Protein AF-A0A2K4ZEJ6-F1 (afdb_monomer)

InterPro domains:
  IPR011962 dCTP deaminase [PF22769] (3-139)
  IPR025935 Bacteriophage abortive infection AbiH [PF14253] (225-486)
  IPR033704 dUTPase, trimeric [cd07557] (33-137)
  IPR036157 dUTPase-like superfamily [G3DSA:2.70.40.10] (2-168)
  IPR036157 dUTPase-like superfamily [SSF51283] (3-155)

Secondary structure (DSSP, 8-state):
-EEPPHHHHHHHHHHT-SEEEET--GGGEETTEEEEEEEEEEETTT-PPPPBPTT-TTEEEEPTT-EEEEEEEEEEEE-TTEEEEEEE-HHHHTTTEEEPP-EE-TT-EEEEEEEEEE-SSS-EEEETTSEEEEEEEEE-SS-------B-TTSSB--TTGGGGSS---S-HHHHHHHHHHHHHHHHHHHHHHHHHHHHHHHHHHHGGGS----------SEEEEEE-THHHHHTT---SHHHHHHHHHHH-TT-HHHHHHHH-GGGGSSHHHHHHHHGGG--HHHHTTHHHHHHHHHHHHHHHHHHHHTT----SHHHHHHHHHHHHHHHHSGGGGS-HHHHHHHHHHS-SSGGG-EEEEEE--SSSHHHHHHHHHHHH-TTS--EEEEEEETT-BTTB----SBSSGGG---TTTTT-HHHHHHHBHHHHHHHTT-SHHHHHHHHHHTEEEEEEES----GGGHHHHHHHHHHHHT-TT-EEEEEE--TTTTT-GGGHHHHHHHHHHHHHHHTT-TTTHHHHGGGEEEEES--SS-----

Foldseek 3Di:
DDFAALVRVCVCQVLLAFKHKPPDDNVQSDGRFGQFWFQDKAFFQPLHDFDQDPVHNQKGWAFAQTKMKTWTLIWIAGALFKKWWKAFDPVCVVQQWGWDIDMGHHRDTFIDITMIGRNDNGIDIDGNTGGGITIGMDTDPDGDPDDADADPVRHGPDPLCLLVDPCSSGDPSNNVVVCVSRVVSCVVCVVVVVVSVVSNLVVVVVVVPPDDDDDDQPFQQEEEEEEEPQLCVLQPFPLQVVSLLVQLCVVCVPQPLNVVCVVPVPCCSPVQLSLQVCLVVQDPVCVVVVLVSLVSVLLSSLVSVVVRVVLFDCPDPVQLLVLLVLQLCLQQVVLVLDDPVSSVLLVVLHDPDLLSHEYAYEYCAQDCVVVSSPVSNVVNCPPNSYHYDDYQDLQYHSVGQGHRAAQALVSHPDPVLSVDLVSCCSHHRVNVVVVVVDCSVVVVLVSLLSHLEYEYDRDDLDRRVLVVLLSNLVSLVSDPSHAYEYEAEDPVCVVPVVCFVVRVVVRLVSSCVSNVCVVPCVVRVVRYHYDYPRCRSNHHRD

pLDDT: mean 89.16, std 11.36, range [23.98, 98.5]

Radius of gyration: 28.94 Å; Cα contacts (8 Å, |Δi|>4): 928; chains: 1; bounding box: 53×80×77 Å

Organism: NCBI:txid879566

Nearest PDB structures (foldseek):
  8y1w-assembly1_A  TM=8.239E-01  e=3.758E-10  Thermococcus pacificus
  2zdc-assembly1_C  TM=8.089E-01  e=6.655E-09  unclassified
  3km3-assembly1_A  TM=7.893E-01  e=1.938E-07  Anaplasma phagocytophilum str. HZ
  4dhk-assembly1_A  TM=7.792E-01  e=4.693E-07  Burkholderia thailandensis E264
  4dhk-assembly2_B  TM=7.669E-01  e=1.018E-06  Burkholderia thailandensis E264

Mean predicted aligned error: 15.79 Å

Solvent-accessible surface area (backbone atoms only — not comparable to full-atom values): 29051 Å² total; per-residue (Å²): 113,47,75,36,40,39,67,54,49,54,49,27,46,75,68,33,57,56,37,45,64,43,79,67,56,78,89,33,56,35,73,44,31,37,42,40,30,47,58,43,63,21,28,29,75,80,30,43,65,60,49,62,31,89,93,42,82,62,21,29,41,42,56,47,71,40,48,29,39,35,32,32,56,36,38,38,35,28,29,42,41,28,35,31,39,41,37,49,38,69,81,37,46,78,57,25,37,40,47,70,70,47,76,44,57,33,58,37,74,47,56,57,51,48,46,40,36,24,74,22,96,50,67,39,79,43,54,57,79,38,62,63,34,34,37,35,34,30,38,50,90,63,62,50,89,68,68,70,54,60,44,99,86,70,43,63,67,48,69,64,53,39,65,73,42,101,75,51,88,56,24,66,57,31,42,55,52,48,51,53,50,50,54,53,53,47,67,73,43,45,66,59,51,51,55,49,52,50,52,26,51,54,49,60,60,61,65,65,75,78,72,94,73,88,82,78,85,87,53,40,48,27,36,28,38,40,38,17,58,44,49,52,40,58,25,60,38,75,74,48,68,82,60,43,46,66,57,46,33,70,76,36,64,84,34,67,65,32,51,51,39,74,76,39,54,76,74,38,75,48,58,38,61,28,54,22,50,49,44,56,74,56,47,81,84,46,59,78,47,44,63,58,47,50,49,54,50,54,55,48,50,34,53,51,52,50,58,47,60,70,51,54,62,62,83,51,66,69,58,27,49,51,49,4,49,46,41,42,46,32,68,78,46,55,54,72,77,45,62,69,71,55,28,50,59,56,53,71,41,46,58,88,53,64,66,63,34,34,44,40,37,38,31,66,34,46,68,65,65,63,57,57,43,50,52,32,15,58,76,61,47,85,79,65,42,73,49,74,54,77,73,39,44,68,36,18,25,67,89,49,76,62,58,70,38,24,48,46,61,87,52,36,56,23,70,64,46,60,68,40,64,68,50,33,45,61,39,20,42,62,43,35,48,57,73,66,70,63,60,48,66,59,51,50,48,50,51,54,70,44,29,17,34,39,38,37,37,33,57,77,79,47,74,52,53,23,70,56,40,34,48,51,41,52,53,43,72,74,36,91,61,32,34,43,36,38,49,42,81,52,77,66,34,78,75,38,69,82,42,45,67,54,55,42,49,53,53,52,50,36,45,32,60,45,20,70,28,77,92,54,38,91,80,51,54,93,38,54,48,68,42,72,63,56,89,59,60,80,50,72,36,97

Sequence (542 aa):
MAVLSYDDIVRLIKKEEGILILNRRDKNISGLGYDLTIGFIRDADTGQVPETFAEDNNRYVLLSEHRYIVISKEFVYFSSQYMATLHSRGSYALKGIIVTSTTVDPNYAGCITGSLYICSPKDVYIKKDNSFATMVIHQLRTPTQKGLSRNEDGRLMDAQETFHSRYPNINADTIQAGDAYYGALRKQIEYEYMAARERMRAKSQAGAVVEAAPTQKDGGSRITFLIGNGFDINVGLNTRYSDFYPYFIKNYPDNLLAKNIEGNIEAWSDLELGIGKYTEKISLPDERNFEQYEKDLEECLADYLKEETYKINLREEGRKKQVGLIMLNSITNFYSHFPKIIEQDILRVLPVHPDERKYSFISFNYTDTLELCLKAAKEQDTGRQFRLEDVIHIHGTISDNMVLGVNDKNQIANKNFQRDIEKKELLIKEEINKSYKNSRIQEARAAIDDSSVICVFGMSIGETDKMWWQYIAKWLQCSEARKLVIFARDSEVARNSKYTNKCKRDMTERFKKNGDLIEVWNQVESRIHVEVNADIFSFELV

Structure (mmCIF, N/CA/C/O backbone):
data_AF-A0A2K4ZEJ6-F1
#
_entry.id   AF-A0A2K4ZEJ6-F1
#
loop_
_atom_site.group_PDB
_atom_site.id
_atom_site.type_symbol
_atom_site.label_atom_id
_atom_site.label_alt_id
_atom_site.label_comp_id
_atom_site.label_asym_id
_atom_site.label_entity_id
_atom_site.label_seq_id
_atom_site.pdbx_PDB_ins_code
_atom_site.Cartn_x
_atom_site.Cartn_y
_atom_site.Cartn_z
_atom_site.occupancy
_atom_site.B_iso_or_equiv
_atom_site.auth_seq_id
_atom_site.auth_comp_id
_atom_site.auth_asym_id
_atom_site.auth_atom_id
_atom_site.pdbx_PDB_model_num
ATOM 1 N N . MET A 1 1 ? -7.137 -36.712 -0.230 1.00 64.88 1 MET A N 1
ATOM 2 C CA . MET A 1 1 ? -6.967 -35.885 -1.435 1.00 64.88 1 MET A CA 1
ATOM 3 C C . MET A 1 1 ? -7.773 -36.543 -2.531 1.00 64.88 1 MET A C 1
ATOM 5 O O . MET A 1 1 ? -7.771 -37.769 -2.583 1.00 64.88 1 MET A O 1
ATOM 9 N N . ALA A 1 2 ? -8.527 -35.760 -3.293 1.00 86.12 2 ALA A N 1
ATOM 10 C CA . ALA A 1 2 ? -9.277 -36.241 -4.450 1.00 86.12 2 ALA A CA 1
ATOM 11 C C . ALA A 1 2 ? -8.617 -35.687 -5.716 1.00 86.12 2 ALA A C 1
ATOM 13 O O . ALA A 1 2 ? -8.221 -34.522 -5.722 1.00 86.12 2 ALA A O 1
ATOM 14 N N . VAL A 1 3 ? -8.480 -36.512 -6.752 1.00 94.62 3 VAL A N 1
ATOM 15 C CA . VAL A 1 3 ? -7.999 -36.068 -8.067 1.00 94.62 3 VAL A CA 1
ATOM 16 C C . VAL A 1 3 ? -9.160 -35.395 -8.790 1.00 94.62 3 VAL A C 1
ATOM 18 O O . VAL A 1 3 ? -10.260 -35.945 -8.809 1.00 94.62 3 VAL A O 1
ATOM 21 N N . LEU A 1 4 ? -8.923 -34.218 -9.365 1.00 95.00 4 LEU A N 1
ATOM 22 C CA . LEU A 1 4 ? -9.938 -33.506 -10.136 1.00 95.00 4 LEU A CA 1
ATOM 23 C C . LEU A 1 4 ? -10.072 -34.113 -11.534 1.00 95.00 4 LEU A C 1
ATOM 25 O O . LEU A 1 4 ? -9.070 -34.338 -12.214 1.00 95.00 4 LEU A O 1
ATOM 29 N N . SER A 1 5 ? -11.308 -34.358 -11.966 1.00 95.19 5 SER A N 1
ATOM 30 C CA . SER A 1 5 ? -11.596 -34.810 -13.330 1.00 95.19 5 SER A CA 1
ATOM 31 C C . SER A 1 5 ? -11.444 -33.674 -14.350 1.00 95.19 5 SER A C 1
ATOM 33 O O . SER A 1 5 ? -11.368 -32.499 -13.985 1.00 95.19 5 SER A O 1
ATOM 35 N N . TYR A 1 6 ? -11.462 -34.011 -15.643 1.00 95.06 6 TYR A N 1
ATOM 36 C CA . TYR A 1 6 ? -11.555 -33.027 -16.730 1.00 95.06 6 TYR A CA 1
ATOM 37 C C . TYR A 1 6 ? -12.668 -31.995 -16.483 1.00 95.06 6 TYR A C 1
ATOM 39 O O . TYR A 1 6 ? -12.417 -30.790 -16.538 1.00 95.06 6 TYR A O 1
ATOM 47 N N . ASP A 1 7 ? -13.878 -32.459 -16.159 1.00 94.56 7 ASP A N 1
ATOM 48 C CA . ASP A 1 7 ? -15.042 -31.590 -15.974 1.00 94.56 7 ASP A CA 1
ATOM 49 C C . ASP A 1 7 ? -14.884 -30.679 -14.753 1.00 94.56 7 ASP A C 1
ATOM 51 O O . ASP A 1 7 ? -15.231 -29.495 -14.811 1.00 94.56 7 ASP A O 1
ATOM 55 N N . ASP A 1 8 ? -14.297 -31.193 -13.666 1.00 94.94 8 ASP A N 1
ATOM 56 C CA . ASP A 1 8 ? -13.988 -30.387 -12.484 1.00 94.94 8 ASP A CA 1
ATOM 57 C C . ASP A 1 8 ? -12.987 -29.284 -12.815 1.00 94.94 8 ASP A C 1
ATOM 59 O O . ASP A 1 8 ? -13.208 -28.126 -12.465 1.00 94.94 8 ASP A O 1
ATOM 63 N N . ILE A 1 9 ? -11.911 -29.619 -13.530 1.00 94.56 9 ILE A N 1
ATOM 64 C CA . ILE A 1 9 ? -10.870 -28.662 -13.913 1.00 94.56 9 ILE A CA 1
ATOM 65 C C . ILE A 1 9 ? -11.454 -27.586 -14.833 1.00 94.56 9 ILE A C 1
ATOM 67 O O . ILE A 1 9 ? -11.269 -26.395 -14.580 1.00 94.56 9 ILE A O 1
ATOM 71 N N . VAL A 1 10 ? -12.208 -27.973 -15.868 1.00 94.38 10 VAL A N 1
ATOM 72 C CA . VAL A 1 10 ? -12.864 -27.023 -16.781 1.00 94.38 10 VAL A CA 1
ATOM 73 C C . VAL A 1 10 ? -13.815 -26.107 -16.017 1.00 94.38 10 VAL A C 1
ATOM 75 O O . VAL A 1 10 ? -13.788 -24.889 -16.217 1.00 94.38 10 VAL A O 1
ATOM 78 N N . ARG A 1 11 ? -14.633 -26.664 -15.115 1.00 94.38 11 ARG A N 1
ATOM 79 C CA . ARG A 1 11 ? -15.557 -25.890 -14.279 1.00 94.38 11 ARG A CA 1
ATOM 80 C C . ARG A 1 11 ? -14.806 -24.891 -13.409 1.00 94.38 11 ARG A C 1
ATOM 82 O O . ARG A 1 11 ? -15.171 -23.716 -13.413 1.00 94.38 11 ARG A O 1
ATOM 89 N N . LEU A 1 12 ? -13.786 -25.340 -12.682 1.00 92.69 12 LEU A N 1
ATOM 90 C CA . LEU A 1 12 ? -13.029 -24.503 -11.755 1.00 92.69 12 LEU A CA 1
ATOM 91 C C . LEU A 1 12 ? -12.295 -23.389 -12.492 1.00 92.69 12 LEU A C 1
ATOM 93 O O . LEU A 1 12 ? -12.379 -22.242 -12.068 1.00 92.69 12 LEU A O 1
ATOM 97 N N . ILE A 1 13 ? -11.664 -23.665 -13.637 1.00 91.38 13 ILE A N 1
ATOM 98 C CA . ILE A 1 13 ? -10.987 -22.603 -14.387 1.00 91.38 13 ILE A CA 1
ATOM 99 C C . ILE A 1 13 ? -12.003 -21.632 -15.005 1.00 91.38 13 ILE A C 1
ATOM 101 O O . ILE A 1 13 ? -11.815 -20.422 -14.916 1.00 91.38 13 ILE A O 1
ATOM 105 N N . LYS A 1 14 ? -13.110 -22.118 -15.590 1.00 89.56 14 LYS A N 1
ATOM 106 C CA . LYS A 1 14 ? -14.151 -21.251 -16.180 1.00 89.56 14 LYS A CA 1
ATOM 107 C C . LYS A 1 14 ? -14.811 -20.351 -15.137 1.00 89.56 14 LYS A C 1
ATOM 109 O O . LYS A 1 14 ? -15.125 -19.196 -15.418 1.00 89.56 14 LYS A O 1
ATOM 114 N N . LYS A 1 15 ? -15.049 -20.887 -13.940 1.00 86.00 15 LYS A N 1
ATOM 115 C CA . LYS A 1 15 ? -15.587 -20.117 -12.818 1.00 86.00 15 LYS A CA 1
ATOM 116 C C . LYS A 1 15 ? -14.521 -19.295 -12.107 1.00 86.00 15 LYS A C 1
ATOM 118 O O . LYS A 1 15 ? -14.884 -18.382 -11.376 1.00 86.00 15 LYS A O 1
ATOM 123 N N . GLU A 1 16 ? -13.248 -19.534 -12.396 1.00 85.12 16 GLU A N 1
ATOM 124 C CA . GLU A 1 16 ? -12.107 -18.946 -11.704 1.00 85.12 16 GLU A CA 1
ATOM 125 C C . GLU A 1 16 ? -12.158 -19.261 -10.189 1.00 85.12 16 GLU A C 1
ATOM 127 O O . GLU A 1 16 ? -12.019 -18.403 -9.325 1.00 85.12 16 GLU A O 1
ATOM 132 N N . GLU A 1 17 ? -12.407 -20.523 -9.848 1.00 88.06 17 GLU A N 1
ATOM 133 C CA . GLU A 1 17 ? -12.518 -21.024 -8.475 1.00 88.06 17 GLU A CA 1
ATOM 134 C C . GLU A 1 17 ? -11.205 -21.697 -8.054 1.00 88.06 17 GLU A C 1
ATOM 136 O O . GLU A 1 17 ? -11.014 -22.902 -8.197 1.00 88.06 17 GLU A O 1
ATOM 141 N N . GLY A 1 18 ? -10.268 -20.904 -7.534 1.00 87.75 18 GLY A N 1
ATOM 142 C CA . GLY A 1 18 ? -9.056 -21.401 -6.871 1.00 87.75 18 GLY A CA 1
ATOM 143 C C . GLY A 1 18 ? -7.990 -22.047 -7.766 1.00 87.75 18 GLY A C 1
ATOM 144 O O . GLY A 1 18 ? -6.931 -22.397 -7.251 1.00 87.75 18 GLY A O 1
ATOM 145 N N . ILE A 1 19 ? -8.220 -22.156 -9.078 1.00 94.44 19 ILE A N 1
ATOM 146 C CA . ILE A 1 19 ? -7.237 -22.611 -10.070 1.00 94.44 19 ILE A CA 1
ATOM 147 C C . ILE A 1 19 ? -7.201 -21.621 -11.233 1.00 94.44 19 ILE A C 1
ATOM 149 O O . ILE A 1 19 ? -8.235 -21.348 -11.845 1.00 94.44 19 ILE A O 1
ATOM 153 N N . LEU A 1 20 ? -6.009 -21.128 -11.571 1.00 94.94 20 LEU A N 1
ATOM 154 C CA . LEU A 1 20 ? -5.760 -20.341 -12.780 1.00 94.94 20 LEU A CA 1
ATOM 155 C C . LEU A 1 20 ? -4.675 -21.012 -13.619 1.00 94.94 20 LEU A C 1
ATOM 157 O O . LEU A 1 20 ? -3.651 -21.436 -13.086 1.00 94.94 20 LEU A O 1
ATOM 161 N N . ILE A 1 21 ? -4.877 -21.043 -14.933 1.00 96.12 21 ILE A N 1
ATOM 162 C CA . ILE A 1 21 ? -3.848 -21.415 -15.906 1.00 96.12 21 ILE A CA 1
ATOM 163 C C . ILE A 1 21 ? -3.891 -20.356 -17.008 1.00 96.12 21 ILE A C 1
ATOM 165 O O . ILE A 1 21 ? -4.876 -20.285 -17.742 1.00 96.12 21 ILE A O 1
ATOM 169 N N . LEU A 1 22 ? -2.859 -19.519 -17.091 1.00 94.69 22 LEU A N 1
ATOM 170 C CA . LEU A 1 22 ? -2.687 -18.514 -18.146 1.00 94.69 22 LEU A CA 1
ATOM 171 C C . LEU A 1 22 ? -1.811 -19.072 -19.266 1.00 94.69 22 LEU A C 1
ATOM 173 O O . LEU A 1 22 ? -1.048 -20.015 -19.048 1.00 94.69 22 LEU A O 1
ATOM 177 N N . ASN A 1 23 ? -1.947 -18.517 -20.475 1.00 94.06 23 ASN A N 1
ATOM 178 C CA . ASN A 1 23 ? -1.426 -19.112 -21.719 1.00 94.06 23 ASN A CA 1
ATOM 179 C C . ASN A 1 23 ? -1.905 -20.557 -21.947 1.00 94.06 23 ASN A C 1
ATOM 181 O O . ASN A 1 23 ? -1.233 -21.371 -22.588 1.00 94.06 23 ASN A O 1
ATOM 185 N N . ARG A 1 24 ? -3.086 -20.876 -21.407 1.00 93.44 24 ARG A N 1
ATOM 186 C CA . ARG A 1 24 ? -3.702 -22.197 -21.475 1.00 93.44 24 ARG A CA 1
ATOM 187 C C . ARG A 1 24 ? -4.009 -22.590 -22.917 1.00 93.44 24 ARG A C 1
ATOM 189 O O . ARG A 1 24 ? -4.477 -21.789 -23.721 1.00 93.44 24 ARG A O 1
ATOM 196 N N . ARG A 1 25 ? -3.838 -23.875 -23.211 1.00 93.19 25 ARG A N 1
ATOM 197 C CA . ARG A 1 25 ? -4.327 -24.538 -24.421 1.00 93.19 25 ARG A CA 1
ATOM 198 C C . ARG A 1 25 ? -5.422 -25.511 -24.009 1.00 93.19 25 ARG A C 1
ATOM 200 O O . ARG A 1 25 ? -5.137 -26.492 -23.336 1.00 93.19 25 ARG A O 1
ATOM 207 N N . ASP A 1 26 ? -6.663 -25.280 -24.425 1.00 90.81 26 ASP A N 1
ATOM 208 C CA . ASP A 1 26 ? -7.803 -26.097 -23.965 1.00 90.81 26 ASP A CA 1
ATOM 209 C C . ASP A 1 26 ? -7.646 -27.591 -24.285 1.00 90.81 26 ASP A C 1
ATOM 211 O O . ASP A 1 26 ? -7.997 -28.442 -23.474 1.00 90.81 26 ASP A O 1
ATOM 215 N N . LYS A 1 27 ? -7.009 -27.918 -25.417 1.00 93.00 27 LYS A N 1
ATOM 216 C CA . LYS A 1 27 ? -6.676 -29.300 -25.805 1.00 93.00 27 LYS A CA 1
ATOM 217 C C . LYS A 1 27 ? -5.710 -30.016 -24.847 1.00 93.00 27 LYS A C 1
ATOM 219 O O . LYS A 1 27 ? -5.544 -31.224 -24.963 1.00 93.00 27 LYS A O 1
ATOM 224 N N . ASN A 1 28 ? -5.025 -29.273 -23.975 1.00 95.94 28 ASN A N 1
ATOM 225 C CA . ASN A 1 28 ? -4.076 -29.812 -23.006 1.00 95.94 28 ASN A CA 1
ATOM 226 C C . ASN A 1 28 ? -4.739 -30.126 -21.653 1.00 95.94 28 ASN A C 1
ATOM 228 O O . ASN A 1 28 ? -4.079 -30.701 -20.793 1.00 95.94 28 ASN A O 1
ATOM 232 N N . ILE A 1 29 ? -6.016 -29.786 -21.439 1.00 95.25 29 ILE A N 1
ATOM 233 C CA . ILE A 1 29 ? -6.752 -30.273 -20.266 1.00 95.25 29 ILE A CA 1
ATOM 234 C C . ILE A 1 29 ? -7.002 -31.771 -20.480 1.00 95.25 29 ILE A C 1
ATOM 236 O O . ILE A 1 29 ? -7.671 -32.166 -21.435 1.00 95.25 29 ILE A O 1
ATOM 240 N N . SER A 1 30 ? -6.422 -32.607 -19.621 1.00 90.31 30 SER A N 1
ATOM 241 C CA . SER A 1 30 ? -6.514 -34.065 -19.708 1.00 90.31 30 SER A CA 1
ATOM 242 C C . SER A 1 30 ? -7.583 -34.603 -18.753 1.00 90.31 30 SER A C 1
ATOM 244 O O . SER A 1 30 ? -8.189 -33.854 -17.990 1.00 90.31 30 SER A O 1
ATOM 246 N N . GLY A 1 31 ? -7.825 -35.918 -18.773 1.00 89.44 31 GLY A N 1
ATOM 247 C CA . GLY A 1 31 ? -8.857 -36.552 -17.939 1.00 89.44 31 GLY A CA 1
ATOM 248 C C . GLY A 1 31 ? -8.705 -36.331 -16.426 1.00 89.44 31 GLY A C 1
ATOM 249 O O . GLY A 1 31 ? -9.682 -36.461 -15.697 1.00 89.44 31 GLY A O 1
ATOM 250 N N . LEU A 1 32 ? -7.492 -36.017 -15.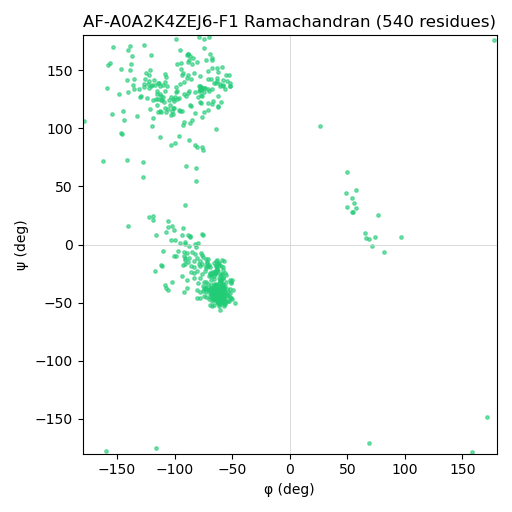964 1.00 88.56 32 LEU A N 1
ATOM 251 C CA . LEU A 1 32 ? -7.118 -35.929 -14.547 1.00 88.56 32 LEU A CA 1
ATOM 252 C C . LEU A 1 32 ? -6.163 -34.755 -14.249 1.00 88.56 32 LEU A C 1
ATOM 254 O O . LEU A 1 32 ? -5.489 -34.735 -13.218 1.00 88.56 32 LEU A O 1
ATOM 258 N N . GLY A 1 33 ? -6.031 -33.791 -15.165 1.00 93.81 33 GLY A N 1
ATOM 259 C CA . GLY A 1 33 ? -5.030 -32.740 -15.013 1.00 93.81 33 GLY A CA 1
ATOM 260 C C . GLY A 1 33 ? -4.853 -31.834 -16.224 1.00 93.81 33 GLY A C 1
ATOM 261 O O . GLY A 1 33 ? -5.781 -31.574 -16.989 1.00 93.81 33 GLY A O 1
ATOM 262 N N . TYR A 1 34 ? -3.626 -31.351 -16.393 1.00 97.00 34 TYR A N 1
ATOM 263 C CA . TYR A 1 34 ? -3.233 -30.477 -17.490 1.00 97.00 34 TYR A CA 1
ATOM 264 C C . TYR A 1 34 ? -1.836 -30.837 -18.020 1.00 97.00 34 TYR A C 1
ATOM 266 O O . TYR A 1 34 ? -0.885 -30.975 -17.254 1.00 97.00 34 TYR A O 1
ATOM 274 N N . ASP A 1 35 ? -1.698 -30.971 -19.335 1.00 96.19 35 ASP A N 1
ATOM 275 C CA . ASP A 1 35 ? -0.444 -31.285 -20.020 1.00 96.19 35 ASP A CA 1
ATOM 276 C C . ASP A 1 35 ? 0.383 -30.002 -20.270 1.00 96.19 35 ASP A C 1
ATOM 278 O O . ASP A 1 35 ? 0.069 -29.205 -21.155 1.00 96.19 35 ASP A O 1
ATOM 282 N N . LEU A 1 36 ? 1.475 -29.810 -19.525 1.00 96.06 36 LEU A N 1
ATOM 283 C CA . LEU A 1 36 ? 2.330 -28.612 -19.556 1.00 96.06 36 LEU A CA 1
ATOM 284 C C . LEU A 1 36 ? 3.205 -28.552 -20.807 1.00 96.06 36 LEU A C 1
ATOM 286 O O . LEU A 1 36 ? 3.900 -29.522 -21.117 1.00 96.06 36 LEU A O 1
ATOM 290 N N . THR A 1 37 ? 3.215 -27.407 -21.488 1.00 96.00 37 THR A N 1
ATOM 291 C CA . THR A 1 37 ? 3.930 -27.188 -22.752 1.00 96.00 37 THR A CA 1
ATOM 292 C C . THR A 1 37 ? 5.337 -26.649 -22.520 1.00 96.00 37 THR A C 1
ATOM 294 O O . THR A 1 37 ? 5.524 -25.758 -21.699 1.00 96.00 37 THR A O 1
ATOM 297 N N . ILE A 1 38 ? 6.322 -27.119 -23.293 1.00 96.00 38 ILE A N 1
ATOM 298 C CA . ILE A 1 38 ? 7.685 -26.562 -23.273 1.00 96.00 38 ILE A CA 1
ATOM 299 C C . ILE A 1 38 ? 7.648 -25.096 -23.710 1.00 96.00 38 ILE A C 1
ATOM 301 O O . ILE A 1 38 ? 7.231 -24.793 -24.828 1.00 96.00 38 ILE A O 1
ATOM 305 N N . GLY A 1 39 ? 8.079 -24.194 -22.831 1.00 95.75 39 GLY A N 1
ATOM 306 C CA . GLY A 1 39 ? 8.245 -22.769 -23.113 1.00 95.75 39 GLY A CA 1
ATOM 307 C C . GLY A 1 39 ? 9.699 -22.351 -23.260 1.00 95.75 39 GLY A C 1
ATOM 308 O O . GLY A 1 39 ? 10.040 -21.588 -24.161 1.00 95.75 39 GLY A O 1
ATOM 309 N N . PHE A 1 40 ? 10.546 -22.933 -22.422 1.00 96.56 40 PHE A N 1
ATOM 310 C CA . PHE A 1 40 ? 11.992 -22.782 -22.415 1.00 96.56 40 PHE A CA 1
ATOM 311 C C . PHE A 1 40 ? 12.626 -24.158 -22.241 1.00 96.56 40 PHE A C 1
ATOM 313 O O . PHE A 1 40 ? 12.098 -24.979 -21.490 1.00 96.56 40 PHE A O 1
ATOM 320 N N . ILE A 1 41 ? 13.750 -24.399 -22.915 1.00 97.06 41 ILE A N 1
ATOM 321 C CA . ILE A 1 41 ? 14.574 -25.586 -22.698 1.00 97.06 41 ILE A CA 1
ATOM 322 C C . ILE A 1 41 ? 16.047 -25.264 -22.951 1.00 97.06 41 ILE A C 1
ATOM 324 O O . ILE A 1 41 ? 16.392 -24.711 -23.999 1.00 97.06 41 ILE A O 1
ATOM 328 N N . ARG A 1 42 ? 16.909 -25.617 -21.997 1.00 97.69 42 ARG A N 1
ATOM 329 C CA . ARG A 1 42 ? 18.370 -25.538 -22.123 1.00 97.69 42 ARG A CA 1
ATOM 330 C C . ARG A 1 42 ? 19.041 -26.657 -21.355 1.00 97.69 42 ARG A C 1
ATOM 332 O O . ARG A 1 42 ? 18.509 -27.142 -20.361 1.00 97.69 42 ARG A O 1
ATOM 339 N N . ASP A 1 43 ? 20.200 -27.064 -21.836 1.00 97.88 43 ASP A N 1
ATOM 340 C CA . ASP A 1 43 ? 21.056 -28.016 -21.152 1.00 97.88 43 ASP A CA 1
ATOM 341 C C . ASP A 1 43 ? 21.508 -27.433 -19.807 1.00 97.88 43 ASP A C 1
ATOM 343 O O . ASP A 1 43 ? 21.974 -26.291 -19.721 1.00 97.88 43 ASP A O 1
ATOM 347 N N . ALA A 1 44 ? 21.299 -28.195 -18.740 1.00 96.06 44 ALA A N 1
ATOM 348 C CA . ALA A 1 44 ? 21.538 -27.735 -17.383 1.00 96.06 44 ALA A CA 1
ATOM 349 C C . ALA A 1 44 ? 23.028 -27.550 -17.084 1.00 96.06 44 ALA A C 1
ATOM 351 O O . ALA A 1 44 ? 23.354 -26.753 -16.211 1.00 96.06 44 ALA A O 1
ATOM 352 N N . ASP A 1 45 ? 23.914 -28.244 -17.796 1.00 95.44 45 ASP A N 1
ATOM 353 C CA . ASP A 1 45 ? 25.338 -28.314 -17.474 1.00 95.44 45 ASP A CA 1
ATOM 354 C C . ASP A 1 45 ? 26.173 -27.505 -18.482 1.00 95.44 45 ASP A C 1
ATOM 356 O O . ASP A 1 45 ? 27.095 -26.783 -18.097 1.00 95.44 45 ASP A O 1
ATOM 360 N N . THR A 1 46 ? 25.800 -27.524 -19.766 1.00 96.88 46 THR A N 1
ATOM 361 C CA . THR A 1 46 ? 26.506 -26.779 -20.826 1.00 96.88 46 THR A CA 1
ATOM 362 C C . THR A 1 46 ? 25.946 -25.384 -21.094 1.00 96.88 46 THR A C 1
ATOM 364 O O . THR A 1 46 ? 26.627 -24.575 -21.718 1.00 96.88 46 THR A O 1
ATOM 367 N N . GLY A 1 47 ? 24.717 -25.079 -20.662 1.00 96.12 47 GLY A N 1
ATOM 368 C CA . GLY A 1 47 ? 24.086 -23.786 -20.947 1.00 96.12 47 GLY A CA 1
ATOM 369 C C . GLY A 1 47 ? 23.437 -23.684 -22.332 1.00 96.12 47 GLY A C 1
ATOM 370 O O . GLY A 1 47 ? 22.787 -22.682 -22.646 1.00 96.12 47 GLY A O 1
ATOM 371 N N . GLN A 1 48 ? 23.609 -24.697 -23.186 1.00 97.12 48 GLN A N 1
ATOM 372 C CA . GLN A 1 48 ? 23.239 -24.627 -24.597 1.00 97.12 48 GLN A CA 1
ATOM 373 C C . GLN A 1 48 ? 21.754 -24.913 -24.836 1.00 97.12 48 GLN A C 1
ATOM 375 O O . GLN A 1 48 ? 21.112 -25.705 -24.144 1.00 97.12 48 GLN A O 1
ATOM 380 N N . VAL A 1 49 ? 21.191 -24.267 -25.858 1.00 96.56 49 VAL A N 1
ATOM 381 C CA . VAL A 1 49 ? 19.866 -24.632 -26.376 1.00 96.56 49 VAL A CA 1
ATOM 382 C C . VAL A 1 49 ? 20.017 -25.938 -27.163 1.00 96.56 49 VAL A C 1
ATOM 384 O O . VAL A 1 49 ? 20.941 -26.018 -27.973 1.00 96.56 49 VAL A O 1
ATOM 387 N N . PRO A 1 50 ? 19.130 -26.934 -26.981 1.00 97.06 50 PRO A N 1
ATOM 388 C CA . PRO A 1 50 ? 19.177 -28.155 -27.774 1.00 97.06 50 PRO A CA 1
ATOM 389 C C . PRO A 1 50 ? 19.151 -27.869 -29.277 1.00 97.06 50 PRO A C 1
ATOM 391 O O . PRO A 1 50 ? 18.400 -27.003 -29.747 1.00 97.06 50 PRO A O 1
ATOM 394 N N . GLU A 1 51 ? 19.928 -28.632 -30.039 1.00 97.31 51 GLU A N 1
ATOM 395 C CA . GLU A 1 51 ? 19.969 -28.488 -31.489 1.00 97.31 51 GLU A CA 1
ATOM 396 C C . GLU A 1 51 ? 18.615 -28.813 -32.125 1.00 97.31 51 GLU A C 1
ATOM 398 O O . GLU A 1 51 ? 17.808 -29.593 -31.611 1.00 97.31 51 GLU A O 1
ATOM 403 N N . THR A 1 52 ? 18.353 -28.201 -33.277 1.00 96.38 52 THR A N 1
ATOM 404 C CA . THR A 1 52 ? 17.174 -28.533 -34.077 1.00 96.38 52 THR A CA 1
ATOM 405 C C . THR A 1 52 ? 17.467 -29.763 -34.920 1.00 96.38 52 THR A C 1
ATOM 407 O O . THR A 1 52 ? 18.482 -29.805 -35.608 1.00 96.38 52 THR A O 1
ATOM 410 N N . PHE A 1 53 ? 16.571 -30.749 -34.901 1.00 95.62 53 PHE A N 1
ATOM 411 C CA . PHE A 1 53 ? 16.749 -31.952 -35.706 1.00 95.62 53 PHE A CA 1
ATOM 412 C C . PHE A 1 53 ? 16.661 -31.615 -37.199 1.00 95.62 53 PHE A C 1
ATOM 414 O O . PHE A 1 53 ? 15.653 -31.078 -37.653 1.00 95.62 53 PHE A O 1
ATOM 421 N N . ALA A 1 54 ? 17.707 -31.947 -37.957 1.00 92.81 54 ALA A N 1
ATOM 422 C CA . ALA A 1 54 ? 17.849 -31.534 -39.354 1.00 92.81 54 ALA A CA 1
ATOM 423 C C . ALA A 1 54 ? 16.715 -32.029 -40.273 1.00 92.81 54 ALA A C 1
ATOM 425 O O . ALA A 1 54 ? 16.365 -31.348 -41.234 1.00 92.81 54 ALA A O 1
ATOM 426 N N . GLU A 1 55 ? 16.118 -33.189 -39.978 1.00 93.62 55 GLU A N 1
ATOM 427 C CA . GLU A 1 55 ? 15.032 -33.764 -40.789 1.00 93.62 55 GLU A CA 1
ATOM 428 C C . GLU A 1 55 ? 13.631 -33.284 -40.360 1.00 93.62 55 GLU A C 1
ATOM 430 O O . GLU A 1 55 ? 12.666 -33.442 -41.106 1.00 93.62 55 GLU A O 1
ATOM 435 N N . ASP A 1 56 ? 13.490 -32.687 -39.169 1.00 92.38 56 ASP A N 1
ATOM 436 C CA . ASP A 1 56 ? 12.229 -32.121 -38.676 1.00 92.38 56 ASP A CA 1
ATOM 437 C C . ASP A 1 56 ? 12.513 -30.884 -37.816 1.00 92.38 56 ASP A C 1
ATOM 439 O O . ASP A 1 56 ? 12.734 -30.969 -36.603 1.00 92.38 56 ASP A O 1
ATOM 443 N N . ASN A 1 57 ? 12.426 -29.711 -38.448 1.00 92.56 57 ASN A N 1
ATOM 444 C CA . ASN A 1 57 ? 12.695 -28.415 -37.820 1.00 92.56 57 ASN A CA 1
ATOM 445 C C . ASN A 1 57 ? 11.805 -28.109 -36.598 1.00 92.56 57 ASN A C 1
ATOM 447 O O . ASN A 1 57 ? 12.110 -27.196 -35.821 1.00 92.56 57 ASN A O 1
ATOM 451 N N . ASN A 1 58 ? 10.724 -28.872 -36.395 1.00 94.31 58 ASN A N 1
ATOM 452 C CA . ASN A 1 58 ? 9.856 -28.769 -35.226 1.00 94.31 58 ASN A CA 1
ATOM 453 C C . ASN A 1 58 ? 10.337 -29.602 -34.038 1.00 94.31 58 ASN A C 1
ATOM 455 O O . ASN A 1 58 ? 9.602 -29.706 -33.050 1.00 94.31 58 ASN A O 1
ATOM 459 N N . ARG A 1 59 ? 11.531 -30.203 -34.094 1.00 95.81 59 ARG A N 1
ATOM 460 C CA . ARG A 1 59 ? 12.077 -31.026 -33.012 1.00 95.81 59 ARG A CA 1
ATOM 461 C C . ARG A 1 59 ? 13.413 -30.526 -32.498 1.00 95.81 59 ARG A C 1
ATOM 463 O O . ARG A 1 59 ? 14.237 -30.023 -33.253 1.00 95.81 59 ARG A O 1
ATOM 470 N N . TYR A 1 60 ? 13.597 -30.709 -31.201 1.00 96.56 60 TYR A N 1
ATOM 471 C CA . TYR A 1 60 ? 14.891 -30.679 -30.546 1.00 96.56 60 TYR A CA 1
ATOM 472 C C . TYR A 1 60 ? 15.518 -32.071 -30.558 1.00 96.56 60 TYR A C 1
ATOM 474 O O . TYR A 1 60 ? 14.796 -33.068 -30.432 1.00 96.56 60 TYR A O 1
ATOM 482 N N . VAL A 1 61 ? 16.843 -32.112 -30.664 1.00 97.25 61 VAL A N 1
ATOM 483 C CA . VAL A 1 61 ? 17.679 -33.272 -30.346 1.00 97.25 61 VAL A CA 1
ATOM 484 C C . VAL A 1 61 ? 18.128 -33.122 -28.895 1.00 97.25 61 VAL A C 1
ATOM 486 O O . VAL A 1 61 ? 18.813 -32.158 -28.563 1.00 97.25 61 VAL A O 1
ATOM 489 N N . LEU A 1 62 ? 17.697 -34.029 -28.019 1.00 96.88 62 LEU A N 1
ATOM 490 C CA . LEU A 1 62 ? 18.173 -34.088 -26.638 1.00 96.88 62 LEU A CA 1
ATOM 491 C C . LEU A 1 62 ? 19.213 -35.200 -26.539 1.00 96.88 62 LEU A C 1
ATOM 493 O O . LEU A 1 62 ? 18.920 -36.345 -26.892 1.00 96.88 62 LEU A O 1
ATOM 497 N N . LEU A 1 63 ? 20.404 -34.843 -26.077 1.00 97.50 63 LEU A N 1
ATOM 498 C CA . LEU A 1 63 ? 21.555 -35.731 -26.032 1.00 97.50 63 LEU A CA 1
ATOM 499 C C . LEU A 1 63 ? 21.373 -36.812 -24.963 1.00 97.50 63 LEU A C 1
ATOM 501 O O . LEU A 1 63 ? 20.808 -36.569 -23.892 1.00 97.50 63 LEU A O 1
ATOM 505 N N . SER A 1 64 ? 21.840 -38.017 -25.279 1.00 96.56 64 SER A N 1
ATOM 506 C CA . SER A 1 64 ? 21.913 -39.147 -24.348 1.00 96.56 64 SER A CA 1
ATOM 507 C C . SER A 1 64 ? 22.621 -38.757 -23.046 1.00 96.56 64 SER A C 1
ATOM 509 O O . SER A 1 64 ? 23.670 -38.133 -23.098 1.00 96.56 64 SER A O 1
ATOM 511 N N . GLU A 1 65 ? 22.090 -39.165 -21.891 1.00 92.88 65 GLU A N 1
ATOM 512 C CA . GLU A 1 65 ? 22.655 -38.931 -20.543 1.00 92.88 65 GLU A CA 1
ATOM 513 C C . GLU A 1 65 ? 22.702 -37.466 -20.071 1.00 92.88 65 GLU A C 1
ATOM 515 O O . GLU A 1 65 ? 23.185 -37.182 -18.976 1.00 92.88 65 GLU A O 1
ATOM 520 N N . HIS A 1 66 ? 22.137 -36.532 -20.838 1.00 96.31 66 HIS A N 1
ATOM 521 C CA . HIS A 1 66 ? 22.085 -35.125 -20.453 1.00 96.31 66 HIS A CA 1
ATOM 522 C C . HIS A 1 66 ? 20.854 -34.786 -19.598 1.00 96.31 66 HIS A C 1
ATOM 524 O O . HIS A 1 66 ? 19.812 -35.457 -19.623 1.00 96.31 66 HIS A O 1
ATOM 530 N N . ARG A 1 67 ? 20.968 -33.681 -18.854 1.00 96.00 67 ARG A N 1
ATOM 531 C CA . ARG A 1 67 ? 19.885 -33.060 -18.088 1.00 96.00 67 ARG A CA 1
ATOM 532 C C . ARG A 1 67 ? 19.537 -31.711 -18.702 1.00 96.00 67 ARG A C 1
ATOM 534 O O . ARG A 1 67 ? 20.398 -30.856 -18.859 1.00 96.00 67 ARG A O 1
ATOM 541 N N . TYR A 1 68 ? 18.257 -31.483 -18.967 1.00 96.75 68 TYR A N 1
ATOM 542 C CA . TYR A 1 68 ? 17.758 -30.217 -19.500 1.00 96.75 68 TYR A CA 1
ATOM 543 C C . TYR A 1 68 ? 16.834 -29.532 -18.499 1.00 96.75 68 TYR A C 1
ATOM 545 O O . TYR A 1 68 ? 15.904 -30.154 -17.989 1.00 96.75 68 TYR A O 1
ATOM 553 N N . ILE A 1 69 ? 17.047 -28.241 -18.255 1.00 95.94 69 ILE A N 1
ATOM 554 C CA . ILE A 1 69 ? 16.086 -27.394 -17.547 1.00 95.94 69 ILE A CA 1
ATOM 555 C C . ILE A 1 69 ? 14.961 -27.034 -18.507 1.00 95.94 69 ILE A C 1
ATOM 557 O O . ILE A 1 69 ? 15.210 -26.617 -19.639 1.00 95.94 69 ILE A O 1
ATOM 561 N N . VAL A 1 70 ? 13.722 -27.177 -18.043 1.00 95.44 70 VAL A N 1
ATOM 562 C CA . VAL A 1 70 ? 12.510 -26.821 -18.780 1.00 95.44 70 VAL A CA 1
ATOM 563 C C . VAL A 1 70 ? 11.637 -25.893 -17.939 1.00 95.44 70 VAL A C 1
ATOM 565 O O . VAL A 1 70 ? 11.468 -26.119 -16.742 1.00 95.44 70 VAL A O 1
ATOM 568 N N . ILE A 1 71 ? 11.069 -24.863 -18.570 1.00 95.56 71 ILE A N 1
ATOM 569 C CA . ILE A 1 71 ? 10.055 -23.981 -17.966 1.00 95.56 71 ILE A CA 1
ATOM 570 C C . ILE A 1 71 ? 8.805 -24.033 -18.845 1.00 95.56 71 ILE A C 1
ATOM 572 O O . ILE A 1 71 ? 8.905 -23.981 -20.079 1.00 95.56 71 ILE A O 1
ATOM 576 N N . SER A 1 72 ? 7.631 -24.176 -18.229 1.00 96.25 72 SER A N 1
ATOM 577 C CA . SER A 1 72 ? 6.359 -24.232 -18.951 1.00 96.25 72 SER A CA 1
ATOM 578 C C . SER A 1 72 ? 5.992 -22.904 -19.619 1.00 96.25 72 SER A C 1
ATOM 580 O O . SER A 1 72 ? 6.333 -21.833 -19.123 1.00 96.25 72 SER A O 1
ATOM 582 N N . LYS A 1 73 ? 5.232 -22.967 -20.723 1.00 96.62 73 LYS A N 1
ATOM 583 C CA . LYS A 1 73 ? 4.563 -21.777 -21.298 1.00 96.62 73 LYS A CA 1
ATOM 584 C C . LYS A 1 73 ? 3.446 -21.261 -20.407 1.00 96.62 73 LYS A C 1
ATOM 586 O O . LYS A 1 73 ? 3.100 -20.080 -20.440 1.00 96.62 73 LYS A O 1
ATOM 591 N N . GLU A 1 74 ? 2.829 -22.187 -19.690 1.00 96.81 74 GLU A N 1
ATOM 592 C CA . GLU A 1 74 ? 1.718 -21.914 -18.809 1.00 96.81 74 GLU A CA 1
ATOM 593 C C . GLU A 1 74 ? 2.203 -21.309 -17.497 1.00 96.81 74 GLU A C 1
ATOM 595 O O . GLU A 1 74 ? 3.155 -21.802 -16.887 1.00 96.81 74 GLU A O 1
ATOM 600 N N . PHE A 1 75 ? 1.491 -20.279 -17.052 1.00 96.25 75 PHE A N 1
ATOM 601 C CA . PHE A 1 75 ? 1.608 -19.747 -15.703 1.00 96.25 75 PHE A CA 1
ATOM 602 C C . PHE A 1 75 ? 0.431 -20.257 -14.881 1.00 96.25 75 PHE A C 1
ATOM 604 O O . PHE A 1 75 ? -0.728 -20.082 -15.269 1.00 96.25 75 PHE A O 1
ATOM 611 N N . VAL A 1 76 ? 0.724 -20.888 -13.752 1.00 95.50 76 VAL A N 1
ATOM 612 C CA . VAL A 1 76 ? -0.258 -21.579 -12.921 1.00 95.50 76 VAL A CA 1
ATOM 613 C C . VAL A 1 76 ? -0.404 -20.853 -11.593 1.00 95.50 76 VAL A C 1
ATOM 615 O O . VAL A 1 76 ? 0.583 -20.430 -10.994 1.00 95.50 76 VAL A O 1
ATOM 618 N N . TYR A 1 77 ? -1.642 -20.739 -11.117 1.00 95.00 77 TYR A N 1
ATOM 619 C CA . TYR A 1 77 ? -1.933 -20.379 -9.735 1.00 95.00 77 TYR A CA 1
ATOM 620 C C . TYR A 1 77 ? -2.870 -21.397 -9.086 1.00 95.00 77 TYR A C 1
ATOM 622 O O . TYR A 1 77 ? -3.893 -21.767 -9.670 1.00 95.00 77 TYR A O 1
ATOM 630 N N . PHE A 1 78 ? -2.544 -21.781 -7.852 1.00 94.56 78 PHE A N 1
ATOM 631 C CA . PHE A 1 78 ? -3.388 -22.593 -6.981 1.00 94.56 78 PHE A CA 1
ATOM 632 C C . PHE A 1 78 ? -3.716 -21.846 -5.691 1.00 94.56 78 PHE A C 1
ATOM 634 O O . PHE A 1 78 ? -2.845 -21.252 -5.064 1.00 94.56 78 PHE A O 1
ATOM 641 N N . SER A 1 79 ? -4.976 -21.897 -5.259 1.00 92.38 79 SER A N 1
ATOM 642 C CA . SER A 1 79 ? -5.362 -21.455 -3.918 1.00 92.38 79 SER A CA 1
ATOM 643 C C . SER A 1 79 ? -4.926 -22.452 -2.845 1.00 92.38 79 SER A C 1
ATOM 645 O O . SER A 1 79 ? -4.433 -23.541 -3.134 1.00 92.38 79 SER A O 1
ATOM 647 N N . SER A 1 80 ? -5.179 -22.109 -1.585 1.00 90.44 80 SER A N 1
ATOM 648 C CA . SER A 1 80 ? -4.948 -22.968 -0.422 1.00 90.44 80 SER A CA 1
ATOM 649 C C . SER A 1 80 ? -5.669 -24.322 -0.463 1.00 90.44 80 SER A C 1
ATOM 651 O O . SER A 1 80 ? -5.347 -25.200 0.334 1.00 90.44 80 SER A O 1
ATOM 653 N N . GLN A 1 81 ? -6.647 -24.514 -1.354 1.00 93.56 81 GLN A N 1
ATOM 654 C CA . GLN A 1 81 ? -7.447 -25.738 -1.457 1.00 93.56 81 GLN A CA 1
ATOM 655 C C . GLN A 1 81 ? -6.863 -26.768 -2.436 1.00 93.56 81 GLN A C 1
ATOM 657 O O . GLN A 1 81 ? -7.264 -27.935 -2.397 1.00 93.56 81 GLN A O 1
ATOM 662 N N . TYR A 1 82 ? -5.945 -26.361 -3.314 1.00 94.88 82 TYR A N 1
ATOM 663 C CA . TYR A 1 82 ? -5.477 -27.187 -4.422 1.00 94.88 82 TYR A CA 1
ATOM 664 C C . TYR A 1 82 ? -3.964 -27.342 -4.399 1.00 94.88 82 TYR A C 1
ATOM 666 O O . TYR A 1 82 ? -3.237 -26.440 -4.004 1.00 94.88 82 TYR A O 1
ATOM 674 N N . MET A 1 83 ? -3.502 -28.498 -4.850 1.00 94.88 83 MET A N 1
ATOM 675 C CA . MET A 1 83 ? -2.098 -28.776 -5.133 1.00 94.88 83 MET A CA 1
ATOM 676 C C . MET A 1 83 ? -2.018 -29.583 -6.428 1.00 94.88 83 MET A C 1
ATOM 678 O O . MET A 1 83 ? -3.034 -30.092 -6.909 1.00 94.88 83 MET A O 1
ATOM 682 N N . ALA A 1 84 ? -0.821 -29.787 -6.964 1.00 95.50 84 ALA A N 1
ATOM 683 C CA . ALA A 1 84 ? -0.635 -30.722 -8.063 1.00 95.50 84 ALA A CA 1
ATOM 684 C C . ALA A 1 84 ? 0.605 -31.596 -7.900 1.00 95.50 84 ALA A C 1
ATOM 686 O O . ALA A 1 84 ? 1.512 -31.296 -7.134 1.00 95.50 84 ALA A O 1
ATOM 687 N N . THR A 1 85 ? 0.640 -32.696 -8.640 1.00 95.00 85 THR A N 1
ATOM 688 C CA . THR A 1 85 ? 1.818 -33.557 -8.794 1.00 95.00 85 THR A CA 1
ATOM 689 C C . THR A 1 85 ? 2.213 -33.594 -10.261 1.00 95.00 85 THR A C 1
ATOM 691 O O . THR A 1 85 ? 1.332 -33.725 -11.116 1.00 95.00 85 THR A O 1
ATOM 694 N N . LEU A 1 86 ? 3.507 -33.508 -10.558 1.00 94.50 86 LEU A N 1
ATOM 695 C CA . LEU A 1 86 ? 4.017 -33.587 -11.926 1.00 94.50 86 LEU A CA 1
ATOM 696 C C . LEU A 1 86 ? 4.378 -35.024 -12.294 1.00 94.50 86 LEU A C 1
ATOM 698 O O . LEU A 1 86 ? 5.123 -35.686 -11.577 1.00 94.50 86 LEU A O 1
ATOM 702 N N . HIS A 1 87 ? 3.883 -35.484 -13.441 1.00 92.88 87 HIS A N 1
ATOM 703 C CA . HIS A 1 87 ? 4.109 -36.835 -13.947 1.00 92.88 87 HIS A CA 1
ATOM 704 C C . HIS A 1 87 ? 4.753 -36.807 -15.326 1.00 92.88 87 HIS A C 1
ATOM 706 O O . HIS A 1 87 ? 4.389 -36.010 -16.196 1.00 92.88 87 HIS A O 1
ATOM 712 N N . SER A 1 88 ? 5.688 -37.730 -15.542 1.00 90.88 88 SER A N 1
ATOM 713 C CA . SER A 1 88 ? 6.230 -37.992 -16.874 1.00 90.88 88 SER A CA 1
ATOM 714 C C . SER A 1 88 ? 5.134 -38.531 -17.788 1.00 90.88 88 SER A C 1
ATOM 716 O O . SER A 1 88 ? 4.343 -39.390 -17.400 1.00 90.88 88 SER A O 1
ATOM 718 N N . ARG A 1 89 ? 5.113 -38.080 -19.043 1.00 89.69 89 ARG A N 1
ATOM 719 C CA . ARG A 1 89 ? 4.203 -38.650 -20.043 1.00 89.69 89 ARG A CA 1
ATOM 720 C C . ARG A 1 89 ? 4.673 -40.058 -20.394 1.00 89.69 89 ARG A C 1
ATOM 722 O O . ARG A 1 89 ? 5.844 -40.242 -20.723 1.00 89.69 89 ARG A O 1
ATOM 729 N N . GLY A 1 90 ? 3.770 -41.038 -20.403 1.00 88.88 90 GLY A N 1
ATOM 730 C CA . GLY A 1 90 ? 4.131 -42.440 -20.667 1.00 88.88 90 GLY A CA 1
ATOM 731 C C . GLY A 1 90 ? 4.917 -42.630 -21.971 1.00 88.88 90 GLY A C 1
ATOM 732 O O . GLY A 1 90 ? 5.937 -43.310 -21.993 1.00 88.88 90 GLY A O 1
ATOM 733 N N . SER A 1 91 ? 4.530 -41.928 -23.041 1.00 89.12 91 SER A N 1
ATOM 734 C CA . SER A 1 91 ? 5.241 -41.962 -24.329 1.00 89.12 91 SER A CA 1
ATOM 735 C C . SER A 1 91 ? 6.670 -41.411 -24.286 1.00 89.12 91 SER A C 1
ATOM 737 O O . SER A 1 91 ? 7.458 -41.695 -25.182 1.00 89.12 91 SER A O 1
ATOM 739 N N . TYR A 1 92 ? 6.982 -40.553 -23.316 1.00 91.44 92 TYR A N 1
ATOM 740 C CA . TYR A 1 92 ? 8.303 -39.951 -23.128 1.00 91.44 92 TYR A CA 1
ATOM 741 C C . TYR A 1 92 ? 9.155 -40.791 -22.189 1.00 91.44 92 TYR A C 1
ATOM 743 O O . TYR A 1 92 ? 10.303 -41.067 -22.523 1.00 91.44 92 TYR A O 1
ATOM 751 N N . ALA A 1 93 ? 8.557 -41.317 -21.119 1.00 91.69 93 ALA A N 1
ATOM 752 C CA . ALA A 1 93 ? 9.207 -42.294 -20.256 1.00 91.69 93 ALA A CA 1
ATOM 753 C C . ALA A 1 93 ? 9.686 -43.521 -21.057 1.00 91.69 93 ALA A C 1
ATOM 755 O O . ALA A 1 93 ? 10.831 -43.934 -20.918 1.00 91.69 93 ALA A O 1
ATOM 756 N N . LEU A 1 94 ? 8.867 -44.032 -21.989 1.00 91.94 94 LEU A N 1
ATOM 757 C CA . LEU A 1 94 ? 9.251 -45.131 -22.894 1.00 91.94 94 LEU A CA 1
ATOM 758 C C . LEU A 1 94 ? 10.405 -44.787 -23.848 1.00 91.94 94 LEU A C 1
ATOM 760 O O . LEU A 1 94 ? 11.069 -45.685 -24.355 1.00 91.94 94 LEU A O 1
ATOM 764 N N . LYS A 1 95 ? 10.637 -43.498 -24.111 1.00 91.62 95 LYS A N 1
ATOM 765 C CA . LYS A 1 95 ? 11.768 -43.011 -24.912 1.00 91.62 95 LYS A CA 1
ATOM 766 C C . LYS A 1 95 ? 12.996 -42.696 -24.059 1.00 91.62 95 LYS A C 1
ATOM 768 O O . LYS A 1 95 ? 13.972 -42.213 -24.609 1.00 91.62 95 LYS A O 1
ATOM 773 N N . GLY A 1 96 ? 12.947 -42.919 -22.746 1.00 93.00 96 GLY A N 1
ATOM 774 C CA . GLY A 1 96 ? 14.023 -42.557 -21.826 1.00 93.00 96 GLY A CA 1
ATOM 775 C C . GLY A 1 96 ? 14.080 -41.066 -21.488 1.00 93.00 96 GLY A C 1
ATOM 776 O O . GLY A 1 96 ? 15.145 -40.568 -21.150 1.00 93.00 96 GLY A O 1
ATOM 777 N N . ILE A 1 97 ? 12.962 -40.340 -21.588 1.00 94.00 97 ILE A N 1
ATOM 778 C CA . ILE A 1 97 ? 12.838 -38.960 -21.096 1.00 94.00 97 ILE A CA 1
ATOM 779 C C . ILE A 1 97 ? 12.067 -38.995 -19.778 1.00 94.00 97 ILE A C 1
ATOM 781 O O . ILE A 1 97 ? 10.877 -39.325 -19.760 1.00 94.00 97 ILE A O 1
ATOM 785 N N . ILE A 1 98 ? 12.731 -38.624 -18.688 1.00 93.12 98 ILE A N 1
ATOM 786 C CA . ILE A 1 98 ? 12.159 -38.614 -17.341 1.00 93.12 98 ILE A CA 1
ATOM 787 C C . ILE A 1 98 ? 12.024 -37.172 -16.858 1.00 93.12 98 ILE A C 1
ATOM 789 O O . ILE A 1 98 ? 12.995 -36.426 -16.801 1.00 93.12 98 ILE A O 1
ATOM 793 N N . VAL A 1 99 ? 10.811 -36.794 -16.467 1.00 89.62 99 VAL A N 1
ATOM 794 C CA . VAL A 1 99 ? 10.537 -35.584 -15.688 1.00 89.62 99 VAL A CA 1
ATOM 795 C C . VAL A 1 99 ? 10.655 -35.941 -14.210 1.00 89.62 99 VAL A C 1
ATOM 797 O O . VAL A 1 99 ? 10.034 -36.910 -13.762 1.00 89.62 99 VAL A O 1
ATOM 800 N N . THR A 1 100 ? 11.402 -35.154 -13.439 1.00 78.94 100 THR A N 1
ATOM 801 C CA . THR A 1 100 ? 11.457 -35.317 -11.979 1.00 78.94 100 THR A CA 1
ATOM 802 C C . THR A 1 100 ? 10.080 -35.085 -11.359 1.00 78.94 100 THR A C 1
ATOM 804 O O . THR A 1 100 ? 9.528 -33.988 -11.466 1.00 78.94 100 THR A O 1
ATOM 807 N N . SER A 1 101 ? 9.525 -36.110 -10.706 1.00 75.50 101 SER A N 1
ATOM 808 C CA . SER A 1 101 ? 8.247 -36.003 -10.000 1.00 75.50 101 SER A CA 1
ATOM 809 C C . SER A 1 101 ? 8.395 -35.072 -8.798 1.00 75.50 101 SER A C 1
ATOM 811 O O . SER A 1 101 ? 9.181 -35.347 -7.896 1.00 75.50 101 SER A O 1
ATOM 813 N N . THR A 1 102 ? 7.615 -33.996 -8.776 1.00 84.62 102 THR A N 1
ATOM 814 C CA . THR A 1 102 ? 7.558 -33.033 -7.669 1.00 84.62 102 THR A CA 1
ATOM 815 C C . THR A 1 102 ? 6.118 -32.580 -7.426 1.00 84.62 102 THR A C 1
ATOM 817 O O . THR A 1 102 ? 5.220 -32.857 -8.235 1.00 84.62 102 THR A O 1
ATOM 820 N N . THR A 1 103 ? 5.890 -31.911 -6.299 1.00 90.88 103 THR A N 1
ATOM 821 C CA . THR A 1 103 ? 4.621 -31.273 -5.957 1.00 90.88 103 THR A CA 1
ATOM 822 C C . THR A 1 103 ? 4.619 -29.810 -6.382 1.00 90.88 103 THR A C 1
ATOM 824 O O . THR A 1 103 ? 5.634 -29.121 -6.348 1.00 90.88 103 THR A O 1
ATOM 827 N N . VAL A 1 104 ? 3.448 -29.337 -6.793 1.00 92.06 104 VAL A N 1
ATOM 828 C CA . VAL A 1 104 ? 3.125 -27.917 -6.883 1.00 92.06 104 VAL A CA 1
ATOM 829 C C . VAL A 1 104 ? 2.252 -27.615 -5.679 1.00 92.06 104 VAL A C 1
ATOM 831 O O . VAL A 1 104 ? 1.133 -28.130 -5.578 1.00 92.06 104 VAL A O 1
ATOM 834 N N . ASP A 1 105 ? 2.792 -26.844 -4.748 1.00 91.50 105 ASP A N 1
ATOM 835 C CA . ASP A 1 105 ? 2.164 -26.619 -3.454 1.00 91.50 105 ASP A CA 1
ATOM 836 C C . ASP A 1 105 ? 0.929 -25.704 -3.552 1.00 91.50 105 ASP A C 1
ATOM 838 O O . ASP A 1 105 ? 0.780 -24.926 -4.502 1.00 91.50 105 ASP A O 1
ATOM 842 N N . PRO A 1 106 ? 0.021 -25.756 -2.565 1.00 91.94 106 PRO A N 1
ATOM 843 C CA . PRO A 1 106 ? -1.034 -24.759 -2.449 1.00 91.94 106 PRO A CA 1
ATOM 844 C C . PRO A 1 106 ? -0.465 -23.350 -2.294 1.00 91.94 106 PRO A C 1
ATOM 846 O O . PRO A 1 106 ? 0.614 -23.156 -1.736 1.00 91.94 106 PRO A O 1
ATOM 849 N N . ASN A 1 107 ? -1.233 -22.351 -2.729 1.00 88.75 107 ASN A N 1
ATOM 850 C CA . ASN A 1 107 ? -0.816 -20.943 -2.777 1.00 88.75 107 ASN A CA 1
ATOM 851 C C . ASN A 1 107 ? 0.339 -20.653 -3.754 1.00 88.75 107 ASN A C 1
ATOM 853 O O . ASN A 1 107 ? 0.869 -19.540 -3.755 1.00 88.75 107 ASN A O 1
ATOM 857 N N . TYR A 1 108 ? 0.711 -21.616 -4.601 1.00 92.31 108 TYR A N 1
ATOM 858 C CA . TYR A 1 108 ? 1.708 -21.426 -5.646 1.00 92.31 108 TYR A CA 1
ATOM 859 C C . TYR A 1 108 ? 1.217 -20.483 -6.750 1.00 92.31 108 TYR A C 1
ATOM 861 O O . TYR A 1 108 ? 0.050 -20.529 -7.147 1.00 92.31 108 TYR A O 1
ATOM 869 N N . ALA A 1 109 ? 2.125 -19.648 -7.261 1.00 91.94 109 ALA A N 1
ATOM 870 C CA . ALA A 1 109 ? 1.912 -18.781 -8.414 1.00 91.94 109 ALA A CA 1
ATOM 871 C C . ALA A 1 109 ? 3.209 -18.700 -9.229 1.00 91.94 109 ALA A C 1
ATOM 873 O O . ALA A 1 109 ? 4.155 -18.042 -8.806 1.00 91.94 109 ALA A O 1
ATOM 874 N N . GLY A 1 110 ? 3.262 -19.342 -10.391 1.00 93.00 110 GLY A N 1
ATOM 875 C CA . GLY A 1 110 ? 4.498 -19.395 -11.167 1.00 93.00 110 GLY A CA 1
ATOM 876 C C . GLY A 1 110 ? 4.392 -20.219 -12.440 1.00 93.00 110 GLY A C 1
ATOM 877 O O . GLY A 1 110 ? 3.370 -20.848 -12.725 1.00 93.00 110 GLY A O 1
ATOM 878 N N . CYS A 1 111 ? 5.476 -20.220 -13.208 1.00 94.62 111 CYS A N 1
ATOM 879 C CA . CYS A 1 111 ? 5.664 -21.172 -14.295 1.00 94.62 111 CYS A CA 1
ATOM 880 C C . CYS A 1 111 ? 6.275 -22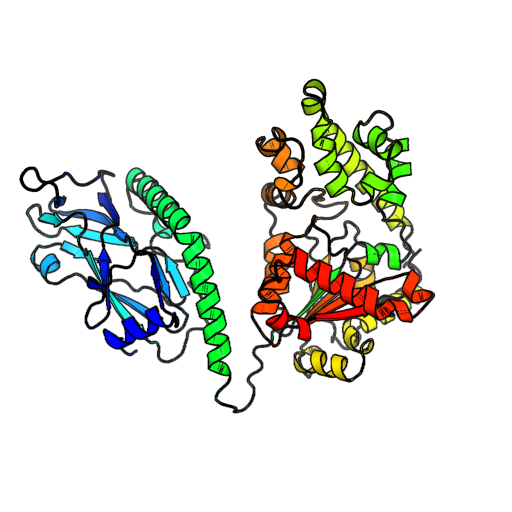.441 -13.720 1.00 94.62 111 CYS A C 1
ATOM 882 O O . CYS A 1 111 ? 7.142 -22.385 -12.852 1.00 94.62 111 CYS A O 1
ATOM 884 N N . ILE A 1 112 ? 5.859 -23.588 -14.237 1.00 93.94 112 ILE A N 1
ATOM 885 C CA . ILE A 1 112 ? 6.378 -24.860 -13.769 1.00 93.94 112 ILE A CA 1
ATOM 886 C C . ILE A 1 112 ? 7.778 -25.064 -14.339 1.00 93.94 112 ILE A C 1
ATOM 888 O O . ILE A 1 112 ? 7.949 -25.301 -15.538 1.00 93.94 112 ILE A O 1
ATOM 892 N N . THR A 1 113 ? 8.763 -24.985 -13.451 1.00 92.44 113 THR A N 1
ATOM 893 C CA . THR A 1 113 ? 10.174 -25.250 -13.732 1.00 92.44 113 THR A CA 1
ATOM 894 C C . THR A 1 113 ? 10.530 -26.662 -13.284 1.00 92.44 113 THR A C 1
ATOM 896 O O . THR A 1 113 ? 10.151 -27.094 -12.195 1.00 92.44 113 THR A O 1
ATOM 899 N N . GLY A 1 114 ? 11.263 -27.399 -14.115 1.00 91.19 114 GLY A N 1
ATOM 900 C CA . GLY A 1 114 ? 11.710 -28.749 -13.786 1.00 91.19 114 GLY A CA 1
ATOM 901 C C . GLY A 1 114 ? 12.901 -29.206 -14.618 1.00 91.19 114 GLY A C 1
ATOM 902 O O . GLY A 1 114 ? 13.421 -28.463 -15.449 1.00 91.19 114 GLY A O 1
ATOM 903 N N . SER A 1 115 ? 13.322 -30.450 -14.390 1.00 92.38 115 SER A N 1
ATOM 904 C CA . SER A 1 115 ? 14.399 -31.097 -15.145 1.00 92.38 115 SER A CA 1
ATOM 905 C C . SER A 1 115 ? 13.860 -32.245 -15.998 1.00 92.38 115 SER A C 1
ATOM 907 O O . SER A 1 115 ? 13.065 -33.061 -15.522 1.00 92.38 115 SER A O 1
ATOM 909 N N . LEU A 1 116 ? 14.329 -32.328 -17.243 1.00 94.50 116 LEU A N 1
ATOM 910 C CA . LEU A 1 116 ? 14.217 -33.496 -18.111 1.00 94.50 116 LEU A CA 1
ATOM 911 C C . LEU A 1 116 ? 15.545 -34.248 -18.085 1.00 94.50 116 LEU A C 1
ATOM 913 O O . LEU A 1 116 ? 16.564 -33.712 -18.514 1.00 94.50 116 LEU A O 1
ATOM 917 N N . TYR A 1 117 ? 15.528 -35.486 -17.614 1.00 95.25 117 TYR A N 1
ATOM 918 C CA . TYR A 1 117 ? 16.678 -36.381 -17.652 1.00 95.25 117 TYR A CA 1
ATOM 919 C C . TYR A 1 117 ? 16.544 -37.342 -18.823 1.00 95.25 117 TYR A C 1
ATOM 921 O O . TYR A 1 117 ? 15.520 -38.019 -18.960 1.00 95.25 117 TYR A O 1
ATOM 929 N N . ILE A 1 118 ? 17.580 -37.406 -19.653 1.00 96.38 118 ILE A N 1
ATOM 930 C CA . ILE A 1 118 ? 17.637 -38.313 -20.795 1.00 96.38 118 ILE A CA 1
ATOM 931 C C . ILE A 1 118 ? 18.402 -39.563 -20.376 1.00 96.38 118 ILE A C 1
ATOM 933 O O . ILE A 1 118 ? 19.620 -39.609 -20.433 1.00 96.38 118 ILE A O 1
ATOM 937 N N . CYS A 1 119 ? 17.687 -40.591 -19.926 1.00 94.69 119 CYS A N 1
ATOM 938 C CA . CYS A 1 119 ? 18.280 -41.871 -19.526 1.00 94.69 119 CYS A CA 1
ATOM 939 C C . CYS A 1 119 ? 18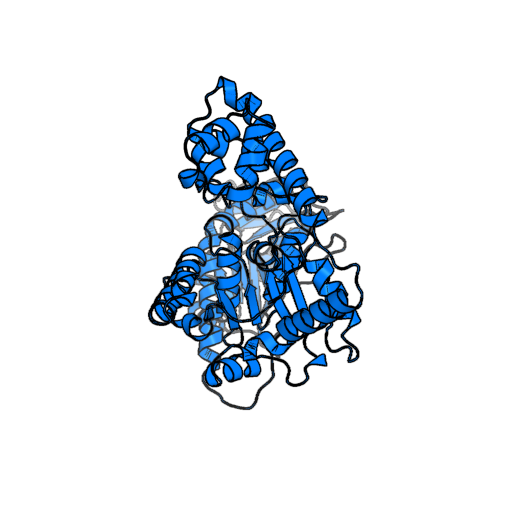.360 -42.891 -20.672 1.00 94.69 119 CYS A C 1
ATOM 941 O O . CYS A 1 119 ? 18.796 -44.024 -20.472 1.00 94.69 119 CYS A O 1
ATOM 943 N N . SER A 1 120 ? 17.906 -42.514 -21.869 1.00 94.19 120 SER A N 1
ATOM 944 C CA . SER A 1 120 ? 18.137 -43.299 -23.080 1.00 94.19 120 SER A CA 1
ATOM 945 C C . SER A 1 120 ? 19.632 -43.307 -23.413 1.00 94.19 120 SER A C 1
ATOM 947 O O . SER A 1 120 ? 20.227 -42.236 -23.370 1.00 94.19 120 SER A O 1
ATOM 949 N N . PRO A 1 121 ? 20.217 -44.448 -23.834 1.00 93.31 121 PRO A N 1
ATOM 950 C CA . PRO A 1 121 ? 21.604 -44.534 -24.316 1.00 93.31 121 PRO A CA 1
ATOM 951 C C . PRO A 1 121 ? 21.788 -43.965 -25.739 1.00 93.31 121 PRO A C 1
ATOM 953 O O . PRO A 1 121 ? 22.806 -44.191 -26.391 1.00 93.31 121 PRO A O 1
ATOM 956 N N . LYS A 1 122 ? 20.747 -43.331 -26.284 1.00 95.19 122 LYS A N 1
ATOM 957 C CA . LYS A 1 122 ? 20.703 -42.704 -27.605 1.00 95.19 122 LYS A CA 1
ATOM 958 C C . LYS A 1 122 ? 19.971 -41.380 -27.493 1.00 95.19 122 LYS A C 1
ATOM 960 O O . LYS A 1 122 ? 19.021 -41.285 -26.713 1.00 95.19 122 LYS A O 1
ATOM 965 N N . ASP A 1 123 ? 20.343 -40.433 -28.343 1.00 96.38 123 ASP A N 1
ATOM 966 C CA . ASP A 1 123 ? 19.662 -39.148 -28.459 1.00 96.38 123 ASP A CA 1
ATOM 967 C C . ASP A 1 123 ? 18.167 -39.321 -28.738 1.00 96.38 123 ASP A C 1
ATOM 969 O O . ASP A 1 123 ? 17.720 -40.247 -29.428 1.00 96.38 123 ASP A O 1
ATOM 973 N N . VAL A 1 124 ? 17.375 -38.407 -28.187 1.00 95.44 124 VAL A N 1
ATOM 974 C CA . VAL A 1 124 ? 15.917 -38.464 -28.237 1.00 95.44 124 VAL A CA 1
ATOM 975 C C . VAL A 1 124 ? 15.342 -37.183 -28.814 1.00 95.44 124 VAL A C 1
ATOM 977 O O . VAL A 1 124 ? 15.796 -36.077 -28.536 1.00 95.44 124 VAL A O 1
ATOM 980 N N . TYR A 1 125 ? 14.284 -37.332 -29.607 1.00 94.12 125 TYR A N 1
ATOM 981 C CA . TYR A 1 125 ? 13.707 -36.220 -30.355 1.00 94.12 125 TYR A CA 1
ATOM 982 C C . TYR A 1 125 ? 12.362 -35.791 -29.777 1.00 94.12 125 TYR A C 1
ATOM 984 O O . TYR A 1 125 ? 11.374 -36.543 -29.822 1.00 94.12 125 TYR A O 1
ATOM 992 N N . ILE A 1 126 ? 12.288 -34.548 -29.308 1.00 93.44 126 ILE A N 1
ATOM 993 C CA . ILE A 1 126 ? 11.071 -33.955 -28.750 1.00 93.44 126 ILE A CA 1
ATOM 994 C C . ILE A 1 126 ? 10.584 -32.804 -29.621 1.00 93.44 126 ILE A C 1
ATOM 996 O O . ILE A 1 126 ? 11.371 -32.005 -30.107 1.00 93.44 126 ILE A O 1
ATOM 1000 N N . LYS A 1 127 ? 9.272 -32.704 -29.838 1.00 93.19 127 LYS A N 1
ATOM 1001 C CA . LYS A 1 127 ? 8.699 -31.568 -30.570 1.00 93.19 127 LYS A CA 1
ATOM 1002 C C . LYS A 1 127 ? 8.780 -30.297 -29.712 1.00 93.19 127 LYS A C 1
ATOM 1004 O O . LYS A 1 127 ? 8.377 -30.342 -28.551 1.00 93.19 127 LYS A O 1
ATOM 1009 N N . LYS A 1 128 ? 9.228 -29.182 -30.298 1.00 91.50 128 LYS A N 1
ATOM 1010 C CA . LYS A 1 128 ? 9.525 -27.911 -29.605 1.00 91.50 128 LYS A CA 1
ATOM 1011 C C . LYS A 1 128 ? 8.332 -27.333 -28.836 1.00 91.50 128 LYS A C 1
ATOM 1013 O O . LYS A 1 128 ? 8.496 -26.823 -27.740 1.00 91.50 128 LYS A O 1
ATOM 1018 N N . ASP A 1 129 ? 7.125 -27.472 -29.383 1.00 87.06 129 ASP A N 1
ATOM 1019 C CA . ASP A 1 129 ? 5.873 -26.944 -28.816 1.00 87.06 129 ASP A CA 1
ATOM 1020 C C . ASP A 1 129 ? 5.004 -27.994 -28.108 1.00 87.06 129 ASP A C 1
ATOM 1022 O O . ASP A 1 129 ? 3.798 -27.785 -27.918 1.00 87.06 129 ASP A O 1
ATOM 1026 N N . ASN A 1 130 ? 5.572 -29.157 -27.786 1.00 89.88 130 ASN A N 1
ATOM 1027 C CA . ASN A 1 130 ? 4.813 -30.261 -27.208 1.00 89.88 130 ASN A CA 1
ATOM 1028 C C . ASN A 1 130 ? 4.765 -30.193 -25.687 1.00 89.88 130 ASN A C 1
ATOM 1030 O O . ASN A 1 130 ? 5.587 -29.543 -25.042 1.00 89.88 130 ASN A O 1
ATOM 1034 N N . SER A 1 131 ? 3.824 -30.938 -25.117 1.00 93.69 131 SER A N 1
ATOM 1035 C CA . SER A 1 131 ? 3.751 -31.093 -23.674 1.00 93.69 131 SER A CA 1
ATOM 1036 C C . SER A 1 131 ? 4.815 -32.057 -23.160 1.00 93.69 131 SER A C 1
ATOM 1038 O O . SER A 1 131 ? 5.001 -33.128 -23.752 1.00 93.69 131 SER A O 1
ATOM 1040 N N . PHE A 1 132 ? 5.497 -31.683 -22.075 1.00 92.81 132 PHE A N 1
ATOM 1041 C CA . PHE A 1 132 ? 6.594 -32.447 -21.466 1.00 92.81 132 PHE A CA 1
ATOM 1042 C C . PHE A 1 132 ? 6.185 -33.213 -20.210 1.00 92.81 132 PHE A C 1
ATOM 1044 O O . PHE A 1 132 ? 6.676 -34.319 -19.994 1.00 92.81 132 PHE A O 1
ATOM 1051 N N . ALA A 1 133 ? 5.241 -32.677 -19.441 1.00 94.44 133 ALA A N 1
ATOM 1052 C CA . ALA A 1 133 ? 4.750 -33.276 -18.208 1.00 94.44 133 ALA A CA 1
ATOM 1053 C C . ALA A 1 133 ? 3.229 -33.158 -18.118 1.00 94.44 133 ALA A C 1
ATOM 1055 O O . ALA A 1 133 ? 2.633 -32.252 -18.702 1.00 94.44 133 ALA A O 1
ATOM 1056 N N . THR A 1 134 ? 2.614 -34.054 -17.355 1.00 94.56 134 THR A N 1
ATOM 1057 C CA . THR A 1 134 ? 1.207 -33.949 -16.967 1.00 94.56 134 THR A CA 1
ATOM 1058 C C . THR A 1 134 ? 1.137 -33.502 -15.512 1.00 94.56 134 THR A C 1
ATOM 1060 O O . THR A 1 134 ? 1.643 -34.178 -14.617 1.00 94.56 134 THR A O 1
ATOM 1063 N N . MET A 1 135 ? 0.508 -32.357 -15.272 1.00 96.00 135 MET A N 1
ATOM 1064 C CA . MET A 1 135 ? 0.197 -31.843 -13.944 1.00 96.00 135 MET A CA 1
ATOM 1065 C C . MET A 1 135 ? -1.143 -32.423 -13.490 1.00 96.00 135 MET A C 1
ATOM 1067 O O . MET A 1 135 ? -2.194 -32.009 -13.974 1.00 96.00 135 MET A O 1
ATOM 1071 N N . VAL A 1 136 ? -1.109 -33.391 -12.575 1.00 96.56 136 VAL A N 1
ATOM 1072 C CA . VAL A 1 136 ? -2.308 -34.003 -11.978 1.00 96.56 136 VAL A CA 1
ATOM 1073 C C . VAL A 1 136 ? -2.739 -33.163 -10.786 1.00 96.56 136 VAL A C 1
ATOM 1075 O O . VAL A 1 136 ? -1.952 -32.987 -9.855 1.00 96.56 136 VAL A O 1
ATOM 1078 N N . ILE A 1 137 ? -3.962 -32.634 -10.822 1.00 96.69 137 ILE A N 1
ATOM 1079 C CA . ILE A 1 137 ? -4.439 -31.647 -9.847 1.00 96.69 137 ILE A CA 1
ATOM 1080 C C . ILE A 1 137 ? -5.278 -32.340 -8.776 1.00 96.69 137 ILE A C 1
ATOM 1082 O O . ILE A 1 137 ? -6.194 -33.107 -9.079 1.00 96.69 137 ILE A O 1
ATOM 1086 N N . HIS A 1 138 ? -4.978 -32.039 -7.516 1.00 96.19 138 HIS A N 1
ATOM 1087 C CA . HIS A 1 138 ? -5.648 -32.608 -6.356 1.00 96.19 138 HIS A CA 1
ATOM 1088 C C . HIS A 1 138 ? -6.338 -31.524 -5.541 1.00 96.19 138 HIS A C 1
ATOM 1090 O O . HIS A 1 138 ? -5.783 -30.450 -5.303 1.00 96.19 138 HIS A O 1
ATOM 1096 N N . GLN A 1 139 ? -7.520 -31.850 -5.031 1.00 94.88 139 GLN A N 1
ATOM 1097 C CA . GLN A 1 139 ? -8.177 -31.082 -3.986 1.00 94.88 139 GLN A CA 1
ATOM 1098 C C . GLN A 1 139 ? -7.756 -31.614 -2.612 1.00 94.88 139 GLN A C 1
ATOM 1100 O O . GLN A 1 139 ? -7.849 -32.818 -2.313 1.00 94.88 139 GLN A O 1
ATOM 1105 N N . LEU A 1 140 ? -7.302 -30.706 -1.752 1.00 91.94 140 LEU A N 1
ATOM 1106 C CA . LEU A 1 140 ? -7.072 -30.992 -0.341 1.00 91.94 140 LEU A CA 1
ATOM 1107 C C . LEU A 1 140 ? -8.404 -31.257 0.371 1.00 91.94 140 LEU A C 1
ATOM 1109 O O . LEU A 1 140 ? -9.464 -30.866 -0.102 1.00 91.94 140 LEU A O 1
ATOM 1113 N N . ARG A 1 141 ? -8.368 -31.941 1.519 1.00 87.75 141 ARG A N 1
ATOM 1114 C CA . ARG A 1 141 ? -9.587 -32.140 2.331 1.00 87.75 141 ARG A CA 1
ATOM 1115 C C . ARG A 1 141 ? -10.014 -30.853 3.035 1.00 87.75 141 ARG A C 1
ATOM 1117 O O . ARG A 1 141 ? -11.199 -30.578 3.145 1.00 87.75 141 ARG A O 1
ATOM 1124 N N . THR A 1 142 ? -9.035 -30.071 3.468 1.00 85.50 142 THR A N 1
ATOM 1125 C CA . THR A 1 142 ? -9.207 -28.787 4.144 1.00 85.50 142 THR A CA 1
ATOM 1126 C C . THR A 1 142 ? -8.191 -27.826 3.533 1.00 85.50 142 THR A C 1
ATOM 1128 O O . THR A 1 142 ? -7.057 -28.260 3.297 1.00 85.50 142 THR A O 1
ATOM 1131 N N . PRO A 1 143 ? -8.563 -26.568 3.242 1.00 84.81 143 PRO A N 1
ATOM 1132 C CA . PRO A 1 143 ? -7.609 -25.612 2.705 1.00 84.81 143 PRO A CA 1
ATOM 1133 C C . PRO A 1 143 ? -6.486 -25.348 3.715 1.00 84.81 143 PRO A C 1
ATOM 1135 O O . PRO A 1 143 ? -6.723 -25.271 4.921 1.00 84.81 143 PRO A O 1
ATOM 1138 N N . THR A 1 144 ? -5.248 -25.227 3.232 1.00 84.19 144 THR A N 1
ATOM 1139 C CA . THR A 1 144 ? -4.096 -24.952 4.101 1.00 84.19 144 THR A CA 1
ATOM 1140 C C . THR A 1 144 ? -4.038 -23.481 4.512 1.00 84.19 144 THR A C 1
ATOM 1142 O O . THR A 1 144 ? -4.178 -22.584 3.684 1.00 84.19 144 THR A O 1
ATOM 1145 N N . GLN A 1 145 ? -3.769 -23.229 5.793 1.00 79.56 145 GLN A N 1
ATOM 1146 C CA . GLN A 1 145 ? -3.462 -21.888 6.307 1.00 79.56 145 GLN A CA 1
ATOM 1147 C C . GLN A 1 145 ? -1.966 -21.551 6.209 1.00 79.56 145 GLN A C 1
ATOM 1149 O O . GLN A 1 145 ? -1.574 -20.399 6.373 1.00 79.56 145 GLN A O 1
ATOM 1154 N N . LYS A 1 146 ? -1.113 -22.545 5.925 1.00 77.19 146 LYS A N 1
ATOM 1155 C CA . LYS A 1 146 ? 0.313 -22.319 5.674 1.00 77.19 146 LYS A CA 1
ATOM 1156 C C . LYS A 1 146 ? 0.525 -21.827 4.245 1.00 77.19 146 LYS A C 1
ATOM 1158 O O . LYS A 1 146 ? 0.087 -22.475 3.292 1.00 77.19 146 LYS A O 1
ATOM 1163 N N . GLY A 1 147 ? 1.229 -20.703 4.120 1.00 75.19 147 GLY A N 1
ATOM 1164 C CA . GLY A 1 147 ? 1.802 -20.252 2.854 1.00 75.19 147 GLY A CA 1
ATOM 1165 C C . GLY A 1 147 ? 2.970 -21.133 2.403 1.00 75.19 147 GLY A C 1
ATOM 1166 O O . GLY A 1 147 ? 3.359 -22.073 3.101 1.00 75.19 147 GLY A O 1
ATOM 1167 N N . LEU A 1 148 ? 3.537 -20.803 1.241 1.00 79.00 148 LEU A N 1
ATOM 1168 C CA . LEU A 1 148 ? 4.762 -21.434 0.755 1.00 79.00 148 LEU A CA 1
ATOM 1169 C C . LEU A 1 148 ? 5.882 -21.273 1.789 1.00 79.00 148 LEU A C 1
ATOM 1171 O O . LEU A 1 148 ? 6.089 -20.196 2.354 1.00 79.00 148 LEU A O 1
ATOM 1175 N N . SER A 1 149 ? 6.590 -22.368 2.043 1.00 75.31 149 SER A N 1
ATOM 1176 C CA . SER A 1 149 ? 7.727 -22.375 2.963 1.00 75.31 149 SER A CA 1
ATOM 1177 C C . SER A 1 149 ? 8.886 -21.551 2.386 1.00 75.31 149 SER A C 1
ATOM 1179 O O . SER A 1 149 ? 8.925 -21.307 1.183 1.00 75.31 149 SER A O 1
ATOM 1181 N N . ARG A 1 150 ? 9.829 -21.111 3.228 1.00 76.00 150 ARG A N 1
ATOM 1182 C CA . ARG A 1 150 ? 11.008 -20.337 2.801 1.00 76.00 150 ARG A CA 1
ATOM 1183 C C . ARG A 1 150 ? 12.295 -21.163 2.898 1.00 76.00 150 ARG A C 1
ATOM 1185 O O . ARG A 1 150 ? 12.382 -22.022 3.771 1.00 76.00 150 ARG A O 1
ATOM 1192 N N . ASN A 1 151 ? 13.249 -20.928 1.995 1.00 71.12 151 ASN A N 1
ATOM 1193 C CA . ASN A 1 151 ? 14.571 -21.560 1.992 1.00 71.12 151 ASN A CA 1
ATOM 1194 C C . ASN A 1 151 ? 15.515 -20.895 3.016 1.00 71.12 151 ASN A C 1
ATOM 1196 O O . ASN A 1 151 ? 15.136 -19.935 3.688 1.00 71.12 151 ASN A O 1
ATOM 1200 N N . GLU A 1 152 ? 16.747 -21.404 3.135 1.00 71.00 152 GLU A N 1
ATOM 1201 C CA . GLU A 1 152 ? 17.775 -20.879 4.055 1.00 71.00 152 GLU A CA 1
ATOM 1202 C C . GLU A 1 152 ? 18.132 -19.405 3.789 1.00 71.00 152 GLU A C 1
ATOM 1204 O O . GLU A 1 152 ? 18.508 -18.685 4.710 1.00 71.00 152 GLU A O 1
ATOM 1209 N N . ASP A 1 153 ? 17.924 -18.937 2.556 1.00 63.72 153 ASP A N 1
ATOM 1210 C CA . ASP A 1 153 ? 18.128 -17.549 2.132 1.00 63.72 153 ASP A CA 1
ATOM 1211 C C . ASP A 1 153 ? 16.867 -16.673 2.334 1.00 63.72 153 ASP A C 1
ATOM 1213 O O . ASP A 1 153 ? 16.800 -15.533 1.870 1.00 63.72 153 ASP A O 1
ATOM 1217 N N . GLY A 1 154 ? 15.830 -17.197 3.000 1.00 65.00 154 GLY A N 1
ATOM 1218 C CA . GLY A 1 154 ? 14.585 -16.487 3.307 1.00 65.00 154 GLY A CA 1
ATOM 1219 C C . GLY A 1 154 ? 13.635 -16.286 2.118 1.00 65.00 154 GLY A C 1
ATOM 1220 O O . GLY A 1 154 ? 12.608 -15.613 2.265 1.00 65.00 154 GLY A O 1
ATOM 1221 N N . ARG A 1 155 ? 13.920 -16.866 0.948 1.00 70.00 155 ARG A N 1
ATOM 1222 C CA . ARG A 1 155 ? 13.077 -16.788 -0.262 1.00 70.00 155 ARG A CA 1
ATOM 1223 C C . ARG A 1 155 ? 12.045 -17.903 -0.289 1.00 70.00 155 ARG A C 1
ATOM 1225 O O . ARG A 1 155 ? 12.223 -18.907 0.388 1.00 70.00 155 ARG A O 1
ATOM 1232 N N . LEU A 1 156 ? 10.948 -17.730 -1.026 1.00 74.12 156 LEU A N 1
ATOM 1233 C CA . LEU A 1 156 ? 9.942 -18.789 -1.150 1.00 74.12 156 LEU A CA 1
ATOM 1234 C C . LEU A 1 156 ? 10.585 -20.038 -1.773 1.00 74.12 156 LEU A C 1
ATOM 1236 O O . LEU A 1 156 ? 11.373 -19.936 -2.707 1.00 74.12 156 LEU A O 1
ATOM 1240 N N . MET A 1 157 ? 10.280 -21.217 -1.236 1.00 70.56 157 MET A N 1
ATOM 1241 C CA . MET A 1 157 ? 10.719 -22.484 -1.814 1.00 70.56 157 MET A CA 1
ATOM 1242 C C . MET A 1 157 ? 9.866 -22.801 -3.034 1.00 70.56 157 MET A C 1
ATOM 1244 O O . MET A 1 157 ? 8.894 -23.548 -2.951 1.00 70.56 157 MET A O 1
ATOM 1248 N N . ASP A 1 158 ? 10.250 -22.235 -4.169 1.00 76.06 158 ASP A N 1
ATOM 1249 C CA . ASP A 1 158 ? 9.817 -22.702 -5.474 1.00 76.06 158 ASP A CA 1
ATOM 1250 C C . ASP A 1 158 ? 11.012 -23.114 -6.350 1.00 76.06 158 ASP A C 1
ATOM 1252 O O . ASP A 1 158 ? 12.179 -22.831 -6.065 1.00 76.06 158 ASP A O 1
ATOM 1256 N N . ALA A 1 159 ? 10.718 -23.875 -7.405 1.00 76.62 159 ALA A N 1
ATOM 1257 C CA . ALA A 1 159 ? 11.740 -24.459 -8.266 1.00 76.62 159 ALA A CA 1
ATOM 1258 C C . ALA A 1 159 ? 12.572 -23.405 -9.014 1.00 76.62 159 ALA A C 1
ATOM 1260 O O . ALA A 1 159 ? 13.704 -23.696 -9.393 1.00 76.62 159 ALA A O 1
ATOM 1261 N N . GLN A 1 160 ? 12.040 -22.199 -9.230 1.00 79.12 160 GLN A N 1
ATOM 1262 C CA . GLN A 1 160 ? 12.772 -21.139 -9.912 1.00 79.12 160 GLN A CA 1
ATOM 1263 C C . GLN A 1 160 ? 13.742 -20.437 -8.962 1.00 79.12 160 GLN A C 1
ATOM 1265 O O . GLN A 1 160 ? 14.888 -20.208 -9.333 1.00 79.12 160 GLN A O 1
ATOM 1270 N N . GLU A 1 161 ? 13.350 -20.208 -7.709 1.00 81.50 161 GLU A N 1
ATOM 1271 C CA . GLU A 1 161 ? 14.240 -19.649 -6.682 1.00 81.50 161 GLU A CA 1
ATOM 1272 C C . GLU A 1 161 ? 15.480 -20.520 -6.420 1.00 81.50 161 GLU A C 1
ATOM 1274 O O . GLU A 1 161 ? 16.507 -20.034 -5.940 1.00 81.50 161 GLU A O 1
ATOM 1279 N N . THR A 1 162 ? 15.443 -21.798 -6.816 1.00 78.25 162 THR A N 1
ATOM 1280 C CA . THR A 1 162 ? 16.623 -22.676 -6.804 1.00 78.25 162 THR A CA 1
ATOM 1281 C C . THR A 1 162 ? 17.752 -22.145 -7.693 1.00 78.25 162 THR A C 1
ATOM 1283 O O . THR A 1 162 ? 18.917 -22.316 -7.329 1.00 78.25 162 THR A O 1
ATOM 1286 N N . PHE A 1 163 ? 17.446 -21.446 -8.796 1.00 85.56 163 PHE A N 1
ATOM 1287 C CA . PHE A 1 163 ? 18.448 -20.799 -9.659 1.00 85.56 163 PHE A CA 1
ATOM 1288 C C . PHE A 1 163 ? 19.313 -19.790 -8.906 1.00 85.56 163 PHE A C 1
ATOM 1290 O O . PHE A 1 163 ? 20.471 -19.575 -9.255 1.00 85.56 163 PHE A O 1
ATOM 1297 N N . HIS A 1 164 ? 18.756 -19.197 -7.856 1.00 84.25 164 HIS A N 1
ATOM 1298 C CA . HIS A 1 164 ? 19.395 -18.156 -7.073 1.00 84.25 164 HIS A CA 1
ATOM 1299 C C . HIS A 1 164 ? 19.849 -18.636 -5.691 1.00 84.25 164 HIS A C 1
ATOM 1301 O O . HIS A 1 164 ? 20.178 -17.803 -4.840 1.00 84.25 164 HIS A O 1
ATOM 1307 N N . SER A 1 165 ? 19.826 -19.951 -5.455 1.00 81.94 165 SER A N 1
ATOM 1308 C CA . SER A 1 165 ? 20.384 -20.560 -4.249 1.00 81.94 165 SER A CA 1
ATOM 1309 C C . SER A 1 165 ? 21.910 -20.465 -4.246 1.00 81.94 165 SER A C 1
ATOM 1311 O O . SER A 1 165 ? 22.546 -20.252 -5.280 1.00 81.94 165 SER A O 1
ATOM 1313 N N . ARG A 1 166 ? 22.526 -20.667 -3.079 1.00 80.12 166 ARG A N 1
ATOM 1314 C CA . ARG A 1 166 ? 23.990 -20.654 -2.927 1.00 80.12 166 ARG A CA 1
ATOM 1315 C C . ARG A 1 166 ? 24.720 -21.682 -3.810 1.00 80.12 166 ARG A C 1
ATOM 1317 O O . ARG A 1 166 ? 25.868 -21.450 -4.182 1.00 80.12 166 ARG A O 1
ATOM 1324 N N . TYR A 1 167 ? 24.068 -22.800 -4.138 1.00 84.62 167 TYR A N 1
ATOM 1325 C CA . TYR A 1 167 ? 24.636 -23.906 -4.916 1.00 84.62 167 TYR A CA 1
ATOM 1326 C C . TYR A 1 167 ? 23.587 -24.490 -5.883 1.00 84.62 167 TYR A C 1
ATOM 1328 O O . TYR A 1 167 ? 23.104 -25.601 -5.665 1.00 84.62 167 TYR A O 1
ATOM 1336 N N . PRO A 1 168 ? 23.227 -23.776 -6.968 1.00 84.56 168 PRO A N 1
ATOM 1337 C CA . PRO A 1 168 ? 22.104 -24.157 -7.828 1.00 84.56 168 PRO A CA 1
ATOM 1338 C C . PRO A 1 168 ? 22.369 -25.429 -8.645 1.00 84.56 168 PRO A C 1
ATOM 1340 O O . PRO A 1 168 ? 21.430 -26.057 -9.124 1.00 84.56 168 PRO A O 1
ATOM 1343 N N . ASN A 1 169 ? 23.642 -25.817 -8.810 1.00 90.94 169 ASN A N 1
ATOM 1344 C CA . ASN A 1 169 ? 24.085 -26.924 -9.663 1.00 90.94 169 ASN A CA 1
ATOM 1345 C C . ASN A 1 169 ? 23.477 -26.860 -11.080 1.00 90.94 169 ASN A C 1
ATOM 1347 O O . ASN A 1 169 ? 22.967 -27.857 -11.593 1.00 90.94 169 ASN A O 1
ATOM 1351 N N . ILE A 1 170 ? 23.466 -25.662 -11.674 1.00 94.25 170 ILE A N 1
ATOM 1352 C CA . ILE A 1 170 ? 22.980 -25.360 -13.026 1.00 94.25 170 ILE A CA 1
ATOM 1353 C C . ILE A 1 170 ? 23.935 -24.326 -13.631 1.00 94.25 170 ILE A C 1
ATOM 1355 O O . ILE A 1 170 ? 24.403 -23.422 -12.937 1.00 94.25 170 ILE A O 1
ATOM 1359 N N . ASN A 1 171 ? 24.224 -24.460 -14.920 1.00 96.44 171 ASN A N 1
ATOM 1360 C CA . ASN A 1 171 ? 25.035 -23.530 -15.687 1.00 96.44 171 ASN A CA 1
ATOM 1361 C C . ASN A 1 171 ? 24.449 -22.104 -15.645 1.00 96.44 171 ASN A C 1
ATOM 1363 O O . ASN A 1 171 ? 23.241 -21.909 -15.815 1.00 96.44 171 ASN A O 1
ATOM 1367 N N . ALA A 1 172 ? 25.314 -21.106 -15.453 1.00 94.75 172 ALA A N 1
ATOM 1368 C CA . ALA A 1 172 ? 24.922 -19.704 -15.319 1.00 94.75 172 ALA A CA 1
ATOM 1369 C C . ALA A 1 172 ? 24.150 -19.171 -16.540 1.00 94.75 172 ALA A C 1
ATOM 1371 O O . ALA A 1 172 ? 23.193 -18.417 -16.365 1.00 94.75 172 ALA A O 1
ATOM 1372 N N . ASP A 1 173 ? 24.490 -19.614 -17.754 1.00 95.56 173 ASP A N 1
ATOM 1373 C CA . ASP A 1 173 ? 23.794 -19.196 -18.976 1.00 95.56 173 ASP A CA 1
ATOM 1374 C C . ASP A 1 173 ? 22.361 -19.741 -19.021 1.00 95.56 173 ASP A C 1
ATOM 1376 O O . ASP A 1 173 ? 21.442 -19.069 -19.496 1.00 95.56 173 ASP A O 1
ATOM 1380 N N . THR A 1 174 ? 22.147 -20.953 -18.498 1.00 96.25 174 THR A N 1
ATOM 1381 C CA . THR A 1 174 ? 20.806 -21.536 -18.363 1.00 96.25 174 THR A CA 1
ATOM 1382 C C . THR A 1 174 ? 19.979 -20.772 -17.338 1.00 96.25 174 THR A C 1
ATOM 1384 O O . THR A 1 174 ? 18.815 -20.486 -17.617 1.00 96.25 174 THR A O 1
ATOM 1387 N N . ILE A 1 175 ? 20.575 -20.385 -16.204 1.00 94.75 175 ILE A N 1
ATOM 1388 C CA . ILE A 1 175 ? 19.918 -19.551 -15.185 1.00 94.75 175 ILE A CA 1
ATOM 1389 C C . ILE A 1 175 ? 19.514 -18.200 -15.786 1.00 94.75 175 ILE A C 1
ATOM 1391 O O . ILE A 1 175 ? 18.330 -17.870 -15.819 1.00 94.75 175 ILE A O 1
ATOM 1395 N N . GLN A 1 176 ? 20.471 -17.461 -16.353 1.00 95.06 176 GLN A N 1
ATOM 1396 C CA . GLN A 1 176 ? 20.230 -16.127 -16.905 1.00 95.06 176 GLN A CA 1
ATOM 1397 C C . GLN A 1 176 ? 19.161 -16.146 -18.007 1.00 95.06 176 GLN A C 1
ATOM 1399 O O . GLN A 1 176 ? 18.277 -15.287 -18.045 1.00 95.06 176 GLN A O 1
ATOM 1404 N N . ALA A 1 177 ? 19.219 -17.129 -18.911 1.00 96.56 177 ALA A N 1
ATOM 1405 C CA . ALA A 1 177 ? 18.237 -17.259 -19.979 1.00 96.56 177 ALA A CA 1
ATOM 1406 C C . ALA A 1 177 ? 16.858 -17.703 -19.456 1.00 96.56 177 ALA A C 1
ATOM 1408 O O . ALA A 1 177 ? 15.838 -17.267 -19.996 1.00 96.56 177 ALA A O 1
ATOM 1409 N N . GLY A 1 178 ? 16.820 -18.539 -18.415 1.00 95.50 178 GLY A N 1
ATOM 1410 C CA . GLY A 1 178 ? 15.594 -18.949 -17.735 1.00 95.50 178 GLY A CA 1
ATOM 1411 C C . GLY A 1 178 ? 14.892 -17.771 -17.057 1.00 95.50 178 GLY A C 1
ATOM 1412 O O . GLY A 1 178 ? 13.695 -17.571 -17.268 1.00 95.50 178 GLY A O 1
ATOM 1413 N N . ASP A 1 179 ? 15.639 -16.932 -16.336 1.00 93.69 179 ASP A N 1
ATOM 1414 C CA . ASP A 1 179 ? 15.109 -15.720 -15.699 1.00 93.69 179 ASP A CA 1
ATOM 1415 C C . ASP A 1 179 ? 14.624 -14.699 -16.720 1.00 93.69 179 ASP A C 1
ATOM 1417 O O . ASP A 1 179 ? 13.555 -14.108 -16.555 1.00 93.69 179 ASP A O 1
ATOM 1421 N N . ALA A 1 180 ? 15.368 -14.519 -17.814 1.00 95.00 180 ALA A N 1
ATOM 1422 C CA . ALA A 1 180 ? 14.944 -13.656 -18.909 1.00 95.00 180 ALA A CA 1
ATOM 1423 C C . ALA A 1 180 ? 13.628 -14.150 -19.533 1.00 95.00 180 ALA A C 1
ATOM 1425 O O . ALA A 1 180 ? 12.721 -13.348 -19.772 1.00 95.00 180 ALA A O 1
ATOM 1426 N N . TYR A 1 181 ? 13.500 -15.464 -19.756 1.00 96.56 181 TYR A N 1
ATOM 1427 C CA . TYR A 1 181 ? 12.270 -16.077 -20.256 1.00 96.56 181 TYR A CA 1
ATOM 1428 C C . TYR A 1 181 ? 11.100 -15.853 -19.293 1.00 96.56 181 TYR A C 1
ATOM 1430 O O . TYR A 1 181 ? 10.058 -15.331 -19.698 1.00 96.56 181 TYR A O 1
ATOM 1438 N N . TYR A 1 182 ? 11.278 -16.197 -18.016 1.00 93.12 182 TYR A N 1
ATOM 1439 C CA . TYR A 1 182 ? 10.237 -16.047 -17.006 1.00 93.12 182 TYR A CA 1
ATOM 1440 C C . TYR A 1 182 ? 9.833 -14.586 -16.816 1.00 93.12 182 TYR A C 1
ATOM 1442 O O . TYR A 1 182 ? 8.647 -14.272 -16.819 1.00 93.12 182 TYR A O 1
ATOM 1450 N N . GLY A 1 183 ? 10.800 -13.673 -16.706 1.00 89.31 183 GLY A N 1
ATOM 1451 C CA . GLY A 1 183 ? 10.546 -12.245 -16.546 1.00 89.31 183 GLY A CA 1
ATOM 1452 C C . GLY A 1 183 ? 9.793 -11.645 -17.736 1.00 89.31 183 GLY A C 1
ATOM 1453 O O . GLY A 1 183 ? 8.891 -10.828 -17.544 1.00 89.31 183 GLY A O 1
ATOM 1454 N N . ALA A 1 184 ? 10.112 -12.068 -18.964 1.00 94.56 184 ALA A N 1
ATOM 1455 C CA . ALA A 1 184 ? 9.375 -11.658 -20.158 1.00 94.56 184 ALA A CA 1
ATOM 1456 C C . ALA A 1 184 ? 7.938 -12.199 -20.154 1.00 94.56 184 ALA A C 1
ATOM 1458 O O . ALA A 1 184 ? 6.997 -11.437 -20.378 1.00 94.56 184 ALA A O 1
ATOM 1459 N N . LEU A 1 185 ? 7.763 -13.487 -19.847 1.00 94.00 185 LEU A N 1
ATOM 1460 C CA . LEU A 1 185 ? 6.453 -14.129 -19.771 1.00 94.00 185 LEU A CA 1
ATOM 1461 C C . LEU A 1 185 ? 5.583 -13.494 -18.680 1.00 94.00 185 LEU A C 1
ATOM 1463 O O . LEU A 1 185 ? 4.437 -13.135 -18.937 1.00 94.00 185 LEU A O 1
ATOM 1467 N N . ARG A 1 186 ? 6.146 -13.284 -17.485 1.00 89.69 186 ARG A N 1
ATOM 1468 C CA . ARG A 1 186 ? 5.479 -12.662 -16.338 1.00 89.69 186 ARG A CA 1
ATOM 1469 C C . ARG A 1 186 ? 4.977 -11.264 -16.681 1.00 89.69 186 ARG A C 1
ATOM 1471 O O . ARG A 1 186 ? 3.810 -10.979 -16.444 1.00 89.69 186 ARG A O 1
ATOM 1478 N N . LYS A 1 187 ? 5.804 -10.428 -17.322 1.00 88.56 187 LYS A N 1
ATOM 1479 C CA . LYS A 1 187 ? 5.395 -9.090 -17.790 1.00 88.56 187 LYS A CA 1
ATOM 1480 C C . LYS A 1 187 ? 4.209 -9.132 -18.756 1.00 88.56 187 LYS A C 1
ATOM 1482 O O . LYS A 1 187 ? 3.363 -8.248 -18.693 1.00 88.56 187 LYS A O 1
ATOM 1487 N N . GLN A 1 188 ? 4.142 -10.131 -19.639 1.00 92.94 188 GLN A N 1
ATOM 1488 C CA . GLN A 1 188 ? 3.046 -10.262 -20.609 1.00 92.94 188 GLN A CA 1
ATOM 1489 C C . GLN A 1 188 ? 1.711 -10.606 -19.943 1.00 92.94 188 GLN A C 1
ATOM 1491 O O . GLN A 1 188 ? 0.671 -10.112 -20.368 1.00 92.94 188 GLN A O 1
ATOM 1496 N N . ILE A 1 189 ? 1.740 -11.441 -18.905 1.00 89.62 189 ILE A N 1
ATOM 1497 C CA . ILE A 1 189 ? 0.531 -11.983 -18.273 1.00 89.62 189 ILE A CA 1
ATOM 1498 C C . ILE A 1 189 ? 0.136 -11.267 -16.977 1.00 89.62 189 ILE A C 1
ATOM 1500 O O . ILE A 1 189 ? -0.942 -11.535 -16.460 1.00 89.62 189 ILE A O 1
ATOM 1504 N N . GLU A 1 190 ? 0.988 -10.392 -16.428 1.00 85.81 190 GLU A N 1
ATOM 1505 C CA . GLU A 1 190 ? 0.811 -9.760 -15.110 1.00 85.81 190 GLU A CA 1
ATOM 1506 C C . GLU A 1 190 ? -0.577 -9.135 -14.949 1.00 85.81 190 GLU A C 1
ATOM 1508 O O . GLU A 1 190 ? -1.258 -9.365 -13.951 1.00 85.81 190 GLU A O 1
ATOM 1513 N N . TYR A 1 191 ? -1.013 -8.382 -15.961 1.00 85.25 191 TYR A N 1
ATOM 1514 C CA . TYR A 1 191 ? -2.308 -7.712 -15.953 1.00 85.25 191 TYR A CA 1
ATOM 1515 C C . TYR A 1 191 ? -3.470 -8.712 -15.884 1.00 85.25 191 TYR A C 1
ATOM 1517 O O . TYR A 1 191 ? -4.336 -8.601 -15.018 1.00 85.25 191 TYR A O 1
ATOM 1525 N N . GLU A 1 192 ? -3.469 -9.725 -16.757 1.00 88.75 192 GLU A N 1
ATOM 1526 C CA . GLU A 1 192 ? -4.513 -10.754 -16.780 1.00 88.75 192 GLU A CA 1
ATOM 1527 C C . GLU A 1 192 ? -4.505 -11.586 -15.492 1.00 88.75 192 GLU A C 1
ATOM 1529 O O . GLU A 1 192 ? -5.566 -11.878 -14.941 1.00 88.75 192 GLU A O 1
ATOM 1534 N N . TYR A 1 193 ? -3.318 -11.917 -14.979 1.00 89.12 193 TYR A N 1
ATOM 1535 C CA . TYR A 1 193 ? -3.137 -12.609 -13.708 1.00 89.12 193 TYR A CA 1
ATOM 1536 C C . TYR A 1 193 ? -3.773 -11.841 -12.552 1.00 89.12 193 TYR A C 1
ATOM 1538 O O . TYR A 1 193 ? -4.568 -12.414 -11.803 1.00 89.12 193 TYR A O 1
ATOM 1546 N N . MET A 1 194 ? -3.456 -10.553 -12.416 1.00 81.94 194 MET A N 1
ATOM 1547 C CA . MET A 1 194 ? -4.002 -9.716 -11.349 1.00 81.94 194 MET A CA 1
ATOM 1548 C C . MET A 1 194 ? -5.520 -9.571 -11.482 1.00 81.94 194 MET A C 1
ATOM 1550 O O . MET A 1 194 ? -6.238 -9.840 -10.519 1.00 81.94 194 MET A O 1
ATOM 1554 N N . ALA A 1 195 ? -6.020 -9.292 -12.689 1.00 81.19 195 ALA A N 1
ATOM 1555 C CA . ALA A 1 195 ? -7.453 -9.180 -12.949 1.00 81.19 195 ALA A CA 1
ATOM 1556 C C . ALA A 1 195 ? -8.204 -10.494 -12.660 1.00 81.19 195 ALA A C 1
ATOM 1558 O O . ALA A 1 195 ? -9.286 -10.490 -12.073 1.00 81.19 195 ALA A O 1
ATOM 1559 N N . ALA A 1 196 ? -7.640 -11.645 -13.041 1.00 81.06 196 ALA A N 1
ATOM 1560 C CA . ALA A 1 196 ? -8.225 -12.944 -12.730 1.00 81.06 196 ALA A CA 1
ATOM 1561 C C . ALA A 1 196 ? -8.248 -13.191 -11.220 1.00 81.06 196 ALA A C 1
ATOM 1563 O O . ALA A 1 196 ? -9.282 -13.579 -10.686 1.00 81.06 196 ALA A O 1
ATOM 1564 N N . ARG A 1 197 ? -7.151 -12.909 -10.504 1.00 85.75 197 ARG A N 1
ATOM 1565 C CA . ARG A 1 197 ? -7.073 -13.049 -9.039 1.00 85.75 197 ARG A CA 1
ATOM 1566 C C . ARG A 1 197 ? -8.100 -12.182 -8.314 1.00 85.75 197 ARG A C 1
ATOM 1568 O O . ARG A 1 197 ? -8.669 -12.647 -7.327 1.00 85.75 197 ARG A O 1
ATOM 1575 N N . GLU A 1 198 ? -8.366 -10.977 -8.802 1.00 78.56 198 GLU A N 1
ATOM 1576 C CA . GLU A 1 198 ? -9.426 -10.102 -8.289 1.00 78.56 198 GLU A CA 1
ATOM 1577 C C . GLU A 1 198 ? -10.814 -10.709 -8.512 1.00 78.56 198 GLU A C 1
ATOM 1579 O O . GLU A 1 198 ? -11.583 -10.835 -7.557 1.00 78.56 198 GLU A O 1
ATOM 1584 N N . ARG A 1 199 ? -11.110 -11.204 -9.724 1.00 84.94 199 ARG A N 1
ATOM 1585 C CA . ARG A 1 199 ? -12.375 -11.908 -10.005 1.00 84.94 199 ARG A CA 1
ATOM 1586 C C . ARG A 1 199 ? -12.553 -13.163 -9.148 1.00 84.94 199 ARG A C 1
ATOM 1588 O O . ARG A 1 199 ? -13.651 -13.393 -8.641 1.00 84.94 199 ARG A O 1
ATOM 1595 N N . MET A 1 200 ? -11.492 -13.950 -8.940 1.00 81.56 200 MET A N 1
ATOM 1596 C CA . MET A 1 200 ? -11.518 -15.119 -8.045 1.00 81.56 200 MET A CA 1
ATOM 1597 C C . MET A 1 200 ? -11.883 -14.719 -6.614 1.00 81.56 200 MET A C 1
ATOM 1599 O O . MET A 1 200 ? -12.700 -15.379 -5.974 1.00 81.56 200 MET A O 1
ATOM 1603 N N . ARG A 1 201 ? -11.282 -13.634 -6.108 1.00 71.06 201 ARG A N 1
ATOM 1604 C CA . ARG A 1 201 ? -11.549 -13.112 -4.760 1.00 71.06 201 ARG A CA 1
ATOM 1605 C C . ARG A 1 201 ? -12.991 -12.629 -4.632 1.00 71.06 201 ARG A C 1
ATOM 1607 O O . ARG A 1 201 ? -13.677 -13.066 -3.714 1.00 71.06 201 ARG A O 1
ATOM 1614 N N . ALA A 1 202 ? -13.475 -11.849 -5.598 1.00 70.25 202 ALA A N 1
ATOM 1615 C CA . ALA A 1 202 ? -14.854 -11.365 -5.624 1.00 70.25 202 ALA A CA 1
ATOM 1616 C C . ALA A 1 202 ? -15.879 -12.517 -5.650 1.00 70.25 202 ALA A C 1
ATOM 1618 O O . ALA A 1 202 ? -16.870 -12.497 -4.922 1.00 70.25 202 ALA A O 1
ATOM 1619 N N . LYS A 1 203 ? -15.632 -13.574 -6.437 1.00 66.12 203 LYS A N 1
ATOM 1620 C CA . LYS A 1 203 ? -16.517 -14.753 -6.498 1.00 66.12 203 LYS A CA 1
ATOM 1621 C C . LYS A 1 203 ? -16.476 -15.596 -5.225 1.00 66.12 203 LYS A C 1
ATOM 1623 O O . LYS A 1 203 ? -17.523 -16.055 -4.778 1.00 66.12 203 LYS A O 1
ATOM 1628 N N . SER A 1 204 ? -15.298 -15.770 -4.621 1.00 57.97 204 SER A N 1
ATOM 1629 C CA . SER A 1 204 ? -15.166 -16.444 -3.322 1.00 57.97 204 SER A CA 1
ATOM 1630 C C . SER A 1 204 ? -15.920 -15.700 -2.215 1.00 57.97 204 SER A C 1
ATOM 1632 O O . SER A 1 204 ? -16.453 -16.340 -1.315 1.00 57.97 204 SER A O 1
ATOM 1634 N N . GLN A 1 205 ? -15.989 -14.369 -2.292 1.00 53.59 205 GLN A N 1
ATOM 1635 C CA . GLN A 1 205 ? -16.765 -13.534 -1.373 1.00 53.59 205 GLN A CA 1
ATOM 1636 C C . GLN A 1 205 ? -18.280 -13.602 -1.666 1.00 53.59 205 GLN A C 1
ATOM 1638 O O . GLN A 1 205 ? -19.076 -13.641 -0.733 1.00 53.59 205 GLN A O 1
ATOM 1643 N N . ALA A 1 206 ? -18.696 -13.709 -2.936 1.00 45.38 206 ALA A N 1
ATOM 1644 C CA . ALA A 1 206 ? -20.108 -13.836 -3.330 1.00 45.38 206 ALA A CA 1
ATOM 1645 C C . ALA A 1 206 ? -20.723 -15.227 -3.051 1.00 45.38 206 ALA A C 1
ATOM 1647 O O . ALA A 1 206 ? -21.908 -15.329 -2.740 1.00 45.38 206 ALA A O 1
ATOM 1648 N N . GLY A 1 207 ? -19.935 -16.307 -3.139 1.00 40.53 207 GLY A N 1
ATOM 1649 C CA . GLY A 1 207 ? -20.378 -17.677 -2.835 1.00 40.53 207 GLY A CA 1
ATOM 1650 C C . GLY A 1 207 ? -20.612 -17.955 -1.343 1.00 40.53 207 GLY A C 1
ATOM 1651 O O . GLY A 1 207 ? -21.330 -18.890 -1.004 1.00 40.53 207 GLY A O 1
ATOM 1652 N N . ALA A 1 208 ? -20.067 -17.124 -0.451 1.00 38.88 208 ALA A N 1
ATOM 1653 C CA . ALA A 1 208 ? -20.234 -17.235 1.000 1.00 38.88 208 ALA A CA 1
ATOM 1654 C C . ALA A 1 208 ? -21.577 -16.673 1.523 1.00 38.88 208 ALA A C 1
ATOM 1656 O O . ALA A 1 208 ? -21.829 -16.689 2.724 1.00 38.88 208 ALA A O 1
ATOM 1657 N N . VAL A 1 209 ? -22.453 -16.176 0.637 1.00 37.22 209 VAL A N 1
ATOM 1658 C CA . VAL A 1 209 ? -23.736 -15.539 0.999 1.00 37.22 209 VAL A CA 1
ATOM 1659 C C . VAL A 1 209 ? -24.879 -16.558 1.198 1.00 37.22 209 VAL A C 1
ATOM 1661 O O . VAL A 1 209 ? -25.949 -16.193 1.678 1.00 37.22 209 VAL A O 1
ATOM 1664 N N . VAL A 1 210 ? -24.676 -17.851 0.905 1.00 35.69 210 VAL A N 1
ATOM 1665 C CA . VAL A 1 210 ? -25.719 -18.892 1.030 1.00 35.69 210 VAL A CA 1
ATOM 1666 C C . VAL A 1 210 ? -25.240 -20.075 1.876 1.00 35.69 210 VAL A C 1
ATOM 1668 O O . VAL A 1 210 ? -24.984 -21.148 1.356 1.00 35.69 210 VAL A O 1
ATOM 1671 N N . GLU A 1 211 ? -25.093 -19.860 3.183 1.00 27.98 211 GLU A N 1
ATOM 1672 C CA . GLU A 1 211 ? -25.477 -20.800 4.253 1.00 27.98 211 GLU A CA 1
ATOM 1673 C C . GLU A 1 211 ? -25.156 -20.147 5.605 1.00 27.98 211 GLU A C 1
ATOM 1675 O O . GLU A 1 211 ? -24.005 -19.984 6.003 1.00 27.98 211 GLU A O 1
ATOM 1680 N N . ALA A 1 212 ? -26.203 -19.713 6.305 1.00 35.16 212 ALA A N 1
ATOM 1681 C CA . ALA A 1 212 ? -26.097 -19.120 7.627 1.00 35.16 212 ALA A CA 1
ATOM 1682 C C . ALA A 1 212 ? -25.999 -20.218 8.701 1.00 35.16 212 ALA A C 1
ATOM 1684 O O . ALA A 1 212 ? -26.972 -20.926 8.953 1.00 35.16 212 ALA A O 1
ATOM 1685 N N . ALA A 1 213 ? -24.846 -20.307 9.368 1.00 23.98 213 ALA A N 1
ATOM 1686 C CA . ALA A 1 213 ? -24.651 -20.899 10.697 1.00 23.98 213 ALA A CA 1
ATOM 1687 C C . ALA A 1 213 ? -23.376 -20.289 11.341 1.00 23.98 213 ALA A C 1
ATOM 1689 O O . ALA A 1 213 ? -22.553 -19.714 10.631 1.00 23.98 213 ALA A O 1
ATOM 1690 N N . PRO A 1 214 ? -23.233 -20.290 12.680 1.00 33.56 214 PRO A N 1
ATOM 1691 C CA . PRO A 1 214 ? -22.688 -19.156 13.425 1.00 33.56 214 PRO A CA 1
ATOM 1692 C C . PRO A 1 214 ? -21.160 -18.996 13.357 1.00 33.56 214 PRO A C 1
ATOM 1694 O O . PRO A 1 214 ? -20.402 -19.901 13.686 1.00 33.56 214 PRO A O 1
ATOM 1697 N N . THR A 1 215 ? -20.759 -17.771 13.002 1.00 39.53 215 THR A N 1
ATOM 1698 C CA . THR A 1 215 ? -19.574 -17.000 13.429 1.00 39.53 215 THR A CA 1
ATOM 1699 C C . THR A 1 215 ? -18.330 -17.768 13.900 1.00 39.53 215 THR A C 1
ATOM 1701 O O . THR A 1 215 ? -18.194 -18.076 15.085 1.00 39.53 215 THR A O 1
ATOM 1704 N N . GLN A 1 216 ? -17.329 -17.867 13.022 1.00 29.88 216 GLN A N 1
ATOM 1705 C CA . GLN A 1 216 ? -15.926 -17.730 13.424 1.00 29.88 216 GLN A CA 1
ATOM 1706 C C . GLN A 1 216 ? -15.456 -16.325 13.036 1.00 29.88 216 GLN A C 1
ATOM 1708 O O . GLN A 1 216 ? -15.486 -15.950 11.866 1.00 29.88 216 GLN A O 1
ATOM 1713 N N . LYS A 1 217 ? -15.084 -15.522 14.041 1.00 39.16 217 LYS A N 1
ATOM 1714 C CA . LYS A 1 217 ? -14.431 -14.224 13.851 1.00 39.16 217 LYS A CA 1
ATOM 1715 C C . LYS A 1 217 ? -13.073 -14.459 13.189 1.00 39.16 217 LYS A C 1
ATOM 1717 O O . LYS A 1 217 ? -12.113 -14.767 13.881 1.00 39.16 217 LYS A O 1
ATOM 1722 N N . ASP A 1 218 ? -12.997 -14.261 11.881 1.00 37.44 218 ASP A N 1
ATOM 1723 C CA . ASP A 1 218 ? -11.726 -14.126 11.155 1.00 37.44 218 ASP A CA 1
ATOM 1724 C C . ASP A 1 218 ? -11.293 -12.643 11.085 1.00 37.44 218 ASP A C 1
ATOM 1726 O O . ASP A 1 218 ? -10.772 -12.151 10.089 1.00 37.44 218 ASP A O 1
ATOM 1730 N N . GLY A 1 219 ? -11.610 -11.878 12.138 1.00 41.03 219 GLY A N 1
ATOM 1731 C CA . GLY A 1 219 ? -11.265 -10.464 12.259 1.00 41.03 219 GLY A CA 1
ATOM 1732 C C . GLY A 1 219 ? -9.969 -10.324 13.042 1.00 41.03 219 GLY A C 1
ATOM 1733 O O . GLY A 1 219 ? -9.936 -10.657 14.228 1.00 41.03 219 GLY A O 1
ATOM 1734 N N . GLY A 1 220 ? -8.905 -9.836 12.403 1.00 55.12 220 GLY A N 1
ATOM 1735 C CA . GLY A 1 220 ? -7.664 -9.493 13.096 1.00 55.12 220 GLY A CA 1
ATOM 1736 C C . GLY A 1 220 ? -7.947 -8.574 14.289 1.00 55.12 220 GLY A C 1
ATOM 1737 O O . GLY A 1 220 ? -8.749 -7.647 14.199 1.00 55.12 220 GLY A O 1
ATOM 1738 N N . SER A 1 221 ? -7.326 -8.812 15.443 1.00 77.19 221 SER A N 1
ATOM 1739 C CA . SER A 1 221 ? -7.630 -8.056 16.669 1.00 77.19 221 SER A CA 1
ATOM 1740 C C . SER A 1 221 ? -7.025 -6.643 16.704 1.00 77.19 221 SER A C 1
ATOM 1742 O O . SER A 1 221 ? -7.049 -5.983 17.747 1.00 77.19 221 SER A O 1
ATOM 1744 N N . ARG A 1 222 ? -6.461 -6.180 15.581 1.00 91.75 222 ARG A N 1
ATOM 1745 C CA . ARG A 1 222 ? -5.700 -4.936 15.470 1.00 91.75 222 ARG A CA 1
ATOM 1746 C C . ARG A 1 222 ? -6.568 -3.773 14.982 1.00 91.75 222 ARG A C 1
ATOM 1748 O O . ARG A 1 222 ? -7.376 -3.911 14.059 1.00 91.75 222 ARG A O 1
ATOM 1755 N N . ILE A 1 223 ? -6.362 -2.623 15.613 1.00 95.44 223 ILE A N 1
ATOM 1756 C CA . ILE A 1 223 ? -6.866 -1.308 15.224 1.00 95.44 223 ILE A CA 1
ATOM 1757 C C . ILE A 1 223 ? -5.638 -0.466 14.892 1.00 95.44 223 ILE A C 1
ATOM 1759 O O . ILE A 1 223 ? -4.783 -0.270 15.758 1.00 95.44 223 ILE A O 1
ATOM 1763 N N . THR A 1 224 ? -5.542 0.027 13.660 1.00 97.62 224 THR A N 1
ATOM 1764 C CA . THR A 1 224 ? -4.388 0.832 13.238 1.00 97.62 224 THR A CA 1
ATOM 1765 C C . THR A 1 224 ? -4.791 2.283 13.043 1.00 97.62 224 THR A C 1
ATOM 1767 O O . THR A 1 224 ? -5.734 2.583 12.312 1.00 97.62 224 THR A O 1
ATOM 1770 N N . PHE A 1 225 ? -4.063 3.185 13.692 1.00 98.06 225 PHE A N 1
ATOM 1771 C CA . PHE A 1 225 ? -4.205 4.623 13.524 1.00 98.06 225 PHE A CA 1
ATOM 1772 C C . PHE A 1 225 ? -3.175 5.132 12.519 1.00 98.06 225 PHE A C 1
ATOM 1774 O O . PHE A 1 225 ? -1.979 4.906 12.679 1.00 98.06 225 PHE A O 1
ATOM 1781 N N . LEU A 1 226 ? -3.647 5.829 11.493 1.00 98.38 226 LEU A N 1
ATOM 1782 C CA . LEU A 1 226 ? -2.833 6.550 10.529 1.00 98.38 226 LEU A CA 1
ATOM 1783 C C . LEU A 1 226 ? -2.898 8.025 10.918 1.00 98.38 226 LEU A C 1
ATOM 1785 O O . LEU A 1 226 ? -3.970 8.641 10.876 1.00 98.38 226 LEU A O 1
ATOM 1789 N N . ILE A 1 227 ? -1.763 8.553 11.359 1.00 98.00 227 ILE A N 1
ATOM 1790 C CA . ILE A 1 227 ? -1.649 9.882 11.952 1.00 98.00 227 ILE A CA 1
ATOM 1791 C C . ILE A 1 227 ? -0.867 10.787 11.003 1.00 98.00 227 ILE A C 1
ATOM 1793 O O . ILE A 1 227 ? 0.247 10.457 10.611 1.00 98.00 227 ILE A O 1
ATOM 1797 N N . GLY A 1 228 ? -1.464 11.918 10.632 1.00 96.12 228 GLY A N 1
ATOM 1798 C CA . GLY A 1 228 ? -0.840 12.943 9.795 1.00 96.12 228 GLY A CA 1
ATOM 1799 C C . GLY A 1 228 ? -0.652 14.273 10.511 1.00 96.12 228 GLY A C 1
ATOM 1800 O O . GLY A 1 228 ? -0.938 14.407 11.704 1.00 96.12 228 GLY A O 1
ATOM 1801 N N . ASN A 1 229 ? -0.188 15.276 9.759 1.00 94.81 229 ASN A N 1
ATOM 1802 C CA . ASN A 1 229 ? 0.342 16.527 10.315 1.00 94.81 229 ASN A CA 1
ATOM 1803 C C . ASN A 1 229 ? -0.701 17.327 11.109 1.00 94.81 229 ASN A C 1
ATOM 1805 O O . ASN A 1 229 ? -0.386 18.103 12.004 1.00 94.81 229 ASN A O 1
ATOM 1809 N N . GLY A 1 230 ? -1.983 17.090 10.831 1.00 95.06 230 GLY A N 1
ATOM 1810 C CA . GLY A 1 230 ? -3.084 17.616 11.623 1.00 95.06 230 GLY A CA 1
ATOM 1811 C C . GLY A 1 230 ? -3.043 17.218 13.100 1.00 95.06 230 GLY A C 1
ATOM 1812 O O . GLY A 1 230 ? -3.671 17.916 13.881 1.00 95.06 230 GLY A O 1
ATOM 1813 N N . PHE A 1 231 ? -2.319 16.165 13.499 1.00 97.19 231 PHE A N 1
ATOM 1814 C CA . PHE A 1 231 ? -2.074 15.850 14.910 1.00 97.19 231 PHE A CA 1
ATOM 1815 C C . PHE A 1 231 ? -1.184 16.890 15.587 1.00 97.19 231 PHE A C 1
ATOM 1817 O O . PHE A 1 231 ? -1.609 17.477 16.577 1.00 97.19 231 PHE A O 1
ATOM 1824 N N . ASP A 1 232 ? -0.021 17.186 15.009 1.00 97.00 232 ASP A N 1
ATOM 1825 C CA . ASP A 1 232 ? 0.921 18.193 15.510 1.00 97.00 232 ASP A CA 1
ATOM 1826 C C . ASP A 1 232 ? 0.253 19.575 15.584 1.00 97.00 232 ASP A C 1
ATOM 1828 O O . ASP A 1 232 ? 0.317 20.266 16.602 1.00 97.00 232 ASP A O 1
ATOM 1832 N N . ILE A 1 233 ? -0.504 19.929 14.543 1.00 95.81 233 ILE A N 1
ATOM 1833 C CA . ILE A 1 233 ? -1.285 21.171 14.507 1.00 95.81 233 ILE A CA 1
ATOM 1834 C C . ILE A 1 233 ? -2.370 21.181 15.588 1.00 95.81 233 ILE A C 1
ATOM 1836 O O . ILE A 1 233 ? -2.609 22.204 16.225 1.00 95.81 233 ILE A O 1
ATOM 1840 N N . ASN A 1 234 ? -3.057 20.055 15.791 1.00 95.06 234 ASN A N 1
ATOM 1841 C CA . ASN A 1 234 ? -4.120 19.944 16.785 1.00 95.06 234 ASN A CA 1
ATOM 1842 C C . ASN A 1 234 ? -3.590 20.093 18.216 1.00 95.06 234 ASN A C 1
ATOM 1844 O O . ASN A 1 234 ? -4.306 20.619 19.060 1.00 95.06 234 ASN A O 1
ATOM 1848 N N . VAL A 1 235 ? -2.340 19.696 18.470 1.00 95.06 235 VAL A N 1
ATOM 1849 C CA . VAL A 1 235 ? -1.684 19.905 19.766 1.00 95.06 235 VAL A CA 1
ATOM 1850 C C . VAL A 1 235 ? -0.986 21.266 19.897 1.00 95.06 235 VAL A C 1
ATOM 1852 O O . VAL A 1 235 ? -0.342 21.531 20.914 1.00 95.06 235 VAL A O 1
ATOM 1855 N N . GLY A 1 236 ? -1.154 22.143 18.903 1.00 95.56 236 GLY A N 1
ATOM 1856 C CA . GLY A 1 236 ? -0.743 23.547 18.931 1.00 95.56 236 GLY A CA 1
ATOM 1857 C C . GLY A 1 236 ? 0.607 23.856 18.276 1.00 95.56 236 GLY A C 1
ATOM 1858 O O . GLY A 1 236 ? 1.062 24.995 18.356 1.00 95.56 236 GLY A O 1
ATOM 1859 N N . LEU A 1 237 ? 1.256 22.890 17.619 1.00 97.06 237 LEU A N 1
ATOM 1860 C CA . LEU A 1 237 ? 2.506 23.138 16.893 1.00 97.06 237 LEU A CA 1
ATOM 1861 C C . LEU A 1 237 ? 2.241 23.821 15.542 1.00 97.06 237 LEU A C 1
ATOM 1863 O O . LEU A 1 237 ? 1.263 23.515 14.858 1.00 97.06 237 LEU A O 1
ATOM 1867 N N . ASN A 1 238 ? 3.141 24.712 15.118 1.00 97.25 238 ASN A N 1
ATOM 1868 C CA . ASN A 1 238 ? 3.035 25.386 13.819 1.00 97.25 238 ASN A CA 1
ATOM 1869 C C . ASN A 1 238 ? 3.759 24.573 12.743 1.00 97.25 238 ASN A C 1
ATOM 1871 O O . ASN A 1 238 ? 4.812 24.955 12.253 1.00 97.25 238 ASN A O 1
ATOM 1875 N N . THR A 1 239 ? 3.233 23.398 12.413 1.00 95.88 239 THR A N 1
ATOM 1876 C CA . THR A 1 239 ? 3.891 22.463 11.486 1.00 95.88 239 THR A CA 1
ATOM 1877 C C . THR A 1 239 ? 3.311 22.503 10.076 1.00 95.88 239 THR A C 1
ATOM 1879 O O . THR A 1 239 ? 3.579 21.612 9.266 1.00 95.88 239 THR A O 1
ATOM 1882 N N . ARG A 1 240 ? 2.483 23.499 9.724 1.00 94.56 240 ARG A N 1
ATOM 1883 C CA . ARG A 1 240 ? 2.043 23.646 8.329 1.00 94.56 240 ARG A CA 1
ATOM 1884 C C . ARG A 1 240 ? 3.216 24.118 7.488 1.00 94.56 240 ARG A C 1
ATOM 1886 O O . ARG A 1 240 ? 4.023 24.928 7.932 1.00 94.56 240 ARG A O 1
ATOM 1893 N N . TYR A 1 241 ? 3.239 23.732 6.217 1.00 94.38 241 TYR A N 1
ATOM 1894 C CA . TYR A 1 241 ? 4.232 24.282 5.297 1.00 94.38 241 TYR A CA 1
ATOM 1895 C C . TYR A 1 241 ? 4.155 25.813 5.194 1.00 94.38 241 TYR A C 1
ATOM 1897 O O . TYR A 1 241 ? 5.186 26.473 5.139 1.00 94.38 241 TYR A O 1
ATOM 1905 N N . SER A 1 242 ? 2.954 26.396 5.292 1.00 93.50 242 SER A N 1
ATOM 1906 C CA . SER A 1 242 ? 2.772 27.852 5.358 1.00 93.50 242 SER A CA 1
ATOM 1907 C C . SER A 1 242 ? 3.442 28.512 6.566 1.00 93.50 242 SER A C 1
ATOM 1909 O O . SER A 1 242 ? 3.815 29.678 6.475 1.00 93.50 242 SER A O 1
ATOM 1911 N N . ASP A 1 243 ? 3.584 27.787 7.678 1.00 95.44 243 ASP A N 1
ATOM 1912 C CA . ASP A 1 243 ? 4.231 28.283 8.898 1.00 95.44 243 ASP A CA 1
ATOM 1913 C C . ASP A 1 243 ? 5.763 28.216 8.762 1.00 95.44 243 ASP A C 1
ATOM 1915 O O . ASP A 1 243 ? 6.480 29.099 9.232 1.00 95.44 243 ASP A O 1
ATOM 1919 N N . PHE A 1 244 ? 6.250 27.206 8.033 1.00 96.75 244 PHE A N 1
ATOM 1920 C CA . PHE A 1 244 ? 7.660 26.990 7.712 1.00 96.75 244 PHE A CA 1
ATOM 1921 C C . PHE A 1 244 ? 8.212 27.969 6.659 1.00 96.75 244 PHE A C 1
ATOM 1923 O O . PHE A 1 244 ? 9.356 28.411 6.768 1.00 96.75 244 PHE A O 1
ATOM 1930 N N . TYR A 1 245 ? 7.435 28.346 5.638 1.00 96.31 245 TYR A N 1
ATOM 1931 C CA . TYR A 1 245 ? 7.950 29.136 4.507 1.00 96.31 245 TYR A CA 1
ATOM 1932 C C . TYR A 1 245 ? 8.657 30.444 4.877 1.00 96.31 245 TYR A C 1
ATOM 1934 O O . TYR A 1 245 ? 9.735 30.684 4.328 1.00 96.31 245 TYR A O 1
ATOM 1942 N N . PRO A 1 246 ? 8.157 31.272 5.815 1.00 96.69 246 PRO A N 1
ATOM 1943 C CA . PRO A 1 246 ? 8.891 32.456 6.257 1.00 96.69 246 PRO A CA 1
ATOM 1944 C C . PRO A 1 246 ? 10.282 32.132 6.824 1.00 96.69 246 PRO A C 1
ATOM 1946 O O . PRO A 1 246 ? 11.219 32.904 6.621 1.00 96.69 246 PRO A O 1
ATOM 1949 N N . TYR A 1 247 ? 10.432 30.995 7.512 1.00 97.38 247 TYR A N 1
ATOM 1950 C CA . TYR A 1 247 ? 11.713 30.532 8.048 1.00 97.38 247 TYR A CA 1
ATOM 1951 C C . TYR A 1 247 ? 12.659 30.104 6.920 1.00 97.38 247 TYR A C 1
ATOM 1953 O O . TYR A 1 247 ? 13.813 30.534 6.892 1.00 97.38 247 TYR A O 1
ATOM 1961 N N . PHE A 1 248 ? 12.163 29.337 5.947 1.00 97.75 248 PHE A N 1
ATOM 1962 C CA . PHE A 1 248 ? 12.961 28.896 4.801 1.00 97.75 248 PHE A CA 1
ATOM 1963 C C . PHE A 1 248 ? 13.443 30.061 3.931 1.00 97.75 248 PHE A C 1
ATOM 1965 O O . PHE A 1 248 ? 14.637 30.180 3.661 1.00 97.75 248 PHE A O 1
ATOM 1972 N N . ILE A 1 249 ? 12.533 30.969 3.560 1.00 97.12 249 ILE A N 1
ATOM 1973 C CA . ILE A 1 249 ? 12.839 32.144 2.727 1.00 97.12 249 ILE A CA 1
ATOM 1974 C C . ILE A 1 249 ? 13.903 33.022 3.391 1.00 97.12 249 ILE A C 1
ATOM 1976 O O . ILE A 1 249 ? 14.817 33.511 2.730 1.00 97.12 249 ILE A O 1
ATOM 1980 N N . LYS A 1 250 ? 13.815 33.194 4.714 1.00 97.12 250 LYS A N 1
ATOM 1981 C CA . LYS A 1 250 ? 14.775 33.991 5.479 1.00 97.12 250 LYS A CA 1
ATOM 1982 C C . LYS A 1 250 ? 16.167 33.353 5.534 1.00 97.12 250 LYS A C 1
ATOM 1984 O O . LYS A 1 250 ? 17.152 34.084 5.456 1.00 97.12 250 LYS A O 1
ATOM 1989 N N . ASN A 1 251 ? 16.255 32.036 5.724 1.00 97.00 251 ASN A N 1
ATOM 1990 C CA . ASN A 1 251 ? 17.535 31.341 5.899 1.00 97.00 251 ASN A CA 1
ATOM 1991 C C . ASN A 1 251 ? 18.226 31.016 4.565 1.00 97.00 251 ASN A C 1
ATOM 1993 O O . ASN A 1 251 ? 19.453 31.006 4.508 1.00 97.00 251 ASN A O 1
ATOM 1997 N N . TYR A 1 252 ? 17.457 30.830 3.488 1.00 96.50 252 TYR A N 1
ATOM 1998 C CA . TYR A 1 252 ? 17.967 30.477 2.161 1.00 96.50 252 TYR A CA 1
ATOM 1999 C C . TYR A 1 252 ? 17.458 31.440 1.073 1.00 96.50 252 TYR A C 1
ATOM 2001 O O . TYR A 1 252 ? 16.859 31.001 0.089 1.00 96.50 252 TYR A O 1
ATOM 2009 N N . PRO A 1 253 ? 17.717 32.759 1.184 1.00 94.75 253 PRO A N 1
ATOM 2010 C CA . PRO A 1 253 ? 17.165 33.759 0.266 1.00 94.75 253 PRO A CA 1
ATOM 2011 C C . PRO A 1 253 ? 17.644 33.589 -1.179 1.00 94.75 253 PRO A C 1
ATOM 2013 O O . PRO A 1 253 ? 16.991 34.080 -2.095 1.00 94.75 253 PRO A O 1
ATOM 2016 N N . ASP A 1 254 ? 18.768 32.897 -1.404 1.00 93.31 254 ASP A N 1
ATOM 2017 C CA . ASP A 1 254 ? 19.309 32.638 -2.737 1.00 93.31 254 ASP A CA 1
ATOM 2018 C C . ASP A 1 254 ? 18.837 31.335 -3.385 1.00 93.31 254 ASP A C 1
ATOM 2020 O O . ASP A 1 254 ? 19.004 31.171 -4.599 1.00 93.31 254 ASP A O 1
ATOM 2024 N N . ASN A 1 255 ? 18.196 30.455 -2.614 1.00 94.19 255 ASN A N 1
ATOM 2025 C CA . ASN A 1 255 ? 17.664 29.188 -3.093 1.00 94.19 255 ASN A CA 1
ATOM 2026 C C . ASN A 1 255 ? 16.486 29.429 -4.055 1.00 94.19 255 ASN A C 1
ATOM 2028 O O . ASN A 1 255 ? 15.594 30.244 -3.805 1.00 94.19 255 ASN A O 1
ATOM 2032 N N . LEU A 1 256 ? 16.481 28.728 -5.191 1.00 93.25 256 LEU A N 1
ATOM 2033 C CA . LEU A 1 256 ? 15.457 28.908 -6.223 1.00 93.25 256 LEU A CA 1
ATOM 2034 C C . LEU A 1 256 ? 14.055 28.486 -5.762 1.00 93.25 256 LEU A C 1
ATOM 2036 O O . LEU A 1 256 ? 13.073 29.126 -6.147 1.00 93.25 256 LEU A O 1
ATOM 2040 N N . LEU A 1 257 ? 13.958 27.455 -4.918 1.00 94.50 257 LEU A N 1
ATOM 2041 C CA . LEU A 1 257 ? 12.699 27.029 -4.310 1.00 94.50 257 LEU A CA 1
ATOM 2042 C C . LEU A 1 257 ? 12.175 28.128 -3.383 1.00 94.50 257 LEU A C 1
ATOM 2044 O O . LEU A 1 257 ? 11.021 28.528 -3.515 1.00 94.50 257 LEU A O 1
ATOM 2048 N N . ALA A 1 258 ? 13.038 28.695 -2.533 1.00 95.19 258 ALA A N 1
ATOM 2049 C CA . ALA A 1 258 ? 12.681 29.794 -1.632 1.00 95.19 258 ALA A CA 1
ATOM 2050 C C . ALA A 1 258 ? 12.160 31.020 -2.401 1.00 95.19 258 ALA A C 1
ATOM 2052 O O . ALA A 1 258 ? 11.057 31.499 -2.130 1.00 95.19 258 ALA A O 1
ATOM 2053 N N . LYS A 1 259 ? 12.893 31.462 -3.434 1.00 94.44 259 LYS A N 1
ATOM 2054 C CA . LYS A 1 259 ? 12.475 32.562 -4.324 1.00 94.44 259 LYS A CA 1
ATOM 2055 C C . LYS A 1 259 ? 11.131 32.280 -4.999 1.00 94.44 259 LYS A C 1
ATOM 2057 O O . LYS A 1 259 ? 10.324 33.189 -5.191 1.00 94.44 259 LYS A O 1
ATOM 2062 N N . ASN A 1 260 ? 10.873 31.029 -5.394 1.00 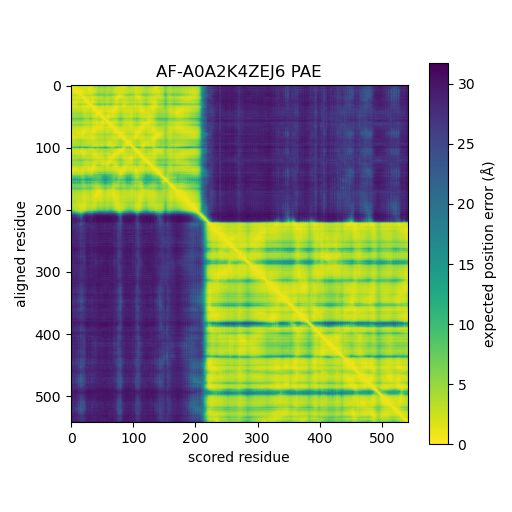93.88 260 ASN A N 1
ATOM 2063 C CA . ASN A 1 260 ? 9.610 30.685 -6.038 1.00 93.88 260 ASN A CA 1
ATOM 2064 C C . ASN A 1 260 ? 8.427 30.639 -5.066 1.00 93.88 260 ASN A C 1
ATOM 2066 O O . ASN A 1 260 ? 7.342 31.087 -5.440 1.00 93.88 260 ASN A O 1
ATOM 2070 N N . ILE A 1 261 ? 8.642 30.130 -3.851 1.00 94.00 261 ILE A N 1
ATOM 2071 C CA . ILE A 1 261 ? 7.642 30.116 -2.779 1.00 94.00 261 ILE A CA 1
ATOM 2072 C C . ILE A 1 261 ? 7.261 31.552 -2.409 1.00 94.00 261 ILE A C 1
ATOM 2074 O O . ILE A 1 261 ? 6.074 31.874 -2.391 1.00 94.00 261 ILE A O 1
ATOM 2078 N N . GLU A 1 262 ? 8.246 32.434 -2.198 1.00 93.19 262 GLU A N 1
ATOM 2079 C CA . GLU A 1 262 ? 8.017 33.849 -1.870 1.00 93.19 262 GLU A CA 1
ATOM 2080 C C . GLU A 1 262 ? 7.143 34.549 -2.924 1.00 93.19 262 GLU A C 1
ATOM 2082 O O . GLU A 1 262 ? 6.225 35.298 -2.591 1.00 93.19 262 GLU A O 1
ATOM 2087 N N . GLY A 1 263 ? 7.377 34.252 -4.206 1.00 88.25 263 GLY A N 1
ATOM 2088 C CA . GLY A 1 263 ? 6.604 34.823 -5.306 1.00 88.25 263 GLY A CA 1
ATOM 2089 C C . GLY A 1 263 ? 5.175 34.282 -5.456 1.00 88.25 263 GLY A C 1
ATOM 2090 O O . GLY A 1 263 ? 4.380 34.920 -6.149 1.00 88.25 263 GLY A O 1
ATOM 2091 N N . ASN A 1 264 ? 4.833 33.116 -4.882 1.00 86.00 264 ASN A N 1
ATOM 2092 C CA . ASN A 1 264 ? 3.502 32.505 -5.026 1.00 86.00 264 ASN A CA 1
ATOM 2093 C C . ASN A 1 264 ? 3.188 31.430 -3.963 1.00 86.00 264 ASN A C 1
ATOM 2095 O O . ASN A 1 264 ? 3.086 30.248 -4.282 1.00 86.00 264 ASN A O 1
ATOM 2099 N N . ILE A 1 265 ? 2.965 31.832 -2.711 1.00 86.81 265 ILE A N 1
ATOM 2100 C CA . ILE A 1 265 ? 2.694 30.905 -1.595 1.00 86.81 265 ILE A CA 1
ATOM 2101 C C . ILE A 1 265 ? 1.485 29.982 -1.855 1.00 86.81 265 ILE A C 1
ATOM 2103 O O . ILE A 1 265 ? 1.517 28.810 -1.486 1.00 86.81 265 ILE A O 1
ATOM 2107 N N . GLU A 1 266 ? 0.427 30.459 -2.523 1.00 83.38 266 GLU A N 1
ATOM 2108 C CA . GLU A 1 266 ? -0.786 29.658 -2.775 1.00 83.38 266 GLU A CA 1
ATOM 2109 C C . GLU A 1 266 ? -0.514 28.425 -3.654 1.00 83.38 266 GLU A C 1
ATOM 2111 O O . GLU A 1 266 ? -1.039 27.334 -3.392 1.00 83.38 266 GLU A O 1
ATOM 2116 N N . ALA A 1 267 ? 0.346 28.571 -4.669 1.00 81.56 267 ALA A N 1
ATOM 2117 C CA . ALA A 1 267 ? 0.753 27.470 -5.544 1.00 81.56 267 ALA A CA 1
ATOM 2118 C C . ALA A 1 267 ? 1.570 26.386 -4.816 1.00 81.56 267 ALA A C 1
ATOM 2120 O O . ALA A 1 267 ? 1.677 25.269 -5.327 1.00 81.56 267 ALA A O 1
ATOM 2121 N N . TRP A 1 268 ? 2.088 26.712 -3.630 1.00 89.56 268 TRP A N 1
ATOM 2122 C CA . TRP A 1 268 ? 2.853 25.845 -2.737 1.00 89.56 268 TRP A CA 1
ATOM 2123 C C . TRP A 1 268 ? 2.032 25.398 -1.519 1.00 89.56 268 TRP A C 1
ATOM 2125 O O . TRP A 1 268 ? 2.578 24.960 -0.524 1.00 89.56 268 TRP A O 1
ATOM 2135 N N . SER A 1 269 ? 0.700 25.459 -1.567 1.00 82.94 269 SER A N 1
ATOM 2136 C CA . SER A 1 269 ? -0.141 24.927 -0.476 1.00 82.94 269 SER A CA 1
ATOM 2137 C C . SER A 1 269 ? 0.122 23.445 -0.144 1.00 82.94 269 SER A C 1
ATOM 2139 O O . SER A 1 269 ? -0.097 23.024 0.991 1.00 82.94 269 SER A O 1
ATOM 2141 N N . ASP A 1 270 ? 0.615 22.678 -1.119 1.00 89.00 270 ASP A N 1
ATOM 2142 C CA . ASP A 1 270 ? 1.168 21.330 -0.979 1.00 89.00 270 ASP A CA 1
ATOM 2143 C C . ASP A 1 270 ? 2.637 21.390 -1.426 1.00 89.00 270 ASP A C 1
ATOM 2145 O O . ASP A 1 270 ? 2.916 21.617 -2.610 1.00 89.00 270 ASP A O 1
ATOM 2149 N N . LEU A 1 271 ? 3.567 21.281 -0.469 1.00 93.00 271 LEU A N 1
ATOM 2150 C CA . LEU A 1 271 ? 4.998 21.457 -0.718 1.00 93.00 271 LEU A CA 1
ATOM 2151 C C . LEU A 1 271 ? 5.503 20.428 -1.728 1.00 93.00 271 LEU A C 1
ATOM 2153 O O . LEU A 1 271 ? 6.188 20.799 -2.678 1.00 93.00 271 LEU A O 1
ATOM 2157 N N . GLU A 1 272 ? 5.140 19.157 -1.565 1.00 94.06 272 GLU A N 1
ATOM 2158 C CA . GLU A 1 272 ? 5.672 18.081 -2.398 1.00 94.06 272 GLU A CA 1
ATOM 2159 C C . GLU A 1 272 ? 5.191 18.206 -3.852 1.00 94.06 272 GLU A C 1
ATOM 2161 O O . GLU A 1 272 ? 5.994 18.116 -4.786 1.00 94.06 272 GLU A O 1
ATOM 2166 N N . LEU A 1 273 ? 3.902 18.507 -4.073 1.00 92.88 273 LEU A N 1
ATOM 2167 C CA . LEU A 1 273 ? 3.403 18.829 -5.417 1.00 92.88 273 LEU A CA 1
ATOM 2168 C C . LEU A 1 273 ? 4.021 20.118 -5.968 1.00 92.88 273 LEU A C 1
ATOM 2170 O O . LEU A 1 273 ? 4.231 20.220 -7.180 1.00 92.88 273 LEU A O 1
ATOM 2174 N N . GLY A 1 274 ? 4.288 21.101 -5.105 1.00 93.88 274 GLY A N 1
ATOM 2175 C CA . GLY A 1 274 ? 4.985 22.337 -5.450 1.00 93.88 274 GLY A CA 1
ATOM 2176 C C . GLY A 1 274 ? 6.371 22.063 -6.032 1.00 93.88 274 GLY A C 1
ATOM 2177 O O . GLY A 1 274 ? 6.657 22.510 -7.146 1.00 93.88 274 GLY A O 1
ATOM 2178 N N . ILE A 1 275 ? 7.178 21.238 -5.351 1.00 94.31 275 ILE A N 1
ATOM 2179 C CA . ILE A 1 275 ? 8.506 20.803 -5.815 1.00 94.31 275 ILE A CA 1
ATOM 2180 C C . ILE A 1 275 ? 8.377 20.123 -7.180 1.00 94.31 275 ILE A C 1
ATOM 2182 O O . ILE A 1 275 ? 9.015 20.544 -8.148 1.00 94.31 275 ILE A O 1
ATOM 2186 N N . GLY A 1 276 ? 7.498 19.120 -7.284 1.00 94.75 276 GLY A N 1
ATOM 2187 C CA . GLY A 1 276 ? 7.290 18.352 -8.512 1.00 94.75 276 GLY A CA 1
ATOM 2188 C C . GLY A 1 276 ? 6.928 19.227 -9.718 1.00 94.75 276 GLY A C 1
ATOM 2189 O O . GLY A 1 276 ? 7.514 19.074 -10.796 1.00 94.75 276 GLY A O 1
ATOM 2190 N N . LYS A 1 277 ? 6.033 20.206 -9.535 1.00 94.62 277 LYS A N 1
ATOM 2191 C CA . LYS A 1 277 ? 5.647 21.175 -10.578 1.00 94.62 277 LYS A CA 1
ATOM 2192 C C . LYS A 1 277 ? 6.762 22.166 -10.903 1.00 94.62 277 LYS A C 1
ATOM 2194 O O . LYS A 1 277 ? 6.951 22.505 -12.070 1.00 94.62 277 LYS A O 1
ATOM 2199 N N . TYR A 1 278 ? 7.503 22.635 -9.899 1.00 93.81 278 TYR A N 1
ATOM 2200 C CA . TYR A 1 278 ? 8.566 23.619 -10.095 1.00 93.81 278 TYR A CA 1
ATOM 2201 C C . TYR A 1 278 ? 9.719 23.084 -10.950 1.00 93.81 278 TYR A C 1
ATOM 2203 O O . TYR A 1 278 ? 10.361 23.868 -11.646 1.00 93.81 278 TYR A O 1
ATOM 2211 N N . THR A 1 279 ? 9.931 21.763 -10.984 1.00 94.19 279 THR A N 1
ATOM 2212 C CA . THR A 1 279 ? 10.989 21.145 -11.802 1.00 94.19 279 THR A CA 1
ATOM 2213 C C . THR A 1 279 ? 10.979 21.579 -13.277 1.00 94.19 279 THR A C 1
ATOM 2215 O O . THR A 1 279 ? 12.045 21.658 -13.882 1.00 94.19 279 THR A O 1
ATOM 2218 N N . GLU A 1 280 ? 9.821 21.907 -13.871 1.00 94.12 280 GLU A N 1
ATOM 2219 C CA . GLU A 1 280 ? 9.720 22.396 -15.263 1.00 94.12 280 GLU A CA 1
ATOM 2220 C C . GLU A 1 280 ? 10.395 23.761 -15.481 1.00 94.12 280 GLU A C 1
ATOM 2222 O O . GLU A 1 280 ? 10.797 24.085 -16.596 1.00 94.12 280 GLU A O 1
ATOM 2227 N N . LYS A 1 281 ? 10.545 24.559 -14.418 1.00 90.81 281 LYS A N 1
ATOM 2228 C CA . LYS A 1 281 ? 11.180 25.884 -14.455 1.00 90.81 281 LYS A CA 1
ATOM 2229 C C . LYS A 1 281 ? 12.689 25.835 -14.213 1.00 90.81 281 LYS A C 1
ATOM 2231 O O . LYS A 1 281 ? 13.343 26.867 -14.351 1.00 90.81 281 LYS A O 1
ATOM 2236 N N . ILE A 1 282 ? 13.237 24.674 -13.850 1.00 88.94 282 ILE A N 1
ATOM 2237 C CA . ILE A 1 282 ? 14.677 24.489 -13.662 1.00 88.94 282 ILE A CA 1
ATOM 2238 C C . ILE A 1 282 ? 15.368 24.517 -15.025 1.00 88.94 282 ILE A C 1
ATOM 2240 O O . ILE A 1 282 ? 15.052 23.729 -15.916 1.00 88.94 282 ILE A O 1
ATOM 2244 N N . SER A 1 283 ? 16.313 25.442 -15.189 1.00 86.38 283 SER A N 1
ATOM 2245 C CA . SER A 1 283 ? 17.111 25.547 -16.407 1.00 86.38 283 SER A CA 1
ATOM 2246 C C . SER A 1 283 ? 18.252 24.518 -16.410 1.00 86.38 283 SER A C 1
ATOM 2248 O O . SER A 1 283 ? 18.696 24.087 -15.350 1.00 86.38 283 SER A O 1
ATOM 2250 N N . LEU A 1 284 ? 18.777 24.144 -17.586 1.00 79.31 284 LEU A N 1
ATOM 2251 C CA . LEU A 1 284 ? 19.893 23.183 -17.700 1.00 79.31 284 LEU A CA 1
ATOM 2252 C C . LEU A 1 284 ? 21.118 23.533 -16.816 1.00 79.31 284 LEU A C 1
ATOM 2254 O O . LEU A 1 284 ? 21.690 22.625 -16.214 1.00 79.31 284 LEU A O 1
ATOM 2258 N N . PRO A 1 285 ? 21.557 24.807 -16.703 1.00 79.19 285 PRO A N 1
ATOM 2259 C CA . PRO A 1 285 ? 22.585 25.193 -15.733 1.00 79.19 285 PRO A CA 1
ATOM 2260 C C . PRO A 1 285 ? 22.232 24.870 -14.276 1.00 79.19 285 PRO A C 1
ATOM 2262 O O . PRO A 1 285 ? 23.112 24.435 -13.534 1.00 79.19 285 PRO A O 1
ATOM 2265 N N . ASP A 1 286 ? 20.966 25.044 -13.897 1.00 81.56 286 ASP A N 1
ATOM 2266 C CA . ASP A 1 286 ? 20.473 24.893 -12.526 1.00 81.56 286 ASP A CA 1
ATOM 2267 C C . ASP A 1 286 ? 20.161 23.434 -12.159 1.00 81.56 286 ASP A C 1
ATOM 2269 O O . ASP A 1 286 ? 20.154 23.094 -10.978 1.00 81.56 286 ASP A O 1
ATOM 2273 N N . GLU A 1 287 ? 19.970 22.537 -13.137 1.00 80.81 287 GLU A N 1
ATOM 2274 C CA . GLU A 1 287 ? 19.749 21.098 -12.889 1.00 80.81 287 GLU A CA 1
ATOM 2275 C C . GLU A 1 287 ? 20.877 20.469 -12.047 1.00 80.81 287 GLU A C 1
ATOM 2277 O O . GLU A 1 287 ? 20.626 19.575 -11.229 1.00 80.81 287 GLU A O 1
ATOM 2282 N N . ARG A 1 288 ? 22.109 20.980 -12.206 1.00 80.62 288 ARG A N 1
ATOM 2283 C CA . ARG A 1 288 ? 23.295 20.567 -11.436 1.00 80.62 288 ARG A CA 1
ATOM 2284 C C . ARG A 1 288 ? 23.260 21.010 -9.974 1.00 80.62 288 ARG A C 1
ATOM 2286 O O . ARG A 1 288 ? 23.850 20.340 -9.141 1.00 80.62 288 ARG A O 1
ATOM 2293 N N . ASN A 1 289 ? 22.565 22.104 -9.669 1.00 86.88 289 ASN A N 1
ATOM 2294 C CA . ASN A 1 289 ? 22.450 22.644 -8.312 1.00 86.88 289 ASN A CA 1
ATOM 2295 C C . ASN A 1 289 ? 21.137 22.243 -7.629 1.00 86.88 289 ASN A C 1
ATOM 2297 O O . ASN A 1 289 ? 20.980 22.466 -6.435 1.00 86.88 289 ASN A O 1
ATOM 2301 N N . PHE A 1 290 ? 20.192 21.653 -8.369 1.00 91.50 290 PHE A N 1
ATOM 2302 C CA . PHE A 1 290 ? 18.870 21.316 -7.845 1.00 91.50 290 PHE A CA 1
ATOM 2303 C C . PHE A 1 290 ? 18.917 20.407 -6.612 1.00 91.50 290 PHE A C 1
ATOM 2305 O O . PHE A 1 290 ? 18.138 20.609 -5.691 1.00 91.50 290 PHE A O 1
ATOM 2312 N N . GLU A 1 291 ? 19.845 19.450 -6.578 1.00 91.31 291 GLU A N 1
ATOM 2313 C CA . GLU A 1 291 ? 20.040 18.578 -5.413 1.00 91.31 291 GLU A CA 1
ATOM 2314 C C . GLU A 1 291 ? 20.419 19.379 -4.164 1.00 91.31 291 GLU A C 1
ATOM 2316 O O . GLU A 1 291 ? 19.875 19.143 -3.095 1.00 91.31 291 GLU A O 1
ATOM 2321 N N . GLN A 1 292 ? 21.276 20.394 -4.308 1.00 93.50 292 GLN A N 1
ATOM 2322 C CA . GLN A 1 292 ? 21.610 21.275 -3.194 1.00 93.50 292 GLN A CA 1
ATOM 2323 C C . GLN A 1 292 ? 20.399 22.104 -2.751 1.00 93.50 292 GLN A C 1
ATOM 2325 O O . GLN A 1 292 ? 20.194 22.280 -1.557 1.00 93.50 292 GLN A O 1
ATOM 2330 N N . TYR A 1 293 ? 19.577 22.589 -3.689 1.00 93.94 293 TYR A N 1
ATOM 2331 C CA . TYR A 1 293 ? 18.383 23.360 -3.330 1.00 93.94 293 TYR A CA 1
ATOM 2332 C C . TYR A 1 293 ? 17.346 22.538 -2.566 1.00 93.94 293 TYR A C 1
ATOM 2334 O O . TYR A 1 293 ? 16.679 23.076 -1.685 1.00 93.94 293 TYR A O 1
ATOM 2342 N N . GLU A 1 294 ? 17.196 21.272 -2.941 1.00 94.31 294 GLU A N 1
ATOM 2343 C CA . GLU A 1 294 ? 16.302 20.310 -2.304 1.00 94.31 294 GLU A CA 1
ATOM 2344 C C . GLU A 1 294 ? 16.833 19.929 -0.914 1.00 94.31 294 GLU A C 1
ATOM 2346 O O . GLU A 1 294 ? 16.126 20.099 0.076 1.00 94.31 294 GLU A O 1
ATOM 2351 N N . LYS A 1 295 ? 18.129 19.619 -0.811 1.00 93.31 295 LYS A N 1
ATOM 2352 C CA . LYS A 1 295 ? 18.797 19.362 0.465 1.00 93.31 295 LYS A CA 1
ATOM 2353 C C . LYS A 1 295 ? 18.672 20.527 1.453 1.00 93.31 295 LYS A C 1
ATOM 2355 O O . LYS A 1 295 ? 18.344 20.315 2.616 1.00 93.31 295 LYS A O 1
ATOM 2360 N N . ASP A 1 296 ? 18.908 21.759 0.996 1.00 96.12 296 ASP A N 1
ATOM 23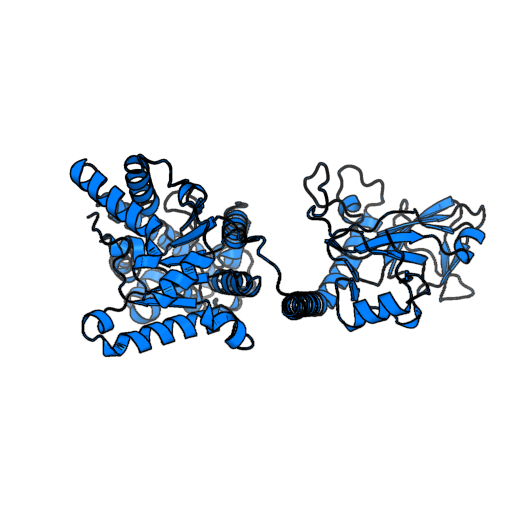61 C CA . ASP A 1 296 ? 18.748 22.970 1.812 1.00 96.12 296 ASP A CA 1
ATOM 2362 C C . ASP A 1 296 ? 17.317 23.094 2.371 1.00 96.12 296 ASP A C 1
ATOM 2364 O O . ASP A 1 296 ? 17.122 23.527 3.506 1.00 96.12 296 ASP A O 1
ATOM 2368 N N . LEU A 1 297 ? 16.305 22.732 1.572 1.00 95.75 297 LEU A N 1
ATOM 2369 C CA . LEU A 1 297 ? 14.898 22.74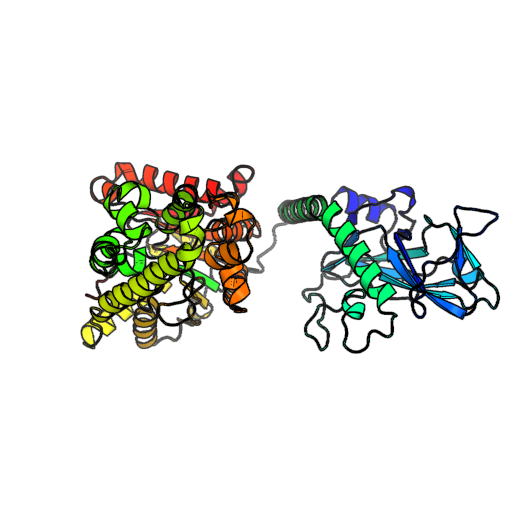5 1.976 1.00 95.75 297 LEU A CA 1
ATOM 2370 C C . LEU A 1 297 ? 14.623 21.686 3.050 1.00 95.75 297 LEU A C 1
ATOM 2372 O O . LEU A 1 297 ? 13.994 22.013 4.058 1.00 95.75 297 LEU A O 1
ATOM 2376 N N . GLU A 1 298 ? 15.079 20.449 2.843 1.00 94.44 298 GLU A N 1
ATOM 2377 C CA . GLU A 1 298 ? 14.896 19.352 3.797 1.00 94.44 298 GLU A CA 1
ATOM 2378 C C . GLU A 1 298 ? 15.582 19.635 5.139 1.00 94.44 298 GLU A C 1
ATOM 2380 O O . GLU A 1 298 ? 14.942 19.538 6.188 1.00 94.44 298 GLU A O 1
ATOM 2385 N N . GLU A 1 299 ? 16.855 20.042 5.124 1.00 94.88 299 GLU A N 1
ATOM 2386 C CA . GLU A 1 299 ? 17.608 20.367 6.343 1.00 94.88 299 GLU A CA 1
ATOM 2387 C C . GLU A 1 299 ? 16.950 21.532 7.099 1.00 94.88 299 GLU A C 1
ATOM 2389 O O . GLU A 1 299 ? 16.742 21.457 8.313 1.00 94.88 299 GLU A O 1
ATOM 2394 N N . CYS A 1 300 ? 16.519 22.577 6.382 1.00 97.06 300 CYS A N 1
ATOM 2395 C CA . CYS A 1 300 ? 15.836 23.716 6.990 1.00 97.06 300 CYS A CA 1
ATOM 2396 C C . CYS A 1 300 ? 14.471 23.339 7.586 1.00 97.06 300 CYS A C 1
ATOM 2398 O O . CYS A 1 300 ? 14.100 23.848 8.647 1.00 97.06 300 CYS A O 1
ATOM 2400 N N . LEU A 1 301 ? 13.719 22.449 6.927 1.00 96.94 301 LEU A N 1
ATOM 2401 C CA . LEU A 1 301 ? 12.451 21.936 7.447 1.00 96.94 301 LEU A CA 1
ATOM 2402 C C . LEU A 1 301 ? 12.676 21.120 8.722 1.00 96.94 301 LEU A C 1
ATOM 2404 O O . LEU A 1 301 ? 11.954 21.309 9.701 1.00 96.94 301 LEU A O 1
ATOM 2408 N N . ALA A 1 302 ? 13.682 20.246 8.730 1.00 96.31 302 ALA A N 1
ATOM 2409 C CA . ALA A 1 302 ? 14.037 19.445 9.894 1.00 96.31 302 ALA A CA 1
ATOM 2410 C C . ALA A 1 302 ? 14.405 20.330 11.100 1.00 96.31 302 ALA A C 1
ATOM 2412 O O . ALA A 1 302 ? 13.889 20.112 12.200 1.00 96.31 302 ALA A O 1
ATOM 2413 N N . ASP A 1 303 ? 15.224 21.366 10.890 1.00 96.56 303 ASP A N 1
ATOM 2414 C CA . ASP A 1 303 ? 15.598 22.329 11.932 1.00 96.56 303 ASP A CA 1
ATOM 2415 C C . ASP A 1 303 ? 14.390 23.115 12.457 1.00 96.56 303 ASP A C 1
ATOM 2417 O O . ASP A 1 303 ? 14.193 23.213 13.671 1.00 96.56 303 ASP A O 1
ATOM 2421 N N . TYR A 1 304 ? 13.531 23.609 11.563 1.00 97.88 304 TYR A N 1
ATOM 2422 C CA . TYR A 1 304 ? 12.311 24.319 11.946 1.00 97.88 304 TYR A CA 1
ATOM 2423 C C . TYR A 1 304 ? 11.364 23.441 12.777 1.00 97.88 304 TYR A C 1
ATOM 2425 O O . TYR A 1 304 ? 10.901 23.845 13.844 1.00 97.88 304 TYR A O 1
ATOM 2433 N N . LEU A 1 305 ? 11.097 22.210 12.328 1.00 97.38 305 LEU A N 1
ATOM 2434 C CA . LEU A 1 305 ? 10.219 21.288 13.053 1.00 97.38 305 LEU A CA 1
ATOM 2435 C C . LEU A 1 305 ? 10.802 20.910 14.417 1.00 97.38 305 LEU A C 1
ATOM 2437 O O . LEU A 1 305 ? 10.058 20.769 15.386 1.00 97.38 305 LEU A O 1
ATOM 2441 N N . LYS A 1 306 ? 12.129 20.802 14.521 1.00 96.00 306 LYS A N 1
ATOM 2442 C CA . LYS A 1 306 ? 12.820 20.589 15.794 1.00 96.00 306 LYS A CA 1
ATOM 2443 C C . LYS A 1 306 ? 12.651 21.776 16.748 1.00 96.00 306 LYS A C 1
ATOM 2445 O O . LYS A 1 306 ? 12.466 21.573 17.946 1.00 96.00 306 LYS A O 1
ATOM 2450 N N . GLU A 1 307 ? 12.688 23.011 16.247 1.00 96.31 307 GLU A N 1
ATOM 2451 C CA . GLU A 1 307 ? 12.377 24.203 17.049 1.00 96.31 307 GLU A CA 1
ATOM 2452 C C . GLU A 1 307 ? 10.925 24.199 17.552 1.00 96.31 307 GLU A C 1
ATOM 2454 O O . GLU A 1 307 ? 10.682 24.543 18.713 1.00 96.31 307 GLU A O 1
ATOM 2459 N N . GLU A 1 308 ? 9.962 23.769 16.730 1.00 96.88 308 GLU A N 1
ATOM 2460 C CA . GLU A 1 308 ? 8.568 23.632 17.164 1.00 96.88 308 GLU A CA 1
ATOM 2461 C C . GLU A 1 308 ? 8.412 22.557 18.251 1.00 96.88 308 GLU A C 1
ATOM 2463 O O . GLU A 1 308 ? 7.772 22.821 19.271 1.00 96.88 308 GLU A O 1
ATOM 2468 N N . THR A 1 309 ? 9.029 21.377 18.109 1.00 94.81 309 THR A N 1
ATOM 2469 C CA . THR A 1 309 ? 8.902 20.306 19.118 1.00 94.81 309 THR A CA 1
ATOM 2470 C C . THR A 1 309 ? 9.526 20.678 20.464 1.00 94.81 309 THR A C 1
ATOM 2472 O O . THR A 1 309 ? 9.032 20.243 21.506 1.00 94.81 309 THR A O 1
ATOM 2475 N N . TYR A 1 310 ? 10.533 21.561 20.501 1.00 94.25 310 TYR A N 1
ATOM 2476 C CA . TYR A 1 310 ? 11.071 22.088 21.764 1.00 94.25 310 TYR A CA 1
ATOM 2477 C C . TYR A 1 310 ? 10.069 22.917 22.579 1.00 94.25 310 TYR A C 1
ATOM 2479 O O . TYR A 1 310 ? 10.277 23.100 23.783 1.00 94.25 310 TYR A O 1
ATOM 2487 N N . LYS A 1 311 ? 8.982 23.399 21.966 1.00 95.31 311 LYS A N 1
ATOM 2488 C CA . LYS A 1 311 ? 7.917 24.135 22.664 1.00 95.31 311 LYS A CA 1
ATOM 2489 C C . LYS A 1 311 ? 6.996 23.216 23.469 1.00 95.31 311 LYS A C 1
ATOM 2491 O O . LYS A 1 311 ? 6.292 23.699 24.352 1.00 95.31 311 LYS A O 1
ATOM 2496 N N . ILE A 1 312 ? 7.012 21.905 23.202 1.00 94.75 312 ILE A N 1
ATOM 2497 C CA . ILE A 1 312 ? 6.178 20.920 23.900 1.00 94.75 312 ILE A CA 1
ATOM 2498 C C . ILE A 1 312 ? 6.495 20.928 25.398 1.00 94.75 312 ILE A C 1
ATOM 2500 O O . ILE A 1 312 ? 7.615 20.653 25.839 1.00 94.75 312 ILE A O 1
ATOM 2504 N N . ASN A 1 313 ? 5.467 21.162 26.207 1.00 89.12 313 ASN A N 1
ATOM 2505 C CA . ASN A 1 313 ? 5.555 21.172 27.655 1.00 89.12 313 ASN A CA 1
ATOM 2506 C C . ASN A 1 313 ? 4.770 20.004 28.272 1.00 89.12 313 ASN A C 1
ATOM 2508 O O . ASN A 1 313 ? 3.589 20.111 28.592 1.00 89.12 313 ASN A O 1
ATOM 2512 N N . LEU A 1 314 ? 5.474 18.892 28.505 1.00 89.00 314 LEU A N 1
ATOM 2513 C CA . LEU A 1 314 ? 4.981 17.710 29.231 1.00 89.00 314 LEU A CA 1
ATOM 2514 C C . LEU A 1 314 ? 5.795 17.402 30.498 1.00 89.00 314 LEU A C 1
ATOM 2516 O O . LEU A 1 314 ? 5.814 16.270 30.980 1.00 89.00 314 LEU A O 1
ATOM 2520 N N . ARG A 1 315 ? 6.510 18.400 31.034 1.00 85.12 315 ARG A N 1
ATOM 2521 C CA . ARG A 1 315 ? 7.353 18.224 32.231 1.00 85.12 315 ARG A CA 1
ATOM 2522 C C . ARG A 1 315 ? 6.539 18.206 33.521 1.00 85.12 315 ARG A C 1
ATOM 2524 O O . ARG A 1 315 ? 6.956 17.594 34.498 1.00 85.12 315 ARG A O 1
ATOM 2531 N N . GLU A 1 316 ? 5.406 18.900 33.531 1.00 89.75 316 GLU A N 1
ATOM 2532 C CA . GLU A 1 316 ? 4.496 18.913 34.669 1.00 89.75 316 GLU A CA 1
ATOM 2533 C C . GLU A 1 316 ? 3.685 17.611 34.719 1.00 89.75 316 GLU A C 1
ATOM 2535 O O . GLU A 1 316 ? 2.936 17.297 33.794 1.00 89.75 316 GLU A O 1
ATOM 2540 N N . GLU A 1 317 ? 3.795 16.878 35.829 1.00 89.94 317 GLU A N 1
ATOM 2541 C CA . GLU A 1 317 ? 3.141 15.575 36.013 1.00 89.94 317 GLU A CA 1
ATOM 2542 C C . GLU A 1 317 ? 1.611 15.653 35.863 1.00 89.94 317 GLU A C 1
ATOM 2544 O O . GLU A 1 317 ? 0.995 14.766 35.276 1.00 89.94 317 GLU A O 1
ATOM 2549 N N . GLY A 1 318 ? 0.988 16.742 36.334 1.00 92.25 318 GLY A N 1
ATOM 2550 C CA . GLY A 1 318 ? -0.454 16.970 36.194 1.00 92.25 318 GLY A CA 1
ATOM 2551 C C . GLY A 1 318 ? -0.894 17.065 34.730 1.00 92.25 318 GLY A C 1
ATOM 2552 O O . GLY A 1 318 ? -1.810 16.352 34.312 1.00 92.25 318 GLY A O 1
ATOM 2553 N N . ARG A 1 319 ? -0.191 17.883 33.934 1.00 93.12 319 ARG A N 1
ATOM 2554 C CA . ARG A 1 319 ? -0.435 18.035 32.491 1.00 93.12 319 ARG A CA 1
ATOM 2555 C C . ARG A 1 319 ? -0.157 16.734 31.741 1.00 93.12 319 ARG A C 1
ATOM 2557 O O . ARG A 1 319 ? -0.991 16.298 30.952 1.00 93.12 319 ARG A O 1
ATOM 2564 N N . LYS A 1 320 ? 0.964 16.067 32.035 1.00 94.81 320 LYS A N 1
ATOM 2565 C CA . LYS A 1 320 ? 1.323 14.769 31.442 1.00 94.81 320 LYS A CA 1
ATOM 2566 C C . LYS A 1 320 ? 0.250 13.712 31.697 1.00 94.81 320 LYS A C 1
ATOM 2568 O O . LYS A 1 320 ? -0.163 13.020 30.769 1.00 94.81 320 LYS A O 1
ATOM 2573 N N . LYS A 1 321 ? -0.254 13.631 32.931 1.00 95.12 321 LYS A N 1
ATOM 2574 C CA . LYS A 1 321 ? -1.354 12.739 33.304 1.00 95.12 321 LYS A CA 1
ATOM 2575 C C . LYS A 1 321 ? -2.641 13.064 32.550 1.00 95.12 321 LYS A C 1
ATOM 2577 O O . LYS A 1 321 ? -3.286 12.149 32.043 1.00 95.12 321 LYS A O 1
ATOM 2582 N N . GLN A 1 322 ? -3.012 14.341 32.455 1.00 95.50 322 GLN A N 1
ATOM 2583 C CA . GLN A 1 322 ? -4.199 14.768 31.711 1.00 95.50 322 GLN A CA 1
ATOM 2584 C C . GLN A 1 322 ? -4.104 14.376 30.231 1.00 95.50 322 GLN A C 1
ATOM 2586 O O . GLN A 1 322 ? -5.021 13.743 29.709 1.00 95.50 322 GLN A O 1
ATOM 2591 N N . VAL A 1 323 ? -2.978 14.686 29.581 1.00 96.06 323 VAL A N 1
ATOM 2592 C CA . VAL A 1 323 ? -2.707 14.305 28.187 1.00 96.06 323 VAL A CA 1
ATOM 2593 C C . VAL A 1 323 ? -2.763 12.790 28.023 1.00 96.06 323 VAL A C 1
ATOM 2595 O O . VAL A 1 323 ? -3.446 12.299 27.129 1.00 96.06 323 VAL A O 1
ATOM 2598 N N . GLY A 1 324 ? -2.126 12.036 28.924 1.00 95.00 324 GLY A N 1
ATOM 2599 C CA . GLY A 1 324 ? -2.152 10.575 28.902 1.00 95.00 324 GLY A CA 1
ATOM 2600 C C . GLY A 1 324 ? -3.566 9.994 28.992 1.00 95.00 324 GLY A C 1
ATOM 2601 O O . GLY A 1 324 ? -3.903 9.090 28.230 1.00 95.00 324 GLY A O 1
ATOM 2602 N N . LEU A 1 325 ? -4.425 10.539 29.861 1.00 94.94 325 LEU A N 1
ATOM 2603 C CA . LEU A 1 325 ? -5.822 10.108 29.987 1.00 94.94 325 LEU A CA 1
ATOM 2604 C C . LEU A 1 325 ? -6.650 10.430 28.736 1.00 94.94 325 LEU A C 1
ATOM 2606 O O . LEU A 1 325 ? -7.402 9.572 28.271 1.00 94.94 325 LEU A O 1
ATOM 2610 N N . ILE A 1 326 ? -6.507 11.636 28.171 1.00 95.94 326 ILE A N 1
ATOM 2611 C CA . ILE A 1 326 ? -7.232 12.023 26.950 1.00 95.94 326 ILE A CA 1
ATOM 2612 C C . ILE A 1 326 ? -6.768 11.173 25.767 1.00 95.94 326 ILE A C 1
ATOM 2614 O O . ILE A 1 326 ? -7.602 10.679 25.008 1.00 95.94 326 ILE A O 1
ATOM 2618 N N . MET A 1 327 ? -5.459 10.957 25.629 1.00 95.56 327 MET A N 1
ATOM 2619 C CA . MET A 1 327 ? -4.873 10.113 24.590 1.00 95.56 327 MET A CA 1
ATOM 2620 C C . MET A 1 327 ? -5.380 8.668 24.704 1.00 95.56 327 MET A C 1
ATOM 2622 O O . MET A 1 327 ? -5.882 8.114 23.728 1.00 95.56 327 MET A O 1
ATOM 2626 N N . LEU A 1 328 ? -5.343 8.080 25.906 1.00 93.38 328 LEU A N 1
ATOM 2627 C CA . LEU A 1 328 ? -5.847 6.726 26.157 1.00 93.38 328 LEU A CA 1
ATOM 2628 C C . LEU A 1 328 ? -7.341 6.603 25.823 1.00 93.38 328 LEU A C 1
ATOM 2630 O O . LEU A 1 328 ? -7.750 5.644 25.165 1.00 93.38 328 LEU A O 1
ATOM 2634 N N . ASN A 1 329 ? -8.155 7.582 26.228 1.00 93.00 329 ASN A N 1
ATOM 2635 C CA . ASN A 1 329 ? -9.581 7.606 25.908 1.00 93.00 329 ASN A CA 1
ATOM 2636 C C . ASN A 1 329 ? -9.828 7.754 24.399 1.00 93.00 329 ASN A C 1
ATOM 2638 O O . ASN A 1 329 ? -10.649 7.034 23.838 1.00 93.00 329 ASN A O 1
ATOM 2642 N N . SER A 1 330 ? -9.081 8.639 23.738 1.00 95.56 330 SER A N 1
ATOM 2643 C CA . SER A 1 330 ? -9.164 8.868 22.291 1.00 95.56 330 SER A CA 1
ATOM 2644 C C . SER A 1 330 ? -8.889 7.589 21.503 1.00 95.56 330 SER A C 1
ATOM 2646 O O . SER A 1 330 ? -9.581 7.300 20.534 1.00 95.56 330 SER A O 1
ATOM 2648 N N . ILE A 1 331 ? -7.924 6.781 21.950 1.00 93.94 331 ILE A N 1
ATOM 2649 C CA . ILE A 1 331 ? -7.552 5.528 21.286 1.00 93.94 331 ILE A CA 1
ATOM 2650 C C . ILE A 1 331 ? -8.547 4.404 21.581 1.00 93.94 331 ILE A C 1
ATOM 2652 O O . ILE A 1 331 ? -8.951 3.678 20.677 1.00 93.94 331 ILE A O 1
ATOM 2656 N N . THR A 1 332 ? -8.943 4.233 22.843 1.00 91.81 332 THR A N 1
ATOM 2657 C CA . THR A 1 332 ? -9.759 3.082 23.268 1.00 91.81 332 THR A CA 1
ATOM 2658 C C . THR A 1 332 ? -11.255 3.273 23.016 1.00 91.81 332 THR A C 1
ATOM 2660 O O . THR A 1 332 ? -11.966 2.284 22.837 1.00 91.81 332 THR A O 1
ATOM 2663 N N . ASN A 1 333 ? -11.720 4.525 22.936 1.00 92.25 333 ASN A N 1
ATOM 2664 C CA . ASN A 1 333 ? -13.128 4.894 22.765 1.00 92.25 333 ASN A CA 1
ATOM 2665 C C . ASN A 1 333 ? -13.391 5.745 21.508 1.00 92.25 333 ASN A C 1
ATOM 2667 O O . ASN A 1 333 ? -14.415 6.427 21.442 1.00 92.25 333 ASN A O 1
ATOM 2671 N N . PHE A 1 334 ? -12.529 5.685 20.485 1.00 94.75 334 PHE A N 1
ATOM 2672 C CA . PHE A 1 334 ? -12.673 6.456 19.235 1.00 94.75 334 PHE A CA 1
ATOM 2673 C C . PHE A 1 334 ? -14.059 6.317 18.566 1.00 94.75 334 PHE A C 1
ATOM 2675 O O . PHE A 1 334 ? -14.573 7.260 17.967 1.00 94.75 334 PHE A O 1
ATOM 2682 N N . TYR A 1 335 ? -14.698 5.148 18.676 1.00 94.06 335 TYR A N 1
ATOM 2683 C CA . TYR A 1 335 ? -16.019 4.874 18.097 1.00 94.06 335 TYR A CA 1
ATOM 2684 C C . TYR A 1 335 ? -17.166 5.625 18.793 1.00 94.06 335 TYR A C 1
ATOM 2686 O O . TYR A 1 335 ? -18.239 5.760 18.211 1.00 94.06 335 TYR A O 1
ATOM 2694 N N . SER A 1 336 ? -16.959 6.131 20.014 1.00 92.62 336 SER A N 1
ATOM 2695 C CA . SER A 1 336 ? -17.991 6.835 20.792 1.00 92.62 336 SER A CA 1
ATOM 2696 C C . SER A 1 336 ? -18.348 8.221 20.241 1.00 92.62 336 SER A C 1
ATOM 2698 O O . SER A 1 336 ? -19.371 8.788 20.619 1.00 92.62 336 SER A O 1
ATOM 2700 N N . HIS A 1 337 ? -17.543 8.750 19.314 1.00 90.19 337 HIS A N 1
ATOM 2701 C CA . HIS A 1 337 ? -17.819 10.008 18.618 1.00 90.19 337 HIS A CA 1
ATOM 2702 C C . HIS A 1 337 ? -18.870 9.867 17.506 1.00 90.19 337 HIS A C 1
ATOM 2704 O O . HIS A 1 337 ? -19.298 10.867 16.934 1.00 90.19 337 HIS A O 1
ATOM 2710 N N . PHE A 1 338 ? -19.297 8.642 17.193 1.00 91.06 338 PHE A N 1
ATOM 2711 C CA . PHE A 1 338 ? -20.259 8.371 16.133 1.00 91.06 338 PHE A CA 1
ATOM 2712 C C . PHE A 1 338 ? -21.687 8.201 16.675 1.00 91.06 338 PHE A C 1
ATOM 2714 O O . PHE A 1 338 ? -21.885 7.783 17.818 1.00 91.06 338 PHE A O 1
ATOM 2721 N N . PRO A 1 339 ? -22.725 8.440 15.848 1.00 88.50 339 PRO A N 1
ATOM 2722 C CA . PRO A 1 339 ? -24.083 8.014 16.165 1.00 88.50 339 PRO A CA 1
ATOM 2723 C C . PRO A 1 339 ? -24.139 6.522 16.516 1.00 88.50 339 PRO A C 1
ATOM 2725 O O . PRO A 1 339 ? -23.452 5.710 15.894 1.00 88.50 339 PRO A O 1
ATOM 2728 N N . LYS A 1 340 ? -25.032 6.142 17.441 1.00 88.94 340 LYS A N 1
ATOM 2729 C CA . LYS A 1 340 ? -25.101 4.777 18.002 1.00 88.94 340 LYS A CA 1
ATOM 2730 C C . LYS A 1 340 ? -25.148 3.654 16.965 1.00 88.94 340 LYS A C 1
ATOM 2732 O O . LYS A 1 340 ? -24.617 2.580 17.219 1.00 88.94 340 LYS A O 1
ATOM 2737 N N . ILE A 1 341 ? -25.756 3.890 15.803 1.00 87.50 341 ILE A N 1
ATOM 2738 C CA . ILE A 1 341 ? -25.830 2.888 14.735 1.00 87.50 341 ILE A CA 1
ATOM 2739 C C . ILE A 1 341 ? -24.458 2.597 14.104 1.00 87.50 341 ILE A C 1
ATOM 2741 O O . ILE A 1 341 ? -24.144 1.441 13.845 1.00 87.50 341 ILE A O 1
ATOM 2745 N N . ILE A 1 342 ? -23.627 3.628 13.919 1.00 91.12 342 ILE A N 1
ATOM 2746 C CA . ILE A 1 342 ? -22.265 3.508 13.383 1.00 91.12 342 ILE A CA 1
ATOM 2747 C C . ILE A 1 342 ? -21.325 2.992 14.475 1.00 91.12 342 ILE A C 1
ATOM 2749 O O . ILE A 1 342 ? -20.524 2.101 14.220 1.00 91.12 342 ILE A O 1
ATOM 2753 N N . GLU A 1 343 ? -21.473 3.483 15.710 1.00 92.88 343 GLU A N 1
ATOM 2754 C CA . GLU A 1 343 ? -20.738 2.968 16.872 1.00 92.88 343 GLU A CA 1
ATOM 2755 C C . GLU A 1 343 ? -20.900 1.444 16.994 1.00 92.88 343 GLU A C 1
ATOM 2757 O O . GLU A 1 343 ? -19.917 0.714 17.104 1.00 92.88 343 GLU A O 1
ATOM 2762 N N . GLN A 1 344 ? -22.138 0.947 16.908 1.00 92.06 344 GLN A N 1
ATOM 2763 C CA . GLN A 1 344 ? -22.423 -0.487 16.943 1.00 92.06 344 GLN A CA 1
ATOM 2764 C C . GLN A 1 344 ? -21.849 -1.236 15.737 1.00 92.06 344 GLN A C 1
ATOM 2766 O O . GLN A 1 344 ? -21.395 -2.366 15.898 1.00 92.06 344 GLN A O 1
ATOM 2771 N N . ASP A 1 345 ? -21.866 -0.641 14.544 1.00 91.62 345 ASP A N 1
ATOM 2772 C CA . ASP A 1 345 ? -21.296 -1.252 13.340 1.00 91.62 345 ASP A CA 1
ATOM 2773 C C . ASP A 1 345 ? -19.770 -1.428 13.444 1.00 91.62 345 ASP A C 1
ATOM 2775 O O . ASP A 1 345 ? -19.248 -2.494 13.116 1.00 91.62 345 ASP A O 1
ATOM 2779 N N . ILE A 1 346 ? -19.065 -0.438 14.003 1.00 93.94 346 ILE A N 1
ATOM 2780 C CA . ILE A 1 346 ? -17.628 -0.531 14.302 1.00 93.94 346 ILE A CA 1
ATOM 2781 C C . ILE A 1 346 ? -17.378 -1.565 15.409 1.00 93.94 346 ILE A C 1
ATOM 2783 O O . ILE A 1 346 ? -16.523 -2.437 15.270 1.00 93.94 346 ILE A O 1
ATOM 2787 N N . LEU A 1 347 ? -18.142 -1.525 16.506 1.00 92.81 347 LEU A N 1
ATOM 2788 C CA . LEU A 1 347 ? -17.963 -2.448 17.633 1.00 92.81 347 LEU A CA 1
ATOM 2789 C C . LEU A 1 347 ? -18.161 -3.923 17.250 1.00 92.81 347 LEU A C 1
ATOM 2791 O O . LEU A 1 347 ? -17.516 -4.789 17.839 1.00 92.81 347 LEU A O 1
ATOM 2795 N N . ARG A 1 348 ? -19.013 -4.229 16.261 1.00 92.50 348 ARG A N 1
ATOM 2796 C CA . ARG A 1 348 ? -19.267 -5.608 15.797 1.00 92.50 348 ARG A CA 1
ATOM 2797 C C . ARG A 1 348 ? -18.025 -6.310 15.257 1.00 92.50 348 ARG A C 1
ATOM 2799 O O . ARG A 1 348 ? -17.936 -7.531 15.376 1.00 92.50 348 ARG A O 1
ATOM 2806 N N . VAL A 1 349 ? -17.091 -5.563 14.670 1.00 91.88 349 VAL A N 1
ATOM 2807 C CA . VAL A 1 349 ? -15.871 -6.133 14.075 1.00 91.88 349 VAL A CA 1
ATOM 2808 C C . VAL A 1 349 ? -14.707 -6.189 15.063 1.00 91.88 349 VAL A C 1
ATOM 2810 O O . VAL A 1 349 ? -13.703 -6.843 14.799 1.00 91.88 349 VAL A O 1
ATOM 2813 N N . LEU A 1 350 ? -14.844 -5.551 16.228 1.00 90.31 350 LEU A N 1
ATOM 2814 C CA . LEU A 1 350 ? -13.817 -5.555 17.261 1.00 90.31 350 LEU A CA 1
ATOM 2815 C C . LEU A 1 350 ? -13.914 -6.793 18.176 1.00 90.31 350 LEU A C 1
ATOM 2817 O O . LEU A 1 350 ? -14.985 -7.398 18.349 1.00 90.31 350 LEU A O 1
ATOM 2821 N N . PRO A 1 351 ? -12.797 -7.195 18.809 1.00 86.75 351 PRO A N 1
ATOM 2822 C CA . PRO A 1 351 ? -12.826 -8.098 19.952 1.00 86.75 351 PRO A CA 1
ATOM 2823 C C . PRO A 1 351 ? -13.785 -7.600 21.042 1.00 86.75 351 PRO A C 1
ATOM 2825 O O . PRO A 1 351 ? -13.859 -6.396 21.326 1.00 86.75 351 PRO A O 1
ATOM 2828 N N . VAL A 1 352 ? -14.534 -8.543 21.629 1.00 83.31 352 VAL A N 1
ATOM 2829 C CA . VAL A 1 352 ? -15.525 -8.243 22.680 1.00 83.31 352 VAL A CA 1
ATOM 2830 C C . VAL A 1 352 ? -14.804 -7.755 23.931 1.00 83.31 352 VAL A C 1
ATOM 2832 O O . VAL A 1 352 ? -15.224 -6.774 24.540 1.00 83.31 352 VAL A O 1
ATOM 2835 N N . HIS A 1 353 ? -13.698 -8.415 24.271 1.00 82.88 353 HIS A N 1
ATOM 2836 C CA . HIS A 1 353 ? -12.853 -8.075 25.401 1.00 82.88 353 HIS A CA 1
ATOM 2837 C C . HIS A 1 353 ? -11.825 -7.005 24.982 1.00 82.88 353 HIS A C 1
ATOM 2839 O O . HIS A 1 353 ? -11.056 -7.233 24.044 1.00 82.88 353 HIS A O 1
ATOM 2845 N N . PRO A 1 354 ? -11.820 -5.807 25.604 1.00 79.69 354 PRO A N 1
ATOM 2846 C CA . PRO A 1 354 ? -10.923 -4.718 25.210 1.00 79.69 354 PRO A CA 1
ATOM 2847 C C . PRO A 1 354 ? -9.428 -5.052 25.295 1.00 79.69 354 PRO A C 1
ATOM 2849 O O . PRO A 1 354 ? -8.653 -4.526 24.506 1.00 79.69 354 PRO A O 1
ATOM 2852 N N . ASP A 1 355 ? -9.026 -5.942 26.200 1.00 80.38 355 ASP A N 1
ATOM 2853 C CA . ASP A 1 355 ? -7.647 -6.406 26.409 1.00 80.38 355 ASP A CA 1
ATOM 2854 C C . ASP A 1 355 ? -7.123 -7.347 25.308 1.00 80.38 355 ASP A C 1
ATOM 2856 O O . ASP A 1 355 ? -5.915 -7.586 25.207 1.00 80.38 355 ASP A O 1
ATOM 2860 N N . GLU A 1 356 ? -8.010 -7.849 24.447 1.00 84.00 356 GLU A N 1
ATOM 2861 C CA . GLU A 1 356 ? -7.646 -8.589 23.233 1.00 84.00 356 GLU A CA 1
ATOM 2862 C C . GLU A 1 356 ? -7.313 -7.656 22.056 1.00 84.00 356 GLU A C 1
ATOM 2864 O O . GLU A 1 356 ? -6.735 -8.098 21.054 1.00 84.00 356 GLU A O 1
ATOM 2869 N N . ARG A 1 357 ? -7.669 -6.368 22.160 1.00 88.50 357 ARG A N 1
ATOM 2870 C CA . ARG A 1 357 ? -7.429 -5.369 21.114 1.00 88.50 357 ARG A CA 1
ATOM 2871 C C . ARG A 1 357 ? -5.951 -4.984 21.090 1.00 88.50 357 ARG A C 1
ATOM 2873 O O . ARG A 1 357 ? -5.337 -4.731 22.125 1.00 88.50 357 ARG A O 1
ATOM 2880 N N . LYS A 1 358 ? -5.378 -4.923 19.890 1.00 90.50 358 LYS A N 1
ATOM 2881 C CA . LYS A 1 358 ? -4.026 -4.404 19.646 1.00 90.50 358 LYS A CA 1
ATOM 2882 C C . LYS A 1 358 ? -4.120 -3.059 18.945 1.00 90.50 358 LYS A C 1
ATOM 2884 O O . LYS A 1 358 ? -4.951 -2.907 18.051 1.00 90.50 358 LYS A O 1
ATOM 2889 N N . TYR A 1 359 ? -3.263 -2.120 19.328 1.00 93.12 359 TYR A N 1
ATOM 2890 C CA . TYR A 1 359 ? -3.231 -0.790 18.732 1.00 93.12 359 TYR A CA 1
ATOM 2891 C C . TYR A 1 359 ? -1.877 -0.555 18.076 1.00 93.12 359 TYR A C 1
ATOM 2893 O O . TYR A 1 359 ? -0.840 -0.658 18.734 1.00 93.12 359 TYR A O 1
ATOM 2901 N N . SER A 1 360 ? -1.913 -0.227 16.791 1.00 95.44 360 SER A N 1
ATOM 2902 C CA . SER A 1 360 ? -0.728 0.074 15.988 1.00 95.44 360 SER A CA 1
ATOM 2903 C C . SER A 1 360 ? -0.845 1.485 15.425 1.00 95.44 360 SER A C 1
ATOM 2905 O O . SER A 1 360 ? -1.951 1.975 15.184 1.00 95.44 360 SER A O 1
ATOM 2907 N N . PHE A 1 361 ? 0.290 2.144 15.220 1.00 97.44 361 PHE A N 1
ATOM 2908 C CA . PHE A 1 361 ? 0.339 3.531 14.772 1.00 97.44 361 PHE A CA 1
ATOM 2909 C C . PHE A 1 361 ? 1.275 3.647 13.578 1.00 97.44 361 PHE A C 1
ATOM 2911 O O . PHE A 1 361 ? 2.420 3.205 13.630 1.00 97.44 361 PHE A O 1
ATOM 2918 N N . ILE A 1 362 ? 0.774 4.247 12.506 1.00 97.69 362 ILE A N 1
ATOM 2919 C CA . ILE A 1 362 ? 1.546 4.604 11.322 1.00 97.69 362 ILE A CA 1
ATOM 2920 C C . ILE A 1 362 ? 1.542 6.126 11.256 1.00 97.69 362 ILE A C 1
ATOM 2922 O O . ILE A 1 362 ? 0.487 6.739 11.081 1.00 97.69 362 ILE A O 1
ATOM 2926 N N . SER A 1 363 ? 2.711 6.729 11.428 1.00 96.75 363 SER A N 1
ATOM 2927 C CA . SER A 1 363 ? 2.879 8.175 11.390 1.00 96.75 363 SER A CA 1
ATOM 2928 C C . SER A 1 363 ? 3.371 8.619 10.017 1.00 96.75 363 SER A C 1
ATOM 2930 O O . SER A 1 363 ? 4.316 8.059 9.456 1.00 96.75 363 SER A O 1
ATOM 2932 N N . PHE A 1 364 ? 2.709 9.643 9.494 1.00 94.81 364 PHE A N 1
ATOM 2933 C CA . PHE A 1 364 ? 3.103 10.408 8.316 1.00 94.81 364 PHE A CA 1
ATOM 2934 C C . PHE A 1 364 ? 3.790 11.724 8.727 1.00 94.81 364 PHE A C 1
ATOM 2936 O O . PHE A 1 364 ? 4.116 12.532 7.862 1.00 94.81 364 PHE A O 1
ATOM 2943 N N . ASN A 1 365 ? 4.001 11.940 10.033 1.00 93.38 365 ASN A N 1
ATOM 2944 C CA . ASN A 1 365 ? 4.678 13.114 10.580 1.00 93.38 365 ASN A CA 1
ATOM 2945 C C . ASN A 1 365 ? 6.157 12.831 10.796 1.00 93.38 365 ASN A C 1
ATOM 2947 O O . ASN A 1 365 ? 6.554 11.711 11.127 1.00 93.38 365 ASN A O 1
ATOM 2951 N N . TYR A 1 366 ? 6.946 13.896 10.690 1.00 93.94 366 TYR A N 1
ATOM 2952 C CA . TYR A 1 366 ? 8.384 13.857 10.930 1.00 93.94 366 TYR A CA 1
ATOM 2953 C C . TYR A 1 366 ? 8.757 14.029 12.414 1.00 93.94 366 TYR A C 1
ATOM 2955 O O . TYR A 1 366 ? 9.879 13.697 12.798 1.00 93.94 366 TYR A O 1
ATOM 2963 N N . THR A 1 367 ? 7.852 14.559 13.245 1.00 95.56 367 THR A N 1
ATOM 2964 C CA . THR A 1 367 ? 8.087 14.778 14.683 1.00 95.56 367 THR A CA 1
ATOM 2965 C C . THR A 1 367 ? 7.812 13.516 15.510 1.00 95.56 367 THR A C 1
ATOM 2967 O O . THR A 1 367 ? 7.071 12.635 15.076 1.00 95.56 367 THR A O 1
ATOM 2970 N N . ASP A 1 368 ? 8.361 13.467 16.727 1.00 93.38 368 ASP A N 1
ATOM 2971 C CA . ASP A 1 368 ? 8.129 12.425 17.742 1.00 93.38 368 ASP A CA 1
ATOM 2972 C C . ASP A 1 368 ? 6.987 12.782 18.724 1.00 93.38 368 ASP A C 1
ATOM 2974 O O . ASP A 1 368 ? 6.824 12.183 19.794 1.00 93.38 368 ASP A O 1
ATOM 2978 N N . THR A 1 369 ? 6.176 13.790 18.377 1.00 96.00 369 THR A N 1
ATOM 2979 C CA . THR A 1 369 ? 5.099 14.329 19.223 1.00 96.00 369 THR A CA 1
ATOM 2980 C C . THR A 1 369 ? 4.073 13.255 19.590 1.00 96.00 369 THR A C 1
ATOM 2982 O O . THR A 1 369 ? 3.600 13.193 20.730 1.00 96.00 369 THR A O 1
ATOM 2985 N N . LEU A 1 370 ? 3.744 12.377 18.638 1.00 96.75 370 LEU A N 1
ATOM 2986 C CA . LEU A 1 370 ? 2.811 11.274 18.843 1.00 96.75 370 LEU A CA 1
ATOM 2987 C C . LEU A 1 370 ? 3.347 10.290 19.892 1.00 96.75 370 LEU A C 1
ATOM 2989 O O . LEU A 1 370 ? 2.622 9.926 20.819 1.00 96.75 370 LEU A O 1
ATOM 2993 N N . GLU A 1 371 ? 4.613 9.895 19.796 1.00 94.81 371 GLU A N 1
ATOM 2994 C CA . GLU A 1 371 ? 5.273 8.970 20.716 1.00 94.81 371 GLU A CA 1
ATOM 2995 C C . GLU A 1 371 ? 5.325 9.526 22.137 1.00 94.81 371 GLU A C 1
ATOM 2997 O O . GLU A 1 371 ? 5.061 8.792 23.095 1.00 94.81 371 GLU A O 1
ATOM 3002 N N . LEU A 1 372 ? 5.596 10.827 22.291 1.00 94.31 372 LEU A N 1
ATOM 3003 C CA . LEU A 1 372 ? 5.557 11.502 23.591 1.00 94.31 372 LEU A CA 1
ATOM 3004 C C . LEU A 1 372 ? 4.169 11.380 24.242 1.00 94.31 372 LEU A C 1
ATOM 3006 O O . LEU A 1 372 ? 4.063 11.009 25.418 1.00 94.31 372 LEU A O 1
ATOM 3010 N N . CYS A 1 373 ? 3.099 11.616 23.479 1.00 95.75 373 CYS A N 1
ATOM 3011 C CA . CYS A 1 373 ? 1.719 11.462 23.947 1.00 95.75 373 CYS A CA 1
ATOM 3012 C C . CYS A 1 373 ? 1.348 10.002 24.237 1.00 95.75 373 CYS A C 1
ATOM 3014 O O . CYS A 1 373 ? 0.712 9.713 25.253 1.00 95.75 373 CYS A O 1
ATOM 3016 N N . LEU A 1 374 ? 1.759 9.065 23.381 1.00 95.06 374 LEU A N 1
ATOM 3017 C CA . LEU A 1 374 ? 1.513 7.633 23.563 1.00 95.06 374 LEU A CA 1
ATOM 3018 C C . LEU A 1 374 ? 2.227 7.084 24.800 1.00 95.06 374 LEU A C 1
ATOM 3020 O O . LEU A 1 374 ? 1.664 6.270 25.534 1.00 95.06 374 LEU A O 1
ATOM 3024 N N . LYS A 1 375 ? 3.441 7.566 25.081 1.00 92.81 375 LYS A N 1
ATOM 3025 C CA . LYS A 1 375 ? 4.172 7.241 26.307 1.00 92.81 375 LYS A CA 1
ATOM 3026 C C . LYS A 1 375 ? 3.425 7.743 27.540 1.00 92.81 375 LYS A C 1
ATOM 3028 O O . LYS A 1 375 ? 3.254 6.975 28.486 1.00 92.81 375 LYS A O 1
ATOM 3033 N N . ALA A 1 376 ? 2.922 8.979 27.511 1.00 93.62 376 ALA A N 1
ATOM 3034 C CA . ALA A 1 376 ? 2.078 9.503 28.583 1.00 93.62 376 ALA A CA 1
ATOM 3035 C C . ALA A 1 376 ? 0.805 8.655 28.771 1.00 93.62 376 ALA A C 1
ATOM 3037 O O . ALA A 1 376 ? 0.437 8.358 29.904 1.00 93.62 376 ALA A O 1
ATOM 3038 N N . ALA A 1 377 ? 0.170 8.199 27.686 1.00 93.00 377 ALA A N 1
ATOM 3039 C CA . ALA A 1 377 ? -1.004 7.323 27.744 1.00 93.00 377 ALA A CA 1
ATOM 3040 C C . ALA A 1 377 ? -0.694 5.963 28.382 1.00 93.00 377 ALA A C 1
ATOM 3042 O O . ALA A 1 377 ? -1.424 5.499 29.257 1.00 93.00 377 ALA A O 1
ATOM 3043 N N . LYS A 1 378 ? 0.422 5.344 27.983 1.00 90.19 378 LYS A N 1
ATOM 3044 C CA . LYS A 1 378 ? 0.874 4.047 28.499 1.00 90.19 378 LYS A CA 1
ATOM 3045 C C . LYS A 1 378 ? 1.148 4.080 30.002 1.00 90.19 378 LYS A C 1
ATOM 3047 O O . LYS A 1 378 ? 0.872 3.103 30.687 1.00 90.19 378 LYS A O 1
ATOM 3052 N N . GLU A 1 379 ? 1.648 5.197 30.526 1.00 90.00 379 GLU A N 1
ATOM 3053 C CA . GLU A 1 379 ? 1.838 5.385 31.970 1.00 90.00 379 GLU A CA 1
ATOM 3054 C C . GLU A 1 379 ? 0.511 5.470 32.747 1.00 90.00 379 GLU A C 1
ATOM 3056 O O . GLU A 1 379 ? 0.480 5.137 33.930 1.00 90.00 379 GLU A O 1
ATOM 3061 N N . GLN A 1 380 ? -0.588 5.874 32.096 1.00 88.69 380 GLN A N 1
ATOM 3062 C CA . GLN A 1 380 ? -1.922 5.927 32.709 1.00 88.69 380 GLN A CA 1
ATOM 3063 C C . GLN A 1 380 ? -2.731 4.630 32.535 1.00 88.69 380 GLN A C 1
ATOM 3065 O O . GLN A 1 380 ? -3.738 4.445 33.225 1.00 88.69 380 GLN A O 1
ATOM 3070 N N . ASP A 1 381 ? -2.310 3.711 31.658 1.00 82.50 381 ASP A N 1
ATOM 3071 C CA . ASP A 1 381 ? -2.969 2.413 31.476 1.00 82.50 381 ASP A CA 1
ATOM 3072 C C . ASP A 1 381 ? -2.645 1.443 32.626 1.00 82.50 381 ASP A C 1
ATOM 3074 O O . ASP A 1 381 ? -1.801 0.549 32.541 1.00 82.50 381 ASP A O 1
ATOM 3078 N N . THR A 1 382 ? -3.370 1.602 33.729 1.00 71.56 382 THR A N 1
ATOM 3079 C CA . THR A 1 382 ? -3.270 0.722 34.904 1.00 71.56 382 THR A CA 1
ATOM 3080 C C . THR A 1 382 ? -3.866 -0.676 34.675 1.00 71.56 382 THR A C 1
ATOM 3082 O O . THR A 1 382 ? -3.582 -1.592 35.448 1.00 71.56 382 THR A O 1
ATOM 3085 N N . GLY A 1 383 ? -4.664 -0.863 33.614 1.00 65.56 383 GLY A N 1
ATOM 3086 C CA . GLY A 1 383 ? -5.386 -2.103 33.307 1.00 65.56 383 GLY A CA 1
ATOM 3087 C C . GLY A 1 383 ? -4.697 -3.029 32.300 1.00 65.56 383 GLY A C 1
ATOM 3088 O O . GLY A 1 383 ? -5.195 -4.131 32.077 1.00 65.56 383 GLY A O 1
ATOM 3089 N N . ARG A 1 384 ? -3.573 -2.610 31.695 1.00 65.50 384 ARG A N 1
ATOM 3090 C CA . ARG A 1 384 ? -2.876 -3.313 30.592 1.00 65.50 384 ARG A CA 1
ATOM 3091 C C . ARG A 1 384 ? -3.775 -3.608 29.383 1.00 65.50 384 ARG A C 1
ATOM 3093 O O . ARG A 1 384 ? -3.544 -4.580 28.659 1.00 65.50 384 ARG A O 1
ATOM 3100 N N . GLN A 1 385 ? -4.798 -2.784 29.171 1.00 62.53 385 GLN A N 1
ATOM 3101 C CA . GLN A 1 385 ? -5.699 -2.898 28.021 1.00 62.53 385 GLN A CA 1
ATOM 3102 C C . GLN A 1 385 ? -5.065 -2.316 26.750 1.00 62.53 385 GLN A C 1
ATOM 3104 O O . GLN A 1 385 ? -5.503 -2.608 25.639 1.00 62.53 385 GLN A O 1
ATOM 3109 N N . PHE A 1 386 ? -4.015 -1.509 26.902 1.00 69.00 386 PHE A N 1
ATOM 3110 C CA . PHE A 1 386 ? -3.345 -0.797 25.833 1.00 69.00 386 PHE A CA 1
ATOM 3111 C C . PHE A 1 386 ? -2.021 -1.477 25.460 1.00 69.00 386 PHE A C 1
ATOM 3113 O O . PHE A 1 386 ? -0.936 -1.138 25.938 1.00 69.00 386 PHE A O 1
ATOM 3120 N N . ARG A 1 387 ? -2.107 -2.472 24.569 1.00 70.69 387 ARG A N 1
ATOM 3121 C CA . ARG A 1 387 ? -0.929 -3.104 23.952 1.00 70.69 387 ARG A CA 1
ATOM 3122 C C . ARG A 1 387 ? -0.443 -2.253 22.783 1.00 70.69 387 ARG A C 1
ATOM 3124 O O . ARG A 1 387 ? -0.852 -2.475 21.645 1.00 70.69 387 ARG A O 1
ATOM 3131 N N . LEU A 1 388 ? 0.388 -1.269 23.113 1.00 75.69 388 LEU A N 1
ATOM 3132 C CA . LEU A 1 388 ? 1.021 -0.362 22.162 1.00 75.69 388 LEU A CA 1
ATOM 3133 C C . LEU A 1 388 ? 2.207 -1.035 21.461 1.00 75.69 388 LEU A C 1
ATOM 3135 O O . LEU A 1 388 ? 3.148 -1.469 22.131 1.00 75.69 388 LEU A O 1
ATOM 3139 N N . GLU A 1 389 ? 2.148 -1.088 20.134 1.00 79.81 389 GLU A N 1
ATOM 3140 C CA . GLU A 1 389 ? 3.294 -1.371 19.262 1.00 79.81 389 GLU A CA 1
ATOM 3141 C C . GLU A 1 389 ? 4.061 -0.078 18.944 1.00 79.81 389 GLU A C 1
ATOM 3143 O O . GLU A 1 389 ? 3.534 1.022 19.130 1.00 79.81 389 GLU A O 1
ATOM 3148 N N . ASP A 1 390 ? 5.307 -0.208 18.487 1.00 85.75 390 ASP A N 1
ATOM 3149 C CA . ASP A 1 390 ? 6.120 0.945 18.096 1.00 85.75 390 ASP A CA 1
ATOM 3150 C C . ASP A 1 390 ? 5.479 1.703 16.919 1.00 85.75 390 ASP A C 1
ATOM 3152 O O . ASP A 1 390 ? 4.787 1.121 16.077 1.00 85.75 390 ASP A O 1
ATOM 3156 N N . VAL A 1 391 ? 5.688 3.021 16.880 1.00 94.88 391 VAL A N 1
ATOM 3157 C CA . VAL A 1 391 ? 5.153 3.878 15.817 1.00 94.88 391 VAL A CA 1
ATOM 3158 C C . VAL A 1 391 ? 5.978 3.691 14.546 1.00 94.88 391 VAL A C 1
ATOM 3160 O O . VAL A 1 391 ? 7.199 3.826 14.554 1.00 94.88 391 VAL A O 1
ATOM 3163 N N . ILE A 1 392 ? 5.304 3.405 13.432 1.00 95.06 392 ILE A N 1
ATOM 3164 C CA . ILE A 1 392 ? 5.941 3.227 12.125 1.00 95.06 392 ILE A CA 1
ATOM 3165 C C . ILE A 1 392 ? 5.947 4.574 11.393 1.00 95.06 392 ILE A C 1
ATOM 3167 O O . ILE A 1 392 ? 4.911 5.008 10.888 1.00 95.06 392 ILE A O 1
ATOM 3171 N N . HIS A 1 393 ? 7.108 5.227 11.304 1.00 94.44 393 HIS A N 1
ATOM 3172 C CA . HIS A 1 393 ? 7.283 6.480 10.554 1.00 94.44 393 HIS A CA 1
ATOM 3173 C C . HIS A 1 393 ? 7.612 6.193 9.095 1.00 94.44 393 HIS A C 1
ATOM 3175 O O . HIS A 1 393 ? 8.775 6.055 8.720 1.00 94.44 393 HIS A O 1
ATOM 3181 N N . ILE A 1 394 ? 6.590 6.089 8.251 1.00 91.25 394 ILE A N 1
ATOM 3182 C CA . ILE A 1 394 ? 6.770 5.694 6.845 1.00 91.25 394 ILE A CA 1
ATOM 3183 C C . ILE A 1 394 ? 7.561 6.709 6.006 1.00 91.25 394 ILE A C 1
ATOM 3185 O O . ILE A 1 394 ? 8.168 6.319 5.012 1.00 91.25 394 ILE A O 1
ATOM 3189 N N . HIS A 1 395 ? 7.582 7.976 6.429 1.00 91.31 395 HIS A N 1
ATOM 3190 C CA . HIS A 1 395 ? 8.355 9.054 5.808 1.00 91.31 395 HIS A CA 1
ATOM 3191 C C . HIS A 1 395 ? 9.582 9.443 6.645 1.00 91.31 395 HIS A C 1
ATOM 3193 O O . HIS A 1 395 ? 10.166 10.498 6.435 1.00 91.31 395 HIS A O 1
ATOM 3199 N N . GLY A 1 396 ? 9.972 8.603 7.607 1.00 91.56 396 GLY A N 1
ATOM 3200 C CA . GLY A 1 396 ? 11.051 8.902 8.545 1.00 91.56 396 GLY A CA 1
ATOM 3201 C C . GLY A 1 396 ? 10.729 10.009 9.538 1.00 91.56 396 GLY A C 1
ATOM 3202 O O . GLY A 1 396 ? 9.585 10.442 9.677 1.00 91.56 396 GLY A O 1
ATOM 3203 N N . THR A 1 397 ? 11.758 10.429 10.265 1.00 92.56 397 THR A N 1
ATOM 3204 C CA . THR A 1 397 ? 11.674 11.482 11.283 1.00 92.56 397 THR A CA 1
ATOM 3205 C C . THR A 1 397 ? 12.717 12.562 11.019 1.00 92.56 397 THR A C 1
ATOM 3207 O O . THR A 1 397 ? 13.620 12.374 10.203 1.00 92.56 397 THR A O 1
ATOM 3210 N N . ILE A 1 398 ? 12.644 13.664 11.769 1.00 91.62 398 ILE A N 1
ATOM 3211 C CA . ILE A 1 398 ? 13.658 14.736 11.786 1.00 91.62 398 ILE A CA 1
ATOM 3212 C C . ILE A 1 398 ? 15.086 14.184 11.979 1.00 91.62 398 ILE A C 1
ATOM 3214 O O . ILE A 1 398 ? 16.052 14.783 11.518 1.00 91.62 398 ILE A O 1
ATOM 3218 N N . SER A 1 399 ? 15.238 13.060 12.685 1.00 83.75 399 SER A N 1
ATOM 3219 C CA . SER A 1 399 ? 16.536 12.473 13.034 1.00 83.75 399 SER A CA 1
ATOM 3220 C C . SER A 1 399 ? 16.864 11.168 12.304 1.00 83.75 399 SER A C 1
ATOM 3222 O O . SER A 1 399 ? 17.974 10.661 12.469 1.00 83.75 399 SER A O 1
ATOM 3224 N N . ASP A 1 400 ? 15.938 10.613 11.516 1.00 84.81 400 ASP A N 1
ATOM 3225 C CA . ASP A 1 400 ? 16.103 9.303 10.881 1.00 84.81 400 ASP A CA 1
ATOM 3226 C C . ASP A 1 400 ? 15.442 9.231 9.496 1.00 84.81 400 ASP A C 1
ATOM 3228 O O . ASP A 1 400 ? 14.264 8.870 9.361 1.00 84.81 400 ASP A O 1
ATOM 3232 N N . ASN A 1 401 ? 16.257 9.479 8.464 1.00 85.12 401 ASN A N 1
ATOM 3233 C CA . ASN A 1 401 ? 15.947 9.232 7.052 1.00 85.12 401 ASN A CA 1
ATOM 3234 C C . ASN A 1 401 ? 14.587 9.820 6.641 1.00 85.12 401 ASN A C 1
ATOM 3236 O O . ASN A 1 401 ? 13.661 9.069 6.308 1.00 85.12 401 ASN A O 1
ATOM 3240 N N . MET A 1 402 ? 14.471 11.149 6.747 1.00 91.12 402 MET A N 1
ATOM 3241 C CA . MET A 1 402 ? 13.308 11.915 6.305 1.00 91.12 402 MET A CA 1
ATOM 3242 C C . MET A 1 402 ? 13.064 11.686 4.809 1.00 91.12 402 MET A C 1
ATOM 3244 O O . MET A 1 402 ? 14.000 11.637 4.023 1.00 91.12 402 MET A O 1
ATOM 3248 N N . VAL A 1 403 ? 11.802 11.511 4.430 1.00 91.56 403 VAL A N 1
ATOM 3249 C CA . VAL A 1 403 ? 11.377 11.311 3.045 1.00 91.56 403 VAL A CA 1
ATOM 3250 C C . VAL A 1 403 ? 10.431 12.448 2.675 1.00 91.56 403 VAL A C 1
ATOM 3252 O O . VAL A 1 403 ? 9.252 12.431 3.051 1.00 91.56 403 VAL A O 1
ATOM 3255 N N . LEU A 1 404 ? 10.928 13.432 1.930 1.00 92.69 404 LEU A N 1
ATOM 3256 C CA . LEU A 1 404 ? 10.120 14.479 1.313 1.00 92.69 404 LEU A CA 1
ATOM 3257 C C . LEU A 1 404 ? 10.070 14.238 -0.199 1.00 92.69 404 LEU A C 1
ATOM 3259 O O . LEU A 1 404 ? 11.073 13.946 -0.836 1.00 92.69 404 LEU A O 1
ATOM 3263 N N . GLY A 1 405 ? 8.884 14.296 -0.804 1.00 93.19 405 GLY A N 1
ATOM 3264 C CA . GLY A 1 405 ? 8.780 14.073 -2.245 1.00 93.19 405 GLY A CA 1
ATOM 3265 C C . GLY A 1 405 ? 7.400 13.665 -2.733 1.00 93.19 405 GLY A C 1
ATOM 3266 O O . GLY A 1 405 ? 6.432 13.553 -1.980 1.00 93.19 405 GLY A O 1
ATOM 3267 N N . VAL A 1 406 ? 7.309 13.424 -4.034 1.00 95.25 406 VAL A N 1
ATOM 3268 C CA . VAL A 1 406 ? 6.064 13.059 -4.711 1.00 95.25 406 VAL A CA 1
ATOM 3269 C C . VAL A 1 406 ? 5.824 11.542 -4.700 1.00 95.25 406 VAL A C 1
ATOM 3271 O O . VAL A 1 406 ? 6.734 10.747 -4.460 1.00 95.25 406 VAL A O 1
ATOM 3274 N N . ASN A 1 407 ? 4.586 11.125 -4.977 1.00 93.00 407 ASN A N 1
ATOM 3275 C CA . ASN A 1 407 ? 4.179 9.717 -5.018 1.00 93.00 407 ASN A CA 1
ATOM 3276 C C . ASN A 1 407 ? 4.844 8.964 -6.176 1.00 93.00 407 ASN A C 1
ATOM 3278 O O . ASN A 1 407 ? 5.338 7.854 -5.996 1.00 93.00 407 ASN A O 1
ATOM 3282 N N . ASP A 1 408 ? 4.836 9.550 -7.375 1.00 92.38 408 ASP A N 1
ATOM 3283 C CA . ASP A 1 408 ? 5.373 8.916 -8.577 1.00 92.38 408 ASP A CA 1
ATOM 3284 C C . ASP A 1 408 ? 5.835 9.930 -9.631 1.00 92.38 408 ASP A C 1
ATOM 3286 O O . ASP A 1 408 ? 5.569 11.130 -9.561 1.00 92.38 408 ASP A O 1
ATOM 3290 N N . LYS A 1 409 ? 6.520 9.422 -10.661 1.00 94.12 409 LYS A N 1
ATOM 3291 C CA . LYS A 1 409 ? 7.123 10.231 -11.730 1.00 94.12 409 LYS A CA 1
ATOM 3292 C C . LYS A 1 409 ? 6.138 11.145 -12.467 1.00 94.12 409 LYS A C 1
ATOM 3294 O O . LYS A 1 409 ? 6.580 12.125 -13.057 1.00 94.12 409 LYS A O 1
ATOM 3299 N N . ASN A 1 410 ? 4.835 10.844 -12.484 1.00 93.44 410 ASN A N 1
ATOM 3300 C CA . ASN A 1 410 ? 3.863 11.675 -13.199 1.00 93.44 410 ASN A CA 1
ATOM 3301 C C . ASN A 1 410 ? 3.623 13.017 -12.492 1.00 93.44 410 ASN A C 1
ATOM 3303 O O . ASN A 1 410 ? 3.101 13.940 -13.110 1.00 93.44 410 ASN A O 1
ATOM 3307 N N . GLN A 1 411 ? 4.021 13.136 -11.223 1.00 94.31 411 GLN A N 1
ATOM 3308 C CA . GLN A 1 411 ? 3.964 14.379 -10.452 1.00 94.31 411 GLN A CA 1
ATOM 3309 C C . GLN A 1 411 ? 5.223 15.247 -10.619 1.00 94.31 411 GLN A C 1
ATOM 3311 O O . GLN A 1 411 ? 5.276 16.352 -10.087 1.00 94.31 411 GLN A O 1
ATOM 3316 N N . ILE A 1 412 ? 6.215 14.790 -11.393 1.00 95.88 412 ILE A N 1
ATOM 3317 C CA . ILE A 1 412 ? 7.401 15.570 -11.768 1.00 95.88 412 ILE A CA 1
ATOM 3318 C C . ILE A 1 412 ? 7.151 16.189 -13.143 1.00 95.88 412 ILE A C 1
ATOM 3320 O O . ILE A 1 412 ? 7.021 15.467 -14.128 1.00 95.88 412 ILE A O 1
ATOM 3324 N N . ALA A 1 413 ? 7.098 17.514 -13.250 1.00 95.50 413 ALA A N 1
A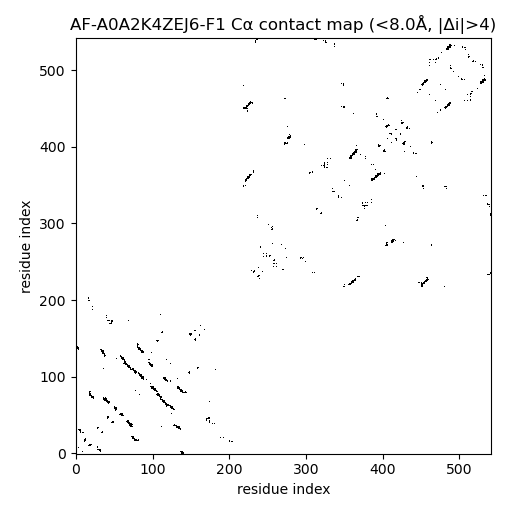TOM 3325 C CA . ALA A 1 413 ? 6.804 18.183 -14.520 1.00 95.50 413 ALA A CA 1
ATOM 3326 C C . ALA A 1 413 ? 7.977 18.113 -15.523 1.00 95.50 413 ALA A C 1
ATOM 3328 O O . ALA A 1 413 ? 7.765 17.985 -16.733 1.00 95.50 413 ALA A O 1
ATOM 3329 N N . ASN A 1 414 ? 9.224 18.117 -15.039 1.00 94.12 414 ASN A N 1
ATOM 3330 C CA . ASN A 1 414 ? 10.409 18.002 -15.887 1.00 94.12 414 ASN A CA 1
ATOM 3331 C C . ASN A 1 414 ? 10.615 16.569 -16.411 1.00 94.12 414 ASN A C 1
ATOM 3333 O O . ASN A 1 414 ? 10.941 15.635 -15.675 1.00 94.12 414 ASN A O 1
ATOM 3337 N N . LYS A 1 415 ? 10.489 16.398 -17.731 1.00 92.56 415 LYS A N 1
ATOM 3338 C CA . LYS A 1 415 ? 10.634 15.099 -18.412 1.00 92.56 415 LYS A CA 1
ATOM 3339 C C . LYS A 1 415 ? 12.054 14.525 -18.376 1.00 92.56 415 LYS A C 1
ATOM 3341 O O . LYS A 1 415 ? 12.196 13.312 -18.530 1.00 92.56 415 LYS A O 1
ATOM 3346 N N . ASN A 1 416 ? 13.085 15.355 -18.212 1.00 91.06 416 ASN A N 1
ATOM 3347 C CA . ASN A 1 416 ? 14.458 14.879 -18.034 1.00 91.06 416 ASN A CA 1
ATOM 3348 C C . ASN A 1 416 ? 14.614 14.269 -16.641 1.00 91.06 416 ASN A C 1
ATOM 3350 O O . ASN A 1 416 ? 15.081 13.137 -16.531 1.00 91.06 416 ASN A O 1
ATOM 3354 N N . PHE A 1 417 ? 14.093 14.935 -15.605 1.00 93.44 417 PHE A N 1
ATOM 3355 C CA . PHE A 1 417 ? 14.103 14.416 -14.231 1.00 93.44 417 PHE A CA 1
ATOM 3356 C C . PHE A 1 417 ? 13.316 13.103 -14.119 1.00 93.44 417 PHE A C 1
ATOM 3358 O O . PHE A 1 417 ? 13.744 12.175 -13.445 1.00 93.44 417 PHE A O 1
ATOM 3365 N N . GLN A 1 418 ? 12.214 12.951 -14.866 1.00 92.56 418 GLN A N 1
ATOM 3366 C CA . GLN A 1 418 ? 11.482 11.677 -14.944 1.00 92.56 418 GLN A CA 1
ATOM 3367 C C . GLN A 1 418 ? 12.282 10.509 -15.553 1.00 92.56 418 GLN A C 1
ATOM 3369 O O . GLN A 1 418 ? 11.823 9.361 -15.512 1.00 92.56 418 GLN A O 1
ATOM 3374 N N . ARG A 1 419 ? 13.424 10.759 -16.198 1.00 90.50 419 ARG A N 1
ATOM 3375 C CA . ARG A 1 419 ? 14.264 9.731 -16.836 1.00 90.50 419 ARG A CA 1
ATOM 3376 C C . ARG A 1 419 ? 15.555 9.504 -16.069 1.00 90.50 419 ARG A C 1
ATOM 3378 O O . ARG A 1 419 ? 15.976 8.353 -15.990 1.00 90.50 419 ARG A O 1
ATOM 3385 N N . ASP A 1 420 ? 16.091 10.565 -15.489 1.00 91.38 420 ASP A N 1
ATOM 3386 C CA . ASP A 1 420 ? 17.261 10.564 -14.624 1.00 91.38 420 ASP A CA 1
ATOM 3387 C C . ASP A 1 420 ? 17.040 9.691 -13.374 1.00 91.38 420 ASP A C 1
ATOM 3389 O O . ASP A 1 420 ? 15.935 9.641 -12.834 1.00 91.38 420 ASP A O 1
ATOM 3393 N N . ILE A 1 421 ? 18.054 8.920 -12.980 1.00 90.75 421 ILE A N 1
ATOM 3394 C CA . ILE A 1 421 ? 17.972 8.008 -11.830 1.00 90.75 421 ILE A CA 1
ATOM 3395 C C . ILE A 1 421 ? 18.173 8.790 -10.532 1.00 90.75 421 ILE A C 1
ATOM 3397 O O . ILE A 1 421 ? 17.347 8.665 -9.633 1.00 90.75 421 ILE A O 1
ATOM 3401 N N . GLU A 1 422 ? 19.181 9.659 -10.477 1.00 90.88 422 GLU A N 1
ATOM 3402 C CA . GLU A 1 422 ? 19.508 10.463 -9.295 1.00 90.88 422 GLU A CA 1
ATOM 3403 C C . GLU A 1 422 ? 18.335 11.384 -8.942 1.00 90.88 422 GLU A C 1
ATOM 3405 O O . GLU A 1 422 ? 17.916 11.466 -7.792 1.00 90.88 422 GLU A O 1
ATOM 3410 N N . LYS A 1 423 ? 17.696 12.005 -9.944 1.00 92.62 423 LYS A N 1
ATOM 3411 C CA . LYS A 1 423 ? 16.522 12.862 -9.690 1.00 92.62 423 LYS A CA 1
ATOM 3412 C C . LYS A 1 423 ? 15.293 12.088 -9.217 1.00 92.62 423 LYS A C 1
ATOM 3414 O O . LYS A 1 423 ? 14.458 12.658 -8.520 1.00 92.62 423 LYS A O 1
ATOM 3419 N N . LYS A 1 424 ? 15.150 10.809 -9.577 1.00 92.25 424 LYS A N 1
ATOM 3420 C CA . LYS A 1 424 ? 14.069 9.964 -9.042 1.00 92.25 424 LYS A CA 1
ATOM 3421 C C . LYS A 1 424 ? 14.343 9.557 -7.609 1.00 92.25 424 LYS A C 1
ATOM 3423 O O . LYS A 1 424 ? 13.427 9.628 -6.799 1.00 92.25 424 LYS A O 1
ATOM 3428 N N . GLU A 1 425 ? 15.576 9.150 -7.329 1.00 91.69 425 GLU A N 1
ATOM 3429 C CA . GLU A 1 425 ? 16.039 8.792 -5.987 1.00 91.69 425 GLU A CA 1
ATOM 3430 C C . GLU A 1 425 ? 16.013 9.987 -5.027 1.00 91.69 425 GLU A C 1
ATOM 3432 O O . GLU A 1 425 ? 15.962 9.765 -3.825 1.00 91.69 425 GLU A O 1
ATOM 3437 N N . LEU A 1 426 ? 15.971 11.217 -5.554 1.00 91.06 426 LEU A N 1
ATOM 3438 C CA . LEU A 1 426 ? 15.785 12.461 -4.804 1.00 91.06 426 LEU A CA 1
ATOM 3439 C C . LEU A 1 426 ? 14.311 12.869 -4.616 1.00 91.06 426 LEU A C 1
ATOM 3441 O O . LEU A 1 426 ? 13.964 13.428 -3.592 1.00 91.06 426 LEU A O 1
ATOM 3445 N N . LEU A 1 427 ? 13.435 12.655 -5.609 1.00 93.75 427 LEU A N 1
ATOM 3446 C CA . LEU A 1 427 ? 12.096 13.278 -5.625 1.00 93.75 427 LEU A CA 1
ATOM 3447 C C . LEU A 1 427 ? 10.923 12.312 -5.444 1.00 93.75 427 LEU A C 1
ATOM 3449 O O . LEU A 1 427 ? 9.806 12.763 -5.186 1.00 93.75 427 LEU A O 1
ATOM 3453 N N . ILE A 1 428 ? 11.113 11.007 -5.646 1.00 94.38 428 ILE A N 1
ATOM 3454 C CA . ILE A 1 428 ? 10.026 10.021 -5.597 1.00 94.38 428 ILE A CA 1
ATOM 3455 C C . ILE A 1 428 ? 10.127 9.227 -4.299 1.00 94.38 428 ILE A C 1
ATOM 3457 O O . ILE A 1 428 ? 11.057 8.442 -4.126 1.00 94.38 428 ILE A O 1
ATOM 3461 N N . LYS A 1 429 ? 9.113 9.346 -3.431 1.00 92.00 429 LYS A N 1
ATOM 3462 C CA . LYS A 1 429 ? 9.054 8.704 -2.101 1.00 92.00 429 LYS A CA 1
ATOM 3463 C C . LYS A 1 429 ? 9.374 7.208 -2.130 1.00 92.00 429 LYS A C 1
ATOM 3465 O O . LYS A 1 429 ? 10.030 6.692 -1.226 1.00 92.00 429 LYS A O 1
ATOM 3470 N N . GLU A 1 430 ? 8.902 6.486 -3.147 1.00 88.19 430 GLU A N 1
ATOM 3471 C CA . GLU A 1 430 ? 9.176 5.051 -3.282 1.00 88.19 430 GLU A CA 1
ATOM 3472 C C . GLU A 1 430 ? 10.651 4.762 -3.608 1.00 88.19 430 GLU A C 1
ATOM 3474 O O . GLU A 1 430 ? 11.209 3.795 -3.095 1.00 88.19 430 GLU A O 1
ATOM 3479 N N . GLU A 1 431 ? 11.292 5.593 -4.431 1.00 90.56 431 GLU A N 1
ATOM 3480 C CA . GLU A 1 431 ? 12.705 5.440 -4.796 1.00 90.56 431 GLU A CA 1
ATOM 3481 C C . GLU A 1 431 ? 13.625 5.878 -3.647 1.00 90.56 431 GLU A C 1
ATOM 3483 O O . GLU A 1 431 ? 14.566 5.153 -3.323 1.00 90.56 431 GLU A O 1
ATOM 3488 N N . ILE A 1 432 ? 13.282 6.962 -2.939 1.00 88.69 432 ILE A N 1
ATOM 3489 C CA . ILE A 1 432 ? 13.957 7.378 -1.697 1.00 88.69 432 ILE A CA 1
ATOM 3490 C C . ILE A 1 432 ? 13.902 6.240 -0.660 1.00 88.69 432 ILE A C 1
ATOM 3492 O O . ILE A 1 432 ? 14.912 5.813 -0.110 1.00 88.69 432 ILE A O 1
ATOM 3496 N N . ASN A 1 433 ? 12.726 5.649 -0.428 1.00 85.00 433 ASN A N 1
ATOM 3497 C CA . ASN A 1 433 ? 12.611 4.541 0.524 1.00 85.00 433 ASN A CA 1
ATOM 3498 C C . ASN A 1 433 ? 13.405 3.291 0.101 1.00 85.00 433 ASN A C 1
ATOM 3500 O O . ASN A 1 433 ? 13.949 2.589 0.959 1.00 85.00 433 ASN A O 1
ATOM 3504 N N . LYS A 1 434 ? 13.497 2.999 -1.206 1.00 84.31 434 LYS A N 1
ATOM 3505 C CA . LYS A 1 434 ? 14.340 1.906 -1.725 1.00 84.31 434 LYS A CA 1
ATOM 3506 C C . LYS A 1 434 ? 15.822 2.167 -1.462 1.00 84.31 434 LYS A C 1
ATOM 3508 O O . LYS A 1 434 ? 16.531 1.217 -1.118 1.00 84.31 434 LYS A O 1
ATOM 3513 N N . SER A 1 435 ? 16.281 3.414 -1.587 1.00 80.56 435 SER A N 1
ATOM 3514 C CA . SER A 1 435 ? 17.684 3.777 -1.352 1.00 80.56 435 SER A CA 1
ATOM 3515 C C . SER A 1 435 ? 18.085 3.573 0.117 1.00 80.56 435 SER A C 1
ATOM 3517 O O . SER A 1 435 ? 19.171 3.056 0.392 1.00 80.56 435 SER A O 1
ATOM 3519 N N . TYR A 1 436 ? 17.166 3.823 1.057 1.00 77.31 436 TYR A N 1
ATOM 3520 C CA . TYR A 1 436 ? 17.379 3.596 2.492 1.00 77.31 436 TYR A CA 1
ATOM 3521 C C . TYR A 1 436 ? 17.334 2.127 2.936 1.00 77.31 436 TYR A C 1
ATOM 3523 O O . TYR A 1 436 ? 17.711 1.829 4.070 1.00 77.31 436 TYR A O 1
ATOM 3531 N N . LYS A 1 437 ? 16.898 1.191 2.076 1.00 70.19 437 LYS A N 1
ATOM 3532 C CA . LYS A 1 437 ? 16.813 -0.260 2.371 1.00 70.19 437 LYS A CA 1
ATOM 3533 C C . LYS A 1 437 ? 16.107 -0.592 3.700 1.00 70.19 437 LYS A C 1
ATOM 3535 O O . LYS A 1 437 ? 16.448 -1.578 4.353 1.00 70.19 437 LYS A O 1
ATOM 3540 N N . ASN A 1 438 ? 15.134 0.220 4.106 1.00 74.69 438 ASN A N 1
ATOM 3541 C CA . ASN A 1 438 ? 14.403 0.027 5.358 1.00 74.69 438 ASN A CA 1
ATOM 3542 C C . ASN A 1 438 ? 13.172 -0.886 5.173 1.00 74.69 438 ASN A C 1
ATOM 3544 O O . ASN A 1 438 ? 12.711 -1.128 4.054 1.00 74.69 438 ASN A O 1
ATOM 3548 N N . SER A 1 439 ? 12.634 -1.396 6.285 1.00 82.19 439 SER A N 1
ATOM 3549 C CA . SER A 1 439 ? 11.455 -2.274 6.321 1.00 82.19 439 SER A CA 1
ATOM 3550 C C . SER A 1 439 ? 10.129 -1.546 6.572 1.00 82.19 439 SER A C 1
ATOM 3552 O O . SER A 1 439 ? 9.072 -2.182 6.579 1.00 82.19 439 SER A O 1
ATOM 3554 N N . ARG A 1 440 ? 10.146 -0.211 6.711 1.00 87.31 440 ARG A N 1
ATOM 3555 C CA . ARG A 1 440 ? 9.003 0.606 7.170 1.00 87.31 440 ARG A CA 1
ATOM 3556 C C . ARG A 1 440 ? 7.761 0.419 6.297 1.00 87.31 440 ARG A C 1
ATOM 3558 O O . ARG A 1 440 ? 6.656 0.266 6.811 1.00 87.31 440 ARG A O 1
ATOM 3565 N N . ILE A 1 441 ? 7.932 0.360 4.970 1.00 88.81 441 ILE A N 1
ATOM 3566 C CA . ILE A 1 441 ? 6.817 0.115 4.037 1.00 88.81 441 ILE A CA 1
ATOM 3567 C C . ILE A 1 441 ? 6.199 -1.271 4.267 1.00 88.81 441 ILE A C 1
ATOM 3569 O O . ILE A 1 441 ? 4.977 -1.412 4.234 1.00 88.81 441 ILE A O 1
ATOM 3573 N N . GLN A 1 442 ? 7.018 -2.306 4.474 1.00 89.19 442 GLN A N 1
ATOM 3574 C CA . GLN A 1 442 ? 6.517 -3.668 4.673 1.00 89.19 442 GLN A CA 1
ATOM 3575 C C . GLN A 1 442 ? 5.839 -3.817 6.038 1.00 89.19 442 GLN A C 1
ATOM 3577 O O . GLN A 1 442 ? 4.784 -4.441 6.120 1.00 89.19 442 GLN A O 1
ATOM 3582 N N . GLU A 1 443 ? 6.394 -3.196 7.078 1.00 91.19 443 GLU A N 1
ATOM 3583 C CA . GLU A 1 443 ? 5.809 -3.154 8.420 1.00 91.19 443 GLU A CA 1
ATOM 3584 C C . GLU A 1 443 ? 4.457 -2.436 8.427 1.00 91.19 443 GLU A C 1
ATOM 3586 O O . GLU A 1 443 ? 3.476 -2.978 8.933 1.00 91.19 443 GLU A O 1
ATOM 3591 N N . ALA A 1 444 ? 4.363 -1.264 7.791 1.00 93.56 444 ALA A N 1
ATOM 3592 C CA . ALA A 1 444 ? 3.107 -0.530 7.663 1.00 93.56 444 ALA A CA 1
ATOM 3593 C C . ALA A 1 444 ? 2.052 -1.331 6.882 1.00 93.56 444 ALA A C 1
ATOM 3595 O O . ALA A 1 444 ? 0.887 -1.381 7.281 1.00 93.56 444 ALA A O 1
ATOM 3596 N N . ARG A 1 445 ? 2.448 -2.015 5.799 1.00 94.12 445 ARG A N 1
ATOM 3597 C CA . ARG A 1 445 ? 1.547 -2.907 5.050 1.00 94.12 445 ARG A CA 1
ATOM 3598 C C . ARG A 1 445 ? 1.052 -4.071 5.904 1.00 94.12 445 ARG A C 1
ATOM 3600 O O . ARG A 1 445 ? -0.144 -4.334 5.893 1.00 94.12 445 ARG A O 1
ATOM 3607 N N . ALA A 1 446 ? 1.928 -4.705 6.682 1.00 92.19 446 ALA A N 1
ATOM 3608 C CA . ALA A 1 446 ? 1.548 -5.772 7.606 1.00 92.19 446 ALA A CA 1
ATOM 3609 C C . ALA A 1 446 ? 0.597 -5.271 8.707 1.00 92.19 446 ALA A C 1
ATOM 3611 O O . ALA A 1 446 ? -0.409 -5.917 9.000 1.00 92.19 446 ALA A O 1
ATOM 3612 N N . ALA A 1 447 ? 0.857 -4.086 9.272 1.00 93.12 447 ALA A N 1
ATOM 3613 C CA . ALA A 1 447 ? -0.039 -3.456 10.238 1.00 93.12 447 ALA A CA 1
ATOM 3614 C C . ALA A 1 447 ? -1.433 -3.208 9.636 1.00 93.12 447 ALA A C 1
ATOM 3616 O O . ALA A 1 447 ? -2.439 -3.565 10.255 1.00 93.12 447 ALA A O 1
ATOM 3617 N N . ILE A 1 448 ? -1.496 -2.677 8.409 1.00 95.88 448 ILE A N 1
ATOM 3618 C CA . ILE A 1 448 ? -2.744 -2.477 7.661 1.00 95.88 448 ILE A CA 1
ATOM 3619 C C . ILE A 1 448 ? -3.444 -3.817 7.412 1.00 95.88 448 ILE A C 1
ATOM 3621 O O . ILE A 1 448 ? -4.613 -3.958 7.757 1.00 95.88 448 ILE A O 1
ATOM 3625 N N . ASP A 1 449 ? -2.751 -4.819 6.874 1.00 93.56 449 ASP A N 1
ATOM 3626 C CA . ASP A 1 449 ? -3.343 -6.110 6.507 1.00 93.56 449 ASP A CA 1
ATOM 3627 C C . ASP A 1 449 ? -3.960 -6.848 7.702 1.00 93.56 449 ASP A C 1
ATOM 3629 O O . ASP A 1 449 ? -5.051 -7.415 7.575 1.00 93.56 449 ASP A O 1
ATOM 3633 N N . ASP A 1 450 ? -3.320 -6.766 8.867 1.00 91.50 450 ASP A N 1
ATOM 3634 C CA . ASP A 1 450 ? -3.793 -7.366 10.119 1.00 91.50 450 ASP A CA 1
ATOM 3635 C C . ASP A 1 450 ? -4.942 -6.581 10.784 1.00 91.50 450 ASP A C 1
ATOM 3637 O O . ASP A 1 450 ? -5.531 -7.046 11.766 1.00 91.50 450 ASP A O 1
ATOM 3641 N N . SER A 1 451 ? -5.266 -5.381 10.293 1.00 94.50 451 SER A N 1
ATOM 3642 C CA . SER A 1 451 ? -6.277 -4.509 10.898 1.00 94.50 451 SER A CA 1
ATOM 3643 C C . SER A 1 451 ? -7.704 -4.921 10.550 1.00 94.50 451 SER A C 1
ATOM 3645 O O . SER A 1 451 ? -8.031 -5.148 9.383 1.00 94.50 451 SER A O 1
ATOM 3647 N N . SER A 1 452 ? -8.584 -4.902 11.555 1.00 94.62 452 SER A N 1
ATOM 3648 C CA . SER A 1 452 ? -10.043 -4.905 11.347 1.00 94.62 452 SER A CA 1
ATOM 3649 C C . SER A 1 452 ? -10.603 -3.490 11.218 1.00 94.62 452 SER A C 1
ATOM 3651 O O . SER A 1 452 ? -11.575 -3.264 10.500 1.00 94.62 452 SER A O 1
ATOM 3653 N N . VAL A 1 453 ? -9.979 -2.517 11.884 1.00 97.25 453 VAL A N 1
ATOM 3654 C CA . VAL A 1 453 ? -10.369 -1.106 11.801 1.00 97.25 453 VAL A CA 1
ATOM 3655 C C . VAL A 1 453 ? -9.138 -0.256 11.535 1.00 97.25 453 VAL A C 1
ATOM 3657 O O . VAL A 1 453 ? -8.108 -0.431 12.187 1.00 97.25 453 VAL A O 1
ATOM 3660 N N . ILE A 1 454 ? -9.265 0.669 10.588 1.00 98.50 454 ILE A N 1
ATOM 3661 C CA . ILE A 1 454 ? -8.263 1.697 10.316 1.00 98.50 454 ILE A CA 1
ATOM 3662 C C . ILE A 1 454 ? -8.865 3.054 10.650 1.00 98.50 454 ILE A C 1
ATOM 3664 O O . ILE A 1 454 ? -9.923 3.401 10.131 1.00 98.50 454 ILE A O 1
ATOM 3668 N N . CYS A 1 455 ? -8.182 3.814 11.501 1.00 98.31 455 CYS A N 1
ATOM 3669 C CA . CYS A 1 455 ? -8.564 5.160 11.909 1.00 98.31 455 CYS A CA 1
ATOM 3670 C C . CYS A 1 455 ? -7.599 6.172 11.293 1.00 98.31 455 CYS A C 1
ATOM 3672 O O . CYS A 1 455 ? -6.403 6.102 11.540 1.00 98.31 455 CYS A O 1
ATOM 3674 N N . VAL A 1 456 ? -8.102 7.133 10.527 1.00 98.38 456 VAL A N 1
ATOM 3675 C CA . VAL A 1 456 ? -7.310 8.206 9.918 1.00 98.38 456 VAL A CA 1
ATOM 3676 C C . VAL A 1 456 ? -7.553 9.491 10.696 1.00 98.38 456 VAL A C 1
ATOM 3678 O O . VAL A 1 456 ? -8.701 9.921 10.825 1.00 98.38 456 VAL A O 1
ATOM 3681 N N . PHE A 1 457 ? -6.488 10.115 11.197 1.00 97.62 457 PHE A N 1
ATOM 3682 C CA . PHE A 1 457 ? -6.560 11.393 11.902 1.00 97.62 457 PHE A CA 1
ATOM 3683 C C . PHE A 1 457 ? -5.456 12.341 11.433 1.00 97.62 457 PHE A C 1
ATOM 3685 O O . PHE A 1 457 ? -4.294 11.963 11.320 1.00 97.62 457 PHE A O 1
ATOM 3692 N N . GLY A 1 458 ? -5.817 13.594 11.160 1.00 94.19 458 GLY A N 1
ATOM 3693 C CA . GLY A 1 458 ? -4.850 14.642 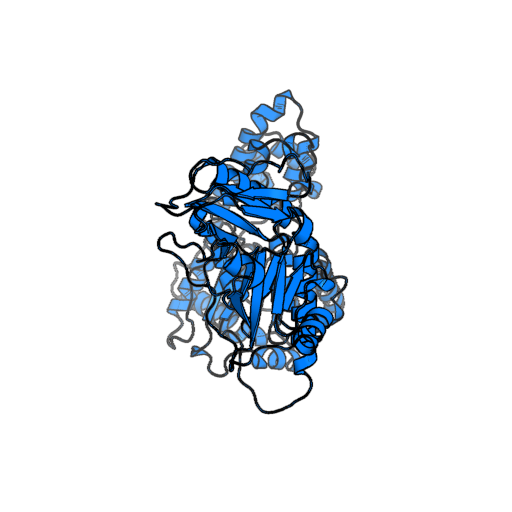10.824 1.00 94.19 458 GLY A CA 1
ATOM 3694 C C . GLY A 1 458 ? -4.151 14.489 9.467 1.00 94.19 458 GLY A C 1
ATOM 3695 O O . GLY A 1 458 ? -3.288 15.296 9.139 1.00 94.19 458 GLY A O 1
ATOM 3696 N N . MET A 1 459 ? -4.512 13.498 8.654 1.00 92.75 459 MET A N 1
ATOM 3697 C CA . MET A 1 459 ? -3.952 13.316 7.314 1.00 92.75 459 MET A CA 1
ATOM 3698 C C . MET A 1 459 ? -4.743 14.070 6.247 1.00 92.75 459 MET A C 1
ATOM 3700 O O . MET A 1 459 ? -5.976 14.094 6.270 1.00 92.75 459 MET A O 1
ATOM 3704 N N . SER A 1 460 ? -4.041 14.616 5.254 1.00 89.56 460 SER A N 1
ATOM 3705 C CA . SER A 1 460 ? -4.661 15.020 3.995 1.00 89.56 460 SER A CA 1
ATOM 3706 C C . SER A 1 460 ? -4.892 13.778 3.127 1.00 89.56 460 SER A C 1
ATOM 3708 O O . SER A 1 460 ? -4.003 12.955 2.943 1.00 89.56 460 SER A O 1
ATOM 3710 N N . ILE A 1 461 ? -6.082 13.634 2.538 1.00 91.88 461 ILE A N 1
ATOM 3711 C CA . ILE A 1 461 ? -6.330 12.602 1.516 1.00 91.88 461 ILE A CA 1
ATOM 3712 C C . ILE A 1 461 ? -5.809 13.133 0.171 1.00 91.88 461 ILE A C 1
ATOM 3714 O O . ILE A 1 461 ? -6.588 13.489 -0.715 1.00 91.88 461 ILE A O 1
ATOM 3718 N N . GLY A 1 462 ? -4.486 13.306 0.084 1.00 88.44 462 GLY A N 1
ATOM 3719 C CA . GLY A 1 462 ? -3.767 13.951 -1.020 1.00 88.44 462 GLY A CA 1
ATOM 3720 C C . GLY A 1 462 ? -3.226 12.984 -2.078 1.00 88.44 462 GLY A C 1
ATOM 3721 O O . GLY A 1 462 ? -3.203 11.769 -1.882 1.00 88.44 462 GLY A O 1
ATOM 3722 N N . GLU A 1 463 ? -2.791 13.531 -3.218 1.00 88.38 463 GLU A N 1
ATOM 3723 C CA . GLU A 1 463 ? -2.230 12.752 -4.336 1.00 88.38 463 GLU A CA 1
ATOM 3724 C C . GLU A 1 463 ? -0.773 12.311 -4.090 1.00 88.38 463 GLU A C 1
ATOM 3726 O O . GLU A 1 463 ? -0.300 11.383 -4.741 1.00 88.38 463 GLU A O 1
ATOM 3731 N N . THR A 1 464 ? -0.049 12.942 -3.164 1.00 87.25 464 THR A N 1
ATOM 3732 C CA . THR A 1 464 ? 1.364 12.647 -2.836 1.00 87.25 464 THR A CA 1
ATOM 3733 C C . THR A 1 464 ? 1.547 11.408 -1.962 1.00 87.25 464 THR A C 1
ATOM 3735 O O . THR A 1 464 ? 2.647 10.867 -1.905 1.00 87.25 464 THR A O 1
ATOM 3738 N N . ASP A 1 465 ? 0.465 10.906 -1.363 1.00 91.31 465 ASP A N 1
ATOM 3739 C CA . ASP A 1 465 ? 0.415 9.639 -0.620 1.00 91.31 465 ASP A CA 1
ATOM 3740 C C . ASP A 1 465 ? -0.577 8.645 -1.258 1.00 91.31 465 ASP A C 1
ATOM 3742 O O . ASP A 1 465 ? -1.112 7.750 -0.595 1.00 91.31 465 ASP A O 1
ATOM 3746 N N . LYS A 1 466 ? -0.847 8.793 -2.566 1.00 92.88 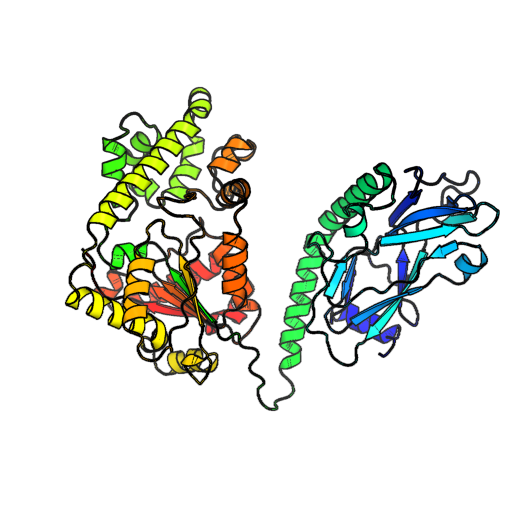466 LYS A N 1
ATOM 3747 C CA . LYS A 1 466 ? -1.834 7.983 -3.304 1.00 92.88 466 LYS A CA 1
ATOM 3748 C C . LYS A 1 466 ? -1.617 6.479 -3.127 1.00 92.88 466 LYS A C 1
ATOM 3750 O O . LYS A 1 466 ? -2.593 5.746 -2.971 1.00 92.88 466 LYS A O 1
ATOM 3755 N N . MET A 1 467 ? -0.366 6.022 -3.089 1.00 92.94 467 MET A N 1
ATOM 3756 C CA . MET A 1 467 ? -0.025 4.611 -2.882 1.00 92.94 467 MET A CA 1
ATOM 3757 C C . MET A 1 467 ? -0.651 4.031 -1.602 1.00 92.94 467 MET A C 1
ATOM 3759 O O . MET A 1 467 ? -1.158 2.907 -1.626 1.00 92.94 467 MET A O 1
ATOM 3763 N N . TRP A 1 468 ? -0.709 4.804 -0.513 1.00 95.12 468 TRP A N 1
ATOM 3764 C CA . TRP A 1 468 ? -1.346 4.377 0.734 1.00 95.12 468 TRP A CA 1
ATOM 3765 C C . TRP A 1 468 ? -2.866 4.362 0.627 1.00 95.12 468 TRP A C 1
ATOM 3767 O O . TRP A 1 468 ? -3.489 3.397 1.065 1.00 95.12 468 TRP A O 1
ATOM 3777 N N . TRP A 1 469 ? -3.477 5.355 -0.026 1.00 96.88 469 TRP A N 1
ATOM 3778 C CA . TRP A 1 469 ? -4.925 5.356 -0.266 1.00 96.88 469 TRP A CA 1
ATOM 3779 C C . TRP A 1 469 ? -5.362 4.173 -1.132 1.00 96.88 469 TRP A C 1
ATOM 3781 O O . TRP A 1 469 ? -6.342 3.509 -0.800 1.00 96.88 469 TRP A O 1
ATOM 3791 N N . GLN A 1 470 ? -4.599 3.842 -2.176 1.00 95.38 470 GLN A N 1
ATOM 3792 C CA . GLN A 1 470 ? -4.803 2.642 -2.993 1.00 95.38 470 GLN A CA 1
ATOM 3793 C C . GLN A 1 470 ? -4.628 1.358 -2.172 1.00 95.38 470 GLN A C 1
ATOM 3795 O O . GLN A 1 470 ? -5.385 0.401 -2.347 1.00 95.38 470 GLN A O 1
ATOM 3800 N N . TYR A 1 471 ? -3.648 1.314 -1.264 1.00 96.44 471 TYR A N 1
ATOM 3801 C CA . TYR A 1 471 ? -3.430 0.154 -0.401 1.00 96.44 471 TYR A CA 1
ATOM 3802 C C . TYR A 1 471 ? -4.570 -0.034 0.607 1.00 96.44 471 TYR A C 1
ATOM 3804 O O . TYR A 1 471 ? -5.098 -1.136 0.729 1.00 96.44 471 TYR A O 1
ATOM 3812 N N . ILE A 1 472 ? -5.021 1.039 1.262 1.00 97.50 472 ILE A N 1
ATOM 3813 C CA . ILE A 1 472 ? -6.164 1.029 2.188 1.00 97.50 472 ILE A CA 1
ATOM 3814 C C . ILE A 1 472 ? -7.455 0.684 1.440 1.00 97.50 472 ILE A C 1
ATOM 3816 O O . ILE A 1 472 ? -8.269 -0.086 1.938 1.00 97.50 472 ILE A O 1
ATOM 3820 N N . ALA A 1 473 ? -7.643 1.192 0.223 1.00 96.00 473 ALA A N 1
ATOM 3821 C CA . ALA A 1 473 ? -8.771 0.834 -0.628 1.00 96.00 473 ALA A CA 1
ATOM 3822 C C . ALA A 1 473 ? -8.785 -0.667 -0.957 1.00 96.00 473 ALA A C 1
ATOM 3824 O O . ALA A 1 473 ? -9.834 -1.308 -0.867 1.00 96.00 473 ALA A O 1
ATOM 3825 N N . LYS A 1 474 ? -7.631 -1.255 -1.297 1.00 91.81 474 LYS A N 1
ATOM 3826 C CA . LYS A 1 474 ? -7.490 -2.709 -1.492 1.00 91.81 474 LYS A CA 1
ATOM 3827 C C . LYS A 1 474 ? -7.738 -3.473 -0.197 1.00 91.81 474 LYS A C 1
ATOM 3829 O O . LYS A 1 474 ? -8.464 -4.462 -0.207 1.00 91.81 474 LYS A O 1
ATOM 3834 N N . TRP A 1 475 ? -7.184 -2.997 0.917 1.00 95.50 475 TRP A N 1
ATOM 3835 C CA . TRP A 1 475 ? -7.424 -3.561 2.238 1.00 95.50 475 TRP A CA 1
ATOM 3836 C C . TRP A 1 475 ? -8.923 -3.598 2.545 1.00 95.50 475 TRP A C 1
ATOM 3838 O O . TRP A 1 475 ? -9.439 -4.662 2.880 1.00 95.50 475 TRP A O 1
ATOM 3848 N N . LEU A 1 476 ? -9.641 -2.495 2.351 1.00 92.56 476 LEU A N 1
ATOM 3849 C CA . LEU A 1 476 ? -11.072 -2.414 2.610 1.00 92.56 476 LEU A CA 1
ATOM 3850 C C . LEU A 1 476 ? -11.845 -3.428 1.752 1.00 92.56 476 LEU A C 1
ATOM 3852 O O . LEU A 1 476 ? -12.686 -4.155 2.267 1.00 92.56 476 LEU A O 1
ATOM 3856 N N . GLN A 1 477 ? -11.505 -3.577 0.471 1.00 89.50 477 GLN A N 1
ATOM 3857 C CA . GLN A 1 477 ? -12.152 -4.540 -0.435 1.00 89.50 477 GLN A CA 1
ATOM 3858 C C . GLN A 1 477 ? -11.947 -6.019 -0.052 1.00 89.50 477 GLN A C 1
ATOM 3860 O O . GLN A 1 477 ? -12.735 -6.877 -0.444 1.00 89.50 477 GLN A O 1
ATOM 3865 N N . CYS A 1 478 ? -10.914 -6.359 0.721 1.00 84.12 478 CYS A N 1
ATOM 3866 C CA . CYS A 1 478 ? -10.626 -7.758 1.050 1.00 84.12 478 CYS A CA 1
ATOM 3867 C C . CYS A 1 478 ? -11.606 -8.391 2.057 1.00 84.12 478 CYS A C 1
ATOM 3869 O O . CYS A 1 478 ? -11.664 -9.620 2.117 1.00 84.12 478 CYS A O 1
ATOM 3871 N N . SER A 1 479 ? -12.352 -7.614 2.855 1.00 86.44 479 SER A N 1
ATOM 3872 C CA . SER A 1 479 ? -13.301 -8.166 3.838 1.00 86.44 479 SER A CA 1
ATOM 3873 C C . SER A 1 479 ? -14.386 -7.171 4.253 1.00 86.44 479 SER A C 1
ATOM 3875 O O . SER A 1 479 ? -14.083 -6.041 4.628 1.00 86.44 479 SER A O 1
ATOM 3877 N N . GLU A 1 480 ? -15.644 -7.619 4.298 1.00 84.38 480 GLU A N 1
ATOM 3878 C CA . GLU A 1 480 ? -16.788 -6.843 4.814 1.00 84.38 480 GLU A CA 1
ATOM 3879 C C . GLU A 1 480 ? -16.666 -6.495 6.309 1.00 84.38 480 GLU A C 1
ATOM 3881 O O . GLU A 1 480 ? -17.300 -5.555 6.790 1.00 84.38 480 GLU A O 1
ATOM 3886 N N . ALA A 1 481 ? -15.814 -7.219 7.046 1.00 88.19 481 ALA A N 1
ATOM 3887 C CA . ALA A 1 481 ? -15.508 -6.937 8.446 1.00 88.19 481 ALA A CA 1
ATOM 3888 C C . ALA A 1 481 ? -14.461 -5.820 8.628 1.00 88.19 481 ALA A C 1
ATOM 3890 O O . ALA A 1 481 ? -14.153 -5.459 9.761 1.00 88.19 481 ALA A O 1
ATOM 3891 N N . ARG A 1 482 ? -13.907 -5.263 7.543 1.00 94.62 482 ARG A N 1
ATOM 3892 C CA . ARG A 1 482 ? -12.969 -4.135 7.609 1.00 94.62 482 ARG A CA 1
ATOM 3893 C C . ARG A 1 482 ? -13.718 -2.811 7.598 1.00 94.62 482 ARG A C 1
ATOM 3895 O O . ARG A 1 482 ? -14.600 -2.611 6.762 1.00 94.62 482 ARG A O 1
ATOM 3902 N N . LYS A 1 483 ? -13.363 -1.913 8.518 1.00 97.00 483 LYS A N 1
ATOM 3903 C CA . LYS A 1 483 ? -13.992 -0.591 8.670 1.00 97.00 483 LYS A CA 1
ATOM 3904 C C . LYS A 1 483 ? -12.956 0.519 8.578 1.00 97.00 483 LYS A C 1
ATOM 3906 O O . LYS A 1 483 ? -11.984 0.520 9.332 1.00 97.00 483 LYS A O 1
ATOM 3911 N N . LEU A 1 484 ? -13.184 1.480 7.690 1.00 98.31 484 LEU A N 1
ATOM 3912 C CA . LEU A 1 484 ? -12.370 2.687 7.597 1.00 98.31 484 LEU A CA 1
ATOM 3913 C C . LEU A 1 484 ? -13.070 3.820 8.343 1.00 98.31 484 LEU A C 1
ATOM 3915 O O . LEU A 1 484 ? -14.214 4.155 8.049 1.00 98.31 484 LEU A O 1
ATOM 3919 N N . VAL A 1 485 ? -12.370 4.427 9.288 1.00 98.19 485 VAL A N 1
ATOM 3920 C CA . VAL A 1 485 ? -12.843 5.552 10.085 1.00 98.19 485 VAL A CA 1
ATOM 3921 C C . VAL A 1 485 ? -11.973 6.758 9.769 1.00 98.19 485 VAL A C 1
ATOM 3923 O O . VAL A 1 485 ? -10.754 6.682 9.868 1.00 98.19 485 VAL A O 1
ATOM 3926 N N . ILE A 1 486 ? -12.582 7.873 9.376 1.00 97.94 486 ILE A N 1
ATOM 3927 C CA . ILE A 1 486 ? -11.878 9.103 9.008 1.00 97.94 486 ILE A CA 1
ATOM 3928 C C . ILE A 1 486 ? -12.360 10.229 9.913 1.00 97.94 486 ILE A C 1
ATOM 3930 O O . ILE A 1 486 ? -13.528 10.620 9.872 1.00 97.94 486 ILE A O 1
ATOM 3934 N N . PHE A 1 487 ? -11.447 10.777 10.705 1.00 96.75 487 PHE A N 1
ATOM 3935 C CA . PHE A 1 487 ? -11.682 11.965 11.509 1.00 96.75 487 PHE A CA 1
ATOM 3936 C C . PHE A 1 487 ? -11.242 13.200 10.722 1.00 96.75 487 PHE A C 1
ATOM 3938 O O . PHE A 1 487 ? -10.053 13.490 10.584 1.00 96.75 487 PHE A O 1
ATOM 3945 N N . ALA A 1 488 ? -12.222 13.913 10.175 1.00 93.50 488 ALA A N 1
ATOM 3946 C CA . ALA A 1 488 ? -12.020 15.113 9.381 1.00 93.50 488 ALA A CA 1
ATOM 3947 C C . ALA A 1 488 ? -12.094 16.375 10.252 1.00 93.50 488 ALA A C 1
ATOM 3949 O O . ALA A 1 488 ? -12.875 16.450 11.203 1.00 93.50 488 ALA A O 1
ATOM 3950 N N . ARG A 1 489 ? -11.320 17.402 9.894 1.00 88.88 489 ARG A N 1
ATOM 3951 C CA . ARG A 1 489 ? -11.367 18.730 10.521 1.00 88.88 489 ARG A CA 1
ATOM 3952 C C . ARG A 1 489 ? -11.833 19.754 9.494 1.00 88.88 489 ARG A C 1
ATOM 3954 O O . ARG A 1 489 ? -11.271 19.824 8.405 1.00 88.88 489 ARG A O 1
ATOM 3961 N N . ASP A 1 490 ? -12.831 20.553 9.851 1.00 85.19 490 ASP A N 1
ATOM 3962 C CA . ASP A 1 490 ? -13.386 21.592 8.983 1.00 85.19 490 ASP A CA 1
ATOM 3963 C C . ASP A 1 490 ? -13.815 22.813 9.810 1.00 85.19 490 ASP A C 1
ATOM 3965 O O . ASP A 1 490 ? -14.725 22.753 10.645 1.00 85.19 490 ASP A O 1
ATOM 3969 N N . SER A 1 491 ? -13.132 23.938 9.586 1.00 77.25 491 SER A N 1
ATOM 3970 C CA . SER A 1 491 ? -13.366 25.190 10.308 1.00 77.25 491 SER A CA 1
ATOM 3971 C C . SER A 1 491 ? -14.663 25.898 9.896 1.00 77.25 491 SER A C 1
ATOM 3973 O O . SER A 1 491 ? -15.215 26.655 10.699 1.00 77.25 491 SER A O 1
ATOM 3975 N N . GLU A 1 492 ? -15.200 25.644 8.698 1.00 72.31 492 GLU A N 1
ATOM 3976 C CA . GLU A 1 492 ? -16.502 26.170 8.268 1.00 72.31 492 GLU A CA 1
ATOM 3977 C C . GLU A 1 492 ? -17.644 25.431 8.974 1.00 72.31 492 GLU A C 1
ATOM 3979 O O . GLU A 1 492 ? -18.619 26.055 9.405 1.00 72.31 492 GLU A O 1
ATOM 3984 N N . VAL A 1 493 ? -17.499 24.117 9.178 1.00 75.56 493 VAL A N 1
ATOM 3985 C CA . VAL A 1 493 ? -18.466 23.298 9.934 1.00 75.56 493 VAL A CA 1
ATOM 3986 C C . VAL A 1 493 ? -18.546 23.726 11.395 1.00 75.56 493 VAL A C 1
ATOM 3988 O O . VAL A 1 493 ? -19.644 23.786 11.948 1.00 75.56 493 VAL A O 1
ATOM 3991 N N . ALA A 1 494 ? -17.415 24.100 12.004 1.00 66.19 494 ALA A N 1
ATOM 3992 C CA . ALA A 1 494 ? -17.392 24.632 13.368 1.00 66.19 494 ALA A CA 1
ATOM 3993 C C . ALA A 1 494 ? -18.258 25.899 13.522 1.00 66.19 494 ALA A C 1
ATOM 3995 O O . ALA A 1 494 ? -18.759 26.181 14.608 1.00 66.19 494 ALA A O 1
ATOM 3996 N N . ARG A 1 495 ? -18.475 26.647 12.431 1.00 63.50 495 ARG A N 1
ATOM 3997 C CA . ARG A 1 495 ? -19.329 27.844 12.399 1.00 63.50 495 ARG A CA 1
ATOM 3998 C C . ARG A 1 495 ? -20.769 27.543 11.975 1.00 63.50 495 ARG A C 1
ATOM 4000 O O . ARG A 1 495 ? -21.672 28.291 12.345 1.00 63.50 495 ARG A O 1
ATOM 4007 N N . ASN A 1 496 ? -21.005 26.490 11.188 1.00 70.44 496 ASN A N 1
ATOM 4008 C CA . ASN A 1 496 ? -22.335 26.125 10.698 1.00 70.44 496 ASN A CA 1
ATOM 4009 C C . ASN A 1 496 ? -22.448 24.624 10.375 1.00 70.44 496 ASN A C 1
ATOM 4011 O O . ASN A 1 496 ? -21.922 24.134 9.373 1.00 70.44 496 ASN A O 1
ATOM 4015 N N . SER A 1 497 ? -23.249 23.909 11.169 1.00 73.00 497 SER A N 1
ATOM 4016 C CA . SER A 1 497 ? -23.443 22.458 11.060 1.00 73.00 497 SER A CA 1
ATOM 4017 C C . SER A 1 497 ? -24.040 21.989 9.725 1.00 73.00 497 SER A C 1
ATOM 4019 O O . SER A 1 497 ? -23.910 20.810 9.388 1.00 73.00 497 SER A O 1
ATOM 4021 N N . LYS A 1 498 ? -24.629 22.883 8.913 1.00 74.38 498 LYS A N 1
ATOM 4022 C CA . LYS A 1 498 ? -25.131 22.552 7.564 1.00 74.38 498 LYS A CA 1
ATOM 4023 C C . LYS A 1 498 ? -24.031 22.048 6.623 1.00 74.38 498 LYS A C 1
ATOM 4025 O O . LYS A 1 498 ? -24.331 21.276 5.713 1.00 74.38 498 LYS A O 1
ATOM 4030 N N . TYR A 1 499 ? -22.774 22.439 6.840 1.00 80.69 499 TYR A N 1
ATOM 4031 C CA . TYR A 1 499 ? -21.651 22.013 5.998 1.00 80.69 499 TYR A CA 1
ATOM 4032 C C . TYR A 1 499 ? -21.099 20.629 6.358 1.00 80.69 499 TYR A C 1
ATOM 4034 O O . TYR A 1 499 ? -20.325 20.073 5.584 1.00 80.69 499 TYR A O 1
ATOM 4042 N N . THR A 1 500 ? -21.543 20.019 7.464 1.00 84.56 500 THR A N 1
ATOM 4043 C CA . THR A 1 500 ? -21.055 18.705 7.923 1.00 84.56 500 THR A CA 1
ATOM 4044 C C . THR A 1 500 ? -21.156 17.649 6.822 1.00 84.56 500 THR A C 1
ATOM 4046 O O . THR A 1 500 ? -20.181 16.979 6.500 1.00 84.56 500 THR A O 1
ATOM 4049 N N . ASN A 1 501 ? -22.316 17.549 6.166 1.00 84.25 501 ASN A N 1
ATOM 4050 C CA . ASN A 1 501 ? -22.534 16.576 5.090 1.00 84.25 501 ASN A CA 1
ATOM 4051 C C . ASN A 1 501 ? -21.731 16.894 3.821 1.00 84.25 501 ASN A C 1
ATOM 4053 O O . ASN A 1 501 ? -21.446 15.993 3.036 1.00 84.25 501 ASN A O 1
ATOM 4057 N N . LYS A 1 502 ? -21.376 18.165 3.591 1.00 88.00 502 LYS A N 1
ATOM 4058 C CA . LYS A 1 502 ? -20.476 18.546 2.497 1.00 88.00 502 LYS A CA 1
ATOM 4059 C C . LYS A 1 502 ? -19.066 18.043 2.800 1.00 88.00 502 LYS A C 1
ATOM 4061 O O . LYS A 1 502 ? -18.544 17.285 1.999 1.00 88.00 502 LYS A O 1
ATOM 4066 N N . CYS A 1 503 ? -18.529 18.347 3.983 1.00 89.31 503 CYS A N 1
ATOM 4067 C CA . CYS A 1 503 ? -17.212 17.875 4.412 1.00 89.31 503 CYS A CA 1
ATOM 4068 C C . CYS A 1 503 ? -17.102 16.340 4.364 1.00 89.31 503 CYS A C 1
ATOM 4070 O O . CYS A 1 503 ? -16.161 15.811 3.775 1.00 89.31 503 CYS A O 1
ATOM 4072 N N . LYS A 1 504 ? -18.109 15.616 4.888 1.00 92.12 504 LYS A N 1
ATOM 4073 C CA . LYS A 1 504 ? -18.155 14.144 4.805 1.00 92.12 504 LYS A CA 1
ATOM 4074 C C . LYS A 1 504 ? -18.070 13.667 3.350 1.00 92.12 504 LYS A C 1
ATOM 4076 O O . LYS A 1 504 ? -17.194 12.869 3.037 1.00 92.12 504 LYS A O 1
ATOM 4081 N N . ARG A 1 505 ? -18.905 14.205 2.449 1.00 91.06 505 ARG A N 1
ATOM 4082 C CA . ARG A 1 505 ? -18.868 13.858 1.015 1.00 91.06 505 ARG A CA 1
ATOM 4083 C C . ARG A 1 505 ? -17.535 14.200 0.356 1.00 91.06 505 ARG A C 1
ATOM 4085 O O . ARG A 1 505 ? -17.031 13.380 -0.397 1.00 91.06 505 ARG A O 1
ATOM 4092 N N . ASP A 1 506 ? -16.955 15.359 0.652 1.00 93.12 506 ASP A N 1
ATOM 4093 C CA . ASP A 1 506 ? -15.690 15.792 0.055 1.00 93.12 506 ASP A CA 1
ATOM 4094 C C . ASP A 1 506 ? -14.534 14.866 0.471 1.00 93.12 506 ASP A C 1
ATOM 4096 O O . ASP A 1 506 ? -13.717 14.484 -0.366 1.00 93.12 506 ASP A O 1
ATOM 4100 N N . MET A 1 507 ? -14.478 14.445 1.741 1.00 94.06 507 MET A N 1
ATOM 4101 C CA . MET A 1 507 ? -13.488 13.466 2.215 1.00 94.06 507 MET A CA 1
ATOM 4102 C C . MET A 1 507 ? -13.684 12.098 1.565 1.00 94.06 507 MET A C 1
ATOM 4104 O O . MET A 1 507 ? -12.730 11.491 1.077 1.00 94.06 507 MET A O 1
ATOM 4108 N N . THR A 1 508 ? -14.930 11.635 1.517 1.00 94.50 508 THR A N 1
ATOM 4109 C CA . THR A 1 508 ? -15.320 10.377 0.886 1.00 94.50 508 THR A CA 1
ATOM 4110 C C . THR A 1 508 ? -14.971 10.356 -0.609 1.00 94.50 508 THR A C 1
ATOM 4112 O O . THR A 1 508 ? -14.370 9.393 -1.077 1.00 94.50 508 THR A O 1
ATOM 4115 N N . GLU A 1 509 ? -15.260 11.426 -1.355 1.00 95.19 509 GLU A N 1
ATOM 4116 C CA . GLU A 1 509 ? -14.926 11.548 -2.781 1.00 95.19 509 GLU A CA 1
ATOM 4117 C C . GLU A 1 509 ? -13.412 11.640 -3.018 1.00 95.19 509 GLU A C 1
ATOM 4119 O O . GLU A 1 509 ? -12.895 11.021 -3.950 1.00 95.19 509 GLU A O 1
ATOM 4124 N N . ARG A 1 510 ? -12.662 12.333 -2.148 1.00 95.38 510 ARG A N 1
ATOM 4125 C CA . ARG A 1 510 ? -11.189 12.326 -2.205 1.00 95.38 510 ARG A CA 1
ATOM 4126 C C . ARG A 1 510 ? -10.629 10.921 -2.009 1.00 95.38 510 ARG A C 1
ATOM 4128 O O . ARG A 1 510 ? -9.783 10.501 -2.796 1.00 95.38 510 ARG A O 1
ATOM 4135 N N . PHE A 1 511 ? -11.119 10.179 -1.013 1.00 96.38 511 PHE A N 1
ATOM 4136 C CA . PHE A 1 511 ? -10.692 8.796 -0.787 1.00 96.38 511 PHE A CA 1
ATOM 4137 C C . PHE A 1 511 ? -11.079 7.892 -1.957 1.00 96.38 511 PHE A C 1
ATOM 4139 O O . PHE A 1 511 ? -10.254 7.120 -2.433 1.00 96.38 511 PHE A O 1
ATOM 4146 N N . LYS A 1 512 ? -12.298 8.034 -2.484 1.00 95.88 512 LYS A N 1
ATOM 4147 C CA . LYS A 1 512 ? -12.769 7.299 -3.661 1.00 95.88 512 LYS A CA 1
ATOM 4148 C C . LYS A 1 512 ? -11.881 7.526 -4.883 1.00 95.88 512 LYS A C 1
ATOM 4150 O O . LYS A 1 512 ? -11.514 6.561 -5.551 1.00 95.88 512 LYS A O 1
ATOM 4155 N N . LYS A 1 513 ? -11.524 8.785 -5.165 1.00 95.25 513 LYS A N 1
ATOM 4156 C CA . LYS A 1 513 ? -10.640 9.161 -6.277 1.00 95.25 513 LYS A CA 1
ATOM 4157 C C . LYS A 1 513 ? -9.225 8.622 -6.064 1.00 95.25 513 LYS A C 1
ATOM 4159 O O . LYS A 1 513 ? -8.685 7.972 -6.951 1.00 95.25 513 LYS A O 1
ATOM 4164 N N . ASN A 1 514 ? -8.621 8.884 -4.907 1.00 94.06 514 ASN A N 1
ATOM 4165 C CA . ASN A 1 514 ? -7.218 8.538 -4.665 1.00 94.06 514 ASN A CA 1
ATOM 4166 C C . ASN A 1 514 ? -7.010 7.042 -4.391 1.00 94.06 514 ASN A C 1
ATOM 4168 O O . ASN A 1 514 ? -5.940 6.521 -4.681 1.00 94.06 514 ASN A O 1
ATOM 4172 N N . GLY A 1 515 ? -8.030 6.344 -3.893 1.00 93.12 515 GLY A N 1
ATOM 4173 C CA . GLY A 1 515 ? -8.045 4.893 -3.719 1.00 93.12 515 GLY A CA 1
ATOM 4174 C C . GLY A 1 515 ? -8.408 4.100 -4.978 1.00 93.12 515 GLY A C 1
ATOM 4175 O O . GLY A 1 515 ? -8.472 2.877 -4.902 1.00 93.12 515 GLY A O 1
ATOM 4176 N N . ASP A 1 516 ? -8.662 4.768 -6.111 1.00 93.38 516 ASP A N 1
ATOM 4177 C CA . ASP A 1 516 ? -9.115 4.166 -7.375 1.00 93.38 516 ASP A CA 1
ATOM 4178 C C . ASP A 1 516 ? -10.383 3.291 -7.214 1.00 93.38 516 ASP A C 1
ATOM 4180 O O . ASP A 1 516 ? -10.526 2.229 -7.814 1.00 93.38 516 ASP A O 1
ATOM 4184 N N . LEU A 1 517 ? -11.338 3.749 -6.395 1.00 89.50 517 LEU A N 1
ATOM 4185 C CA . LEU A 1 517 ? -12.553 3.004 -6.029 1.00 89.50 517 LEU A CA 1
ATOM 4186 C C . LEU A 1 517 ? -13.769 3.312 -6.918 1.00 89.50 517 LEU A C 1
ATOM 4188 O O . LEU A 1 517 ? -14.876 2.891 -6.593 1.00 89.50 517 LEU A O 1
ATOM 4192 N N . ILE A 1 518 ? -13.609 4.058 -8.015 1.00 86.38 518 ILE A N 1
ATOM 4193 C CA . ILE A 1 518 ? -14.733 4.568 -8.828 1.00 86.38 518 ILE A CA 1
ATOM 4194 C C . ILE A 1 518 ? -15.685 3.441 -9.267 1.00 86.38 518 ILE A C 1
ATOM 4196 O O . ILE A 1 518 ? -16.899 3.592 -9.142 1.00 86.38 518 ILE A O 1
ATOM 4200 N N . GLU A 1 519 ? -15.149 2.310 -9.727 1.00 80.88 519 GLU A N 1
ATOM 4201 C CA . GLU A 1 519 ? -15.940 1.193 -10.269 1.00 80.88 519 GLU A CA 1
ATOM 4202 C C . GLU A 1 519 ? -16.557 0.287 -9.189 1.00 80.88 519 GLU A C 1
ATOM 4204 O O . GLU A 1 519 ? -17.559 -0.385 -9.430 1.00 80.88 519 GLU A O 1
ATOM 4209 N N . VAL A 1 520 ? -15.986 0.285 -7.982 1.00 84.69 520 VAL A N 1
ATOM 4210 C CA . VAL A 1 520 ? -16.348 -0.625 -6.877 1.00 84.69 520 VAL A CA 1
ATOM 4211 C C . VAL A 1 520 ? -16.914 0.111 -5.660 1.00 84.69 520 VAL A C 1
ATOM 4213 O O . VAL A 1 520 ? -17.148 -0.498 -4.619 1.00 84.69 520 VAL A O 1
ATOM 4216 N N . TRP A 1 521 ? -17.174 1.416 -5.780 1.00 89.88 521 TRP A N 1
ATOM 4217 C CA . TRP A 1 521 ? -17.574 2.294 -4.678 1.00 89.88 521 TRP A CA 1
ATOM 4218 C C . TRP A 1 521 ? -18.755 1.750 -3.867 1.00 89.88 521 TRP A C 1
ATOM 4220 O O . TRP A 1 521 ? -18.688 1.661 -2.642 1.00 89.88 521 TRP A O 1
ATOM 4230 N N . ASN A 1 522 ? -19.792 1.282 -4.565 1.00 85.75 522 ASN A N 1
ATOM 4231 C CA . ASN A 1 522 ? -21.012 0.741 -3.960 1.00 85.75 522 ASN A CA 1
ATOM 4232 C C . ASN A 1 522 ? -20.763 -0.499 -3.078 1.00 85.75 522 ASN A C 1
ATOM 4234 O O . ASN A 1 522 ? -21.626 -0.858 -2.284 1.00 85.75 522 ASN A O 1
ATOM 4238 N N . GLN A 1 523 ? -19.615 -1.170 -3.222 1.00 85.50 523 GLN A N 1
ATOM 4239 C CA . GLN A 1 523 ? -19.246 -2.347 -2.427 1.00 85.50 523 GLN A CA 1
ATOM 4240 C C . GLN A 1 523 ? -18.579 -1.964 -1.098 1.00 85.50 523 GLN A C 1
ATOM 4242 O O . GLN A 1 523 ? -18.583 -2.754 -0.158 1.00 85.50 523 GLN A O 1
ATOM 4247 N N . VAL A 1 524 ? -17.983 -0.771 -1.007 1.00 89.94 524 VAL A N 1
ATOM 4248 C CA . VAL A 1 524 ? -17.146 -0.356 0.134 1.00 89.94 524 VAL A CA 1
ATOM 4249 C C . VAL A 1 524 ? -17.700 0.846 0.897 1.00 89.94 524 VAL A C 1
ATOM 4251 O O . VAL A 1 524 ? -17.372 1.013 2.068 1.00 89.94 524 VAL A O 1
ATOM 4254 N N . GLU A 1 525 ? -18.547 1.666 0.267 1.00 93.50 525 GLU A N 1
ATOM 4255 C CA . GLU A 1 525 ? -19.041 2.942 0.806 1.00 93.50 525 GLU A CA 1
ATOM 4256 C C . GLU A 1 525 ? -19.626 2.818 2.218 1.00 93.50 525 GLU A C 1
ATOM 4258 O O . GLU A 1 525 ? -19.294 3.610 3.097 1.00 93.50 525 GLU A O 1
ATOM 4263 N N . SER A 1 526 ? -20.448 1.793 2.465 1.00 92.31 526 SER A N 1
ATOM 4264 C CA . SER A 1 526 ? -21.119 1.588 3.757 1.00 92.31 526 SER A CA 1
ATOM 4265 C C . SER A 1 526 ? -20.165 1.309 4.924 1.00 92.31 526 SER A C 1
ATOM 4267 O O . SER A 1 526 ? -20.581 1.379 6.079 1.00 92.31 526 SER A O 1
ATOM 4269 N N . ARG A 1 527 ? -18.900 0.987 4.634 1.00 94.94 527 ARG A N 1
ATOM 4270 C CA . ARG A 1 527 ? -17.856 0.629 5.606 1.00 94.94 527 ARG A CA 1
ATOM 4271 C C . ARG A 1 527 ? -16.868 1.769 5.855 1.00 94.94 527 ARG A C 1
ATOM 4273 O O . ARG A 1 527 ? -15.888 1.578 6.577 1.00 94.94 527 ARG A O 1
ATOM 4280 N N . ILE A 1 528 ? -17.113 2.931 5.249 1.00 97.31 528 ILE A N 1
ATOM 4281 C CA . ILE A 1 528 ? -16.321 4.148 5.407 1.00 97.31 528 ILE A CA 1
ATOM 4282 C C . ILE A 1 528 ? -17.132 5.129 6.249 1.00 97.31 528 ILE A C 1
ATOM 4284 O O . ILE A 1 528 ? -18.179 5.626 5.833 1.00 97.31 528 ILE A O 1
ATOM 4288 N N . HIS A 1 529 ? -16.639 5.430 7.442 1.00 96.62 529 HIS A N 1
ATOM 4289 C CA . HIS A 1 529 ? -17.302 6.312 8.390 1.00 96.62 529 HIS A CA 1
ATOM 4290 C C . HIS A 1 529 ? -16.481 7.580 8.565 1.00 96.62 529 HIS A C 1
ATOM 4292 O O . HIS A 1 529 ? -15.368 7.544 9.082 1.00 96.62 529 HIS A O 1
ATOM 4298 N N . VAL A 1 530 ? -17.041 8.713 8.145 1.00 95.94 530 VAL A N 1
ATOM 4299 C CA . VAL A 1 530 ? -16.409 10.024 8.320 1.00 95.94 530 VAL A CA 1
ATOM 4300 C C . VAL A 1 530 ? -17.090 10.757 9.467 1.00 95.94 530 VAL A C 1
ATOM 4302 O O . VAL A 1 530 ? -18.313 10.928 9.444 1.00 95.94 530 VAL A O 1
ATOM 4305 N N . GLU A 1 531 ? -16.309 11.224 10.439 1.00 94.38 531 GLU A N 1
ATOM 4306 C CA . GLU A 1 531 ? -16.769 12.140 11.484 1.00 94.38 531 GLU A CA 1
ATOM 4307 C C . GLU A 1 531 ? -16.030 13.467 11.400 1.00 94.38 531 GLU A C 1
ATOM 4309 O O . GLU A 1 531 ? -14.826 13.496 11.159 1.00 94.38 531 GLU A O 1
ATOM 4314 N N . VAL A 1 532 ? -16.763 14.570 11.551 1.00 92.56 532 VAL A N 1
ATOM 4315 C CA . VAL A 1 532 ? -16.229 15.915 11.312 1.00 92.56 532 VAL A CA 1
ATOM 4316 C C . VAL A 1 532 ? -16.142 16.652 12.635 1.00 92.56 532 VAL A C 1
ATOM 4318 O O . VAL A 1 532 ? -17.133 16.750 13.349 1.00 92.56 532 VAL A O 1
ATOM 4321 N N . ASN A 1 533 ? -14.969 17.208 12.935 1.00 91.00 533 ASN A N 1
ATOM 4322 C CA . ASN A 1 533 ? -14.682 17.916 14.182 1.00 91.00 533 ASN A CA 1
ATOM 4323 C C . ASN A 1 533 ? -14.955 17.066 15.436 1.00 91.00 533 ASN A C 1
ATOM 4325 O O . ASN A 1 533 ? -15.385 17.600 16.457 1.00 91.00 533 ASN A O 1
ATOM 4329 N N . ALA A 1 534 ? -14.693 15.757 15.356 1.00 90.94 534 ALA A N 1
ATOM 4330 C CA . ALA A 1 534 ? -14.721 14.883 16.522 1.00 90.94 534 ALA A CA 1
ATOM 4331 C C . ALA A 1 534 ? -13.731 15.375 17.586 1.00 90.94 534 ALA A C 1
ATOM 4333 O O . ALA A 1 534 ? -12.622 15.804 17.263 1.00 90.94 534 ALA A O 1
ATOM 4334 N N . ASP A 1 535 ? -14.132 15.266 18.849 1.00 89.50 535 ASP A N 1
ATOM 4335 C CA . ASP A 1 535 ? -13.330 15.646 20.014 1.00 89.50 535 ASP A CA 1
ATOM 4336 C C . ASP A 1 535 ? -12.333 14.535 20.390 1.00 89.50 535 ASP A C 1
ATOM 4338 O O . ASP A 1 535 ? -12.344 13.998 21.495 1.00 89.50 535 ASP A O 1
ATOM 4342 N N . ILE A 1 536 ? -11.518 14.126 19.416 1.00 93.19 536 ILE A N 1
ATOM 4343 C CA . ILE A 1 536 ? -10.496 13.088 19.557 1.00 93.19 536 ILE A CA 1
ATOM 4344 C C . ILE A 1 536 ? -9.112 13.745 19.574 1.00 93.19 536 ILE A C 1
ATOM 4346 O O . ILE A 1 536 ? -8.849 14.662 18.799 1.00 93.19 536 ILE A O 1
ATOM 4350 N N . PHE A 1 537 ? -8.240 13.295 20.480 1.00 95.06 537 PHE A N 1
ATOM 4351 C CA . PHE A 1 537 ? -6.926 13.900 20.745 1.00 95.06 537 PHE A CA 1
ATOM 4352 C C . PHE A 1 537 ? -6.991 15.386 21.143 1.00 95.06 537 PHE A C 1
ATOM 4354 O O . PHE A 1 537 ? -6.089 16.159 20.850 1.00 95.06 537 PHE A O 1
ATOM 4361 N N . SER A 1 538 ? -8.064 15.804 21.812 1.00 92.81 538 SER A N 1
ATOM 4362 C CA . SER A 1 538 ? -8.338 17.213 22.116 1.00 92.81 538 SER A CA 1
ATOM 4363 C C . SER A 1 538 ? -7.546 17.719 23.328 1.00 92.81 538 SER A C 1
ATOM 4365 O O . SER A 1 538 ? -8.014 17.682 24.466 1.00 92.81 538 SER A O 1
ATOM 4367 N N . PHE A 1 539 ? -6.301 18.132 23.094 1.00 94.06 539 PHE A N 1
ATOM 4368 C CA . PHE A 1 539 ? -5.415 18.749 24.082 1.00 94.06 539 PHE A CA 1
ATOM 4369 C C . PHE A 1 539 ? -4.327 19.574 23.388 1.00 94.06 539 PHE A C 1
ATOM 4371 O O . PHE A 1 539 ? -3.939 19.265 22.267 1.00 94.06 539 PHE A O 1
ATOM 4378 N N . GLU A 1 540 ? -3.793 20.578 24.083 1.00 92.25 540 GLU A N 1
ATOM 4379 C CA . GLU A 1 540 ? -2.663 21.389 23.613 1.00 92.25 540 GLU A CA 1
ATOM 4380 C C . GLU A 1 540 ? -1.390 21.051 24.399 1.00 92.25 540 GLU A C 1
ATOM 4382 O O . GLU A 1 540 ? -1.424 20.783 25.609 1.00 92.25 540 GLU A O 1
ATOM 4387 N N . LEU A 1 541 ? -0.246 21.075 23.717 1.00 91.62 541 LEU A N 1
ATOM 4388 C CA . LEU A 1 541 ? 1.070 20.750 24.273 1.00 91.62 541 LEU A CA 1
ATOM 4389 C C . LEU A 1 541 ? 2.008 21.949 24.395 1.00 91.62 541 LEU A C 1
ATOM 4391 O O . LEU A 1 541 ? 2.963 21.868 25.168 1.00 91.62 541 LEU A O 1
ATOM 4395 N N . VAL A 1 542 ? 1.734 23.036 23.680 1.00 89.94 542 VAL A N 1
ATOM 4396 C CA . VAL A 1 542 ? 2.492 24.294 23.766 1.00 89.94 542 VAL A CA 1
ATOM 4397 C C . VAL A 1 542 ? 1.893 25.286 24.752 1.00 89.94 542 VAL A C 1
ATOM 4399 O O . VAL A 1 542 ? 0.819 24.968 25.322 1.00 89.94 542 VAL A O 1
#